Protein AF-A0A7M1XJ05-F1 (afdb_monomer)

Solvent-accessible surface area (backbone atoms only — not comparable to full-atom values): 35346 Å² total; per-residue (Å²): 136,86,86,82,90,84,92,88,83,88,88,86,91,88,88,88,87,90,85,89,87,90,87,84,90,91,86,92,81,87,87,85,82,87,87,85,91,80,89,81,88,83,90,80,85,87,88,74,92,65,82,66,62,47,74,48,77,48,44,69,83,48,94,68,44,51,76,49,80,47,72,51,88,54,104,49,50,30,42,35,40,42,37,36,44,93,55,38,36,41,41,40,38,44,50,67,45,100,56,88,59,47,77,46,70,31,35,98,81,68,18,42,34,38,39,33,32,67,85,75,70,48,72,36,49,31,38,36,44,36,39,34,45,70,56,96,58,31,39,35,40,42,30,52,32,37,26,76,82,70,46,37,34,36,42,43,35,40,42,62,58,80,72,73,80,77,83,77,84,65,77,60,46,72,47,76,48,41,71,83,48,93,66,38,50,74,50,75,49,80,56,50,87,89,59,46,23,39,37,40,41,38,38,43,89,54,36,36,41,34,46,64,46,65,76,50,100,58,83,58,46,75,47,77,45,53,74,80,49,92,66,28,31,41,30,33,64,84,77,71,45,78,29,42,28,26,36,42,36,40,32,46,68,56,94,55,34,38,35,39,42,28,50,35,36,25,77,83,66,51,43,36,34,41,42,35,42,42,62,54,82,59,90,64,85,87,63,81,64,43,75,48,76,43,60,68,77,74,80,54,77,62,55,76,47,81,60,94,59,104,52,49,42,46,40,46,40,43,48,62,95,57,39,37,40,32,47,62,45,71,74,45,101,58,83,59,47,77,44,77,41,70,61,82,50,106,58,27,32,44,27,37,61,86,78,67,50,75,31,46,30,30,37,41,36,38,32,44,71,56,96,60,31,42,35,41,41,31,48,34,36,26,79,84,68,51,39,37,36,40,44,36,40,39,58,64,76,76,79,89,70,85,85,48,59,44,95,56,66,42,72,63,100,65,34,33,23,24,43,47,73,52,90,70,98,41,82,84,49,68,40,80,68,39,67,69,50,58,50,90,53,84,67,32,47,24,26,21,78,82,70,60,52,66,43,64,67,50,40,53,52,51,54,35,48,52,59,18,51,56,35,45,50,40,46,64,66,39,67,79,74,52,86,46,70,67,36,50,53,37,49,51,52,26,50,56,51,51,66,71,47,52,72,77,25,51,73,64,34,82,62,53,67,57,48,53,52,47,51,52,51,40,50,63,62,68,48,84,85,76,90,73,86,89,83,84,89,78,82,67,73,64,60,61,51,49,53,52,50,52,51,52,51,51,53,51,53,52,50,51,52,52,51,53,55,41,61,77,64,74,56,77,70,70,68,62,55,54,62,59,59,70,60,55,74,76,75,75,74,78,79,74,75,91,78,124

Radius of gyration: 55.73 Å; Cα contacts (8 Å, |Δi|>4): 954; chains: 1; bounding box: 150×76×138 Å

Foldseek 3Di:
DDDDDDDDDDDDDDDDDDDDDDDDDDDDDDDDDDDDDDDDDDDDDDDDPPLPAAEDEAEDPPPFKDKDKDQPPDPWRKIWIWIDGPFKIKIKIATRDPDPFAKDWADPPGIWIWMAGPVPRDIWIWTWMWGWDDDPQKTWIWIWTATPVRHIYTDTYIYHLPDQPDDDPDPAAEDEAEDPPPAWDWDWDPDPPVFQWTWIWIDHPFKIFIDIGTDDPDPFDKDWDDLNPPRGWIATPVVRDTWRKTWMWGWDDDPQWIWIWIWIATSNRHTHTYTYIDRRPDLDPDDPAAEDEAEAPQPWPFDQDPDPDDKRKTWGWGDHPFKTFIDMDTDDPDQFDKDWDDLPDPGGWMATPVVRDTFRKTWIWGWDDDPQKIWIWIWIATPVRHIYTYTHIHRPPPPDDDFDWDPAWDDDLFWIFTQGPDPDPRPDDGHPIDGFQADDDDQSQAAGPPRRDGNVVSVVVVVLLVLLVVLLVLLVVLPDAALDVVNVVSLVVSVVSLVPHDPSSNVNNPCVVSSVVSVVVNVVRPPDDDDDDDDDDDDDPPVVVVVVVVVVVVVVVVVVVVVVVCVVVVDDPPPVVVVVVVPPPPPPPPPPPVPD

Nearest PDB structures (foldseek):
  7cyz-assembly1_A  TM=3.082E-01  e=3.095E-01  Homo sapiens
  4xmg-assembly1_A  TM=2.317E-01  e=4.325E-02  Rhodnius prolixus
  5m6k-assembly1_A  TM=2.557E-01  e=1.043E-01  Rhodnius prolixus
  1pm1-assembly1_X  TM=2.395E-01  e=4.010E-01  Rhodnius prolixus

Sequence (596 aa):
MEKTKNLSRSKLLFVTSLLSLLVGGSHVASPTSFPVINTRKNATDAGDTQDEVLELNMATGDEGVNVQIFNYLSSDNTWAFHANNADYIVNIECRNTDKFAGSYTFNTYDNFIYIENQKTSEIDRLIGTCTVTDTDGVINLKGDFVGESGKAYKLDLTYGIPTPAGDTQDEPLELNMATGDEGVVVTVFDHLSTYNAWVFYAYSADYVVNLEFGNTDKIAGSYTFDTYDEYTYIHNLKTSENNLIKGTCTVTDTDGVINLKGDFVGQSGQAYKLNLTYVTPTAAGDEETIKINIASGEGVPMTVTDNLSSSNMWQFEAMNADYYVTLTFNNTDKIAGSYTLDAHDELTYIQEMKTFEKDFVTGTCTVTDTDGVINLKGDFVGESGQTYQLDLTYAIPTPAHEHVYSDEWSHDDSTHWHECNGSGDCDALKADEAEHVYGDEGNSRYTCSVCGHVNETLKVQYLNQDAADEVMALINEIGEVDESNASKEKIEAAREAYNKLTPAQKELVNNYQKLTEAEDTYAELVEPTNTNKDVEKGMPGGLIALIVILSLIFFAILACIVLFILDRKNILVLPVLHQLFDMIPFFKNKKEEEKQ

Mean predicted aligned error: 23.57 Å

Secondary structure (DSSP, 8-state):
-----------------------------------------------------EEEEEETTSTT-EEEEEEE-STT-EEEEEEE-SSEEEEEEE-S-S-SSEEEEE-SSSEEEEEEETTTTEEEEEEEEEEEEEETTEEEEEEEEEETTS-EEEEEEEEE------------EEEEEETTSTT-EEEEEEEETTTTEEEEEEE-SSEEEEEEEES-S-SSEEEEE-TT-TT-EEEETTTTEEEEEEEEEEEEEETTEEEEEEEEEETTS-EEEEEEEEE-----TTS--EEEEE-TTS------EE--SSS--EEEEEE-SSEEEEEEE-S-S-SSEEEEE-S-STTSEEEETTT--EEEEEEEEEEEEETTEEEEEEEEEETTS-EEEEEEEEE---------EEEEEEE-SSEEEEEE--SSS-TT-EEEEEE----SSGGGGTB-TTT--B-HHHHHHHHHHHHHHHHHHHHHHS-S--SSHHHHHHHHHHHHHHHHS-HHHHHH-TTHHHHHHHHHHHHHHHS-------------HHHHHHHHHHHHHHHHHHHHHHHHHHHHTT--SHHHHHHHHTTGGGGSSSSSSS--

pLDDT: mean 70.6, std 20.63, range [22.52, 98.62]

Organism: NCBI:txid744512

Structure (mmCIF, N/CA/C/O backbone):
data_AF-A0A7M1XJ05-F1
#
_entry.id   AF-A0A7M1XJ05-F1
#
loop_
_atom_site.group_PDB
_atom_site.id
_atom_site.type_symbol
_atom_site.label_atom_id
_atom_site.label_alt_id
_atom_site.label_comp_id
_atom_site.label_asym_id
_atom_site.label_entity_id
_atom_site.label_seq_id
_atom_site.pdbx_PDB_ins_code
_atom_site.Cartn_x
_atom_site.Cartn_y
_atom_site.Cartn_z
_atom_site.occupancy
_atom_site.B_iso_or_equiv
_atom_site.auth_seq_id
_atom_site.auth_comp_id
_atom_site.auth_asym_id
_atom_site.auth_atom_id
_atom_site.pdbx_PDB_model_num
ATOM 1 N N . MET A 1 1 ? -72.798 4.011 -15.106 1.00 29.38 1 MET A N 1
ATOM 2 C CA . MET A 1 1 ? -71.819 3.373 -14.207 1.00 29.38 1 MET A CA 1
ATOM 3 C C . MET A 1 1 ? -71.008 4.468 -13.548 1.00 29.38 1 MET A C 1
ATOM 5 O O . MET A 1 1 ? -70.765 5.496 -14.159 1.00 29.38 1 MET A O 1
ATOM 9 N N . GLU A 1 2 ? -70.788 4.265 -12.264 1.00 28.75 2 GLU A N 1
ATOM 10 C CA . GLU A 1 2 ? -70.526 5.215 -11.187 1.00 28.75 2 GLU A CA 1
ATOM 11 C C . GLU A 1 2 ? -69.072 5.733 -11.132 1.00 28.75 2 GLU A C 1
ATOM 13 O O . GLU A 1 2 ? -68.192 5.124 -11.733 1.00 28.75 2 GLU A O 1
ATOM 18 N N . LYS A 1 3 ? -68.869 6.767 -10.292 1.00 30.72 3 LYS A N 1
ATOM 19 C CA . LYS A 1 3 ? -67.622 7.264 -9.646 1.00 30.72 3 LYS A CA 1
ATOM 20 C C . LYS A 1 3 ? -66.870 8.426 -10.330 1.00 30.72 3 LYS A C 1
ATOM 22 O O . LYS A 1 3 ? -66.244 8.249 -11.363 1.00 30.72 3 LYS A O 1
ATOM 27 N N . THR A 1 4 ? -67.110 9.686 -9.912 1.00 31.64 4 THR A N 1
ATOM 28 C CA . THR A 1 4 ? -66.554 10.480 -8.758 1.00 31.64 4 THR A CA 1
ATOM 29 C C . THR A 1 4 ? -65.161 11.066 -9.044 1.00 31.64 4 THR A C 1
ATOM 31 O O . THR A 1 4 ? -64.243 10.296 -9.280 1.00 31.64 4 THR A O 1
ATOM 34 N N . LYS A 1 5 ? -65.022 12.402 -9.224 1.00 38.19 5 LYS A N 1
ATOM 35 C CA . LYS A 1 5 ? -64.788 13.496 -8.217 1.00 38.19 5 LYS A CA 1
ATOM 36 C C . LYS A 1 5 ? -63.362 13.439 -7.627 1.00 38.19 5 LYS A C 1
ATOM 38 O O . LYS A 1 5 ? -62.929 12.350 -7.301 1.00 38.19 5 LYS A O 1
ATOM 43 N N . ASN A 1 6 ? -62.578 14.499 -7.394 1.00 30.47 6 ASN A N 1
ATOM 44 C CA . ASN A 1 6 ? -62.739 15.959 -7.247 1.00 30.47 6 ASN A CA 1
ATOM 45 C C . ASN A 1 6 ? -61.315 16.580 -7.373 1.00 30.47 6 ASN A C 1
ATOM 47 O O . ASN A 1 6 ? -60.355 15.939 -6.968 1.00 30.47 6 ASN A O 1
ATOM 51 N N . LEU A 1 7 ? -61.093 17.679 -8.103 1.00 27.91 7 LEU A N 1
ATOM 52 C CA . LEU A 1 7 ? -61.180 19.110 -7.730 1.00 27.91 7 LEU A CA 1
ATOM 53 C C . LEU A 1 7 ? -60.035 19.669 -6.853 1.00 27.91 7 LEU A C 1
ATOM 55 O O . LEU A 1 7 ? -59.836 19.261 -5.716 1.00 27.91 7 LEU A O 1
ATOM 59 N N . SER A 1 8 ? -59.364 20.687 -7.406 1.00 34.50 8 SER A N 1
ATOM 60 C CA . SER A 1 8 ? -58.378 21.591 -6.801 1.00 34.50 8 SER A CA 1
ATOM 61 C C . SER A 1 8 ? -58.885 23.047 -6.819 1.00 34.50 8 SER A C 1
ATOM 63 O O . SER A 1 8 ? -59.794 23.355 -7.595 1.00 34.50 8 SER A O 1
ATOM 65 N N . ARG A 1 9 ? -58.236 23.915 -6.013 1.00 29.16 9 ARG A N 1
ATOM 66 C CA . ARG A 1 9 ? -58.092 25.406 -6.048 1.00 29.16 9 ARG A CA 1
ATOM 67 C C . ARG A 1 9 ? -58.329 26.003 -4.646 1.00 29.16 9 ARG A C 1
ATOM 69 O O . ARG A 1 9 ? -59.397 25.811 -4.093 1.00 29.16 9 ARG A O 1
ATOM 76 N N . SER A 1 10 ? -57.340 26.564 -3.940 1.00 29.00 10 SER A N 1
ATOM 77 C CA . SER A 1 10 ? -56.544 27.796 -4.158 1.00 29.00 10 SER A CA 1
ATOM 78 C C . SER A 1 10 ? -57.237 29.108 -3.732 1.00 29.00 10 SER A C 1
ATOM 80 O O . SER A 1 10 ? -58.255 29.459 -4.317 1.00 29.00 10 SER A O 1
ATOM 82 N N . LYS A 1 11 ? -56.505 29.881 -2.892 1.00 31.16 11 LYS A N 1
ATOM 83 C CA . LYS A 1 11 ? -56.303 31.359 -2.901 1.00 31.16 11 LYS A CA 1
ATOM 84 C C . LYS A 1 11 ? -57.251 32.296 -2.085 1.00 31.16 11 LYS A C 1
ATOM 86 O O . LYS A 1 11 ? -58.362 32.545 -2.522 1.00 31.16 11 LYS A O 1
ATOM 91 N N . LEU A 1 12 ? -56.702 32.970 -1.041 1.00 26.36 12 LEU A N 1
ATOM 92 C CA . LEU A 1 12 ? -56.200 34.386 -1.037 1.00 26.36 12 LEU A CA 1
ATOM 93 C C . LEU A 1 12 ? -56.748 35.402 0.030 1.00 26.36 12 LEU A C 1
ATOM 95 O O . LEU A 1 12 ? -57.939 35.675 0.012 1.00 26.36 12 LEU A O 1
ATOM 99 N N . LEU A 1 13 ? -55.809 36.047 0.778 1.00 28.64 13 LEU A N 1
ATOM 100 C CA . LEU A 1 13 ? -55.728 37.437 1.363 1.00 28.64 13 LEU A CA 1
ATOM 101 C C . LEU A 1 13 ? -56.827 37.967 2.352 1.00 28.64 13 LEU A C 1
ATOM 103 O O . LEU A 1 13 ? -57.984 37.634 2.174 1.00 28.64 13 LEU A O 1
ATOM 107 N N . PHE A 1 14 ? -56.651 38.897 3.328 1.00 26.62 14 PHE A N 1
ATOM 108 C CA . PHE A 1 14 ? -55.570 39.639 4.054 1.00 26.62 14 PHE A CA 1
ATOM 109 C C . PHE A 1 14 ? -56.249 40.682 5.015 1.00 26.62 14 PHE A C 1
ATOM 111 O O . PHE A 1 14 ? -57.447 40.910 4.864 1.00 26.62 14 PHE A O 1
ATOM 118 N N . VAL A 1 15 ? -55.467 41.399 5.859 1.00 25.52 15 VAL A N 1
ATOM 119 C CA . VAL A 1 15 ? -55.683 42.771 6.456 1.00 25.52 15 VAL A CA 1
ATOM 120 C C . VAL A 1 15 ? -55.896 42.927 8.001 1.00 25.52 15 VAL A C 1
ATOM 122 O O . VAL A 1 15 ? -57.011 42.909 8.501 1.00 25.52 15 VAL A O 1
ATOM 125 N N . THR A 1 16 ? -54.767 43.136 8.712 1.00 29.36 16 THR A N 1
ATOM 126 C CA . THR A 1 16 ? -54.315 44.186 9.695 1.00 29.36 16 THR A CA 1
ATOM 127 C C . THR A 1 16 ? -55.162 44.854 10.823 1.00 29.36 16 THR A C 1
ATOM 129 O O . THR A 1 16 ? -56.178 45.481 10.546 1.00 29.36 16 THR A O 1
ATOM 132 N N . SER A 1 17 ? -54.493 44.991 11.997 1.00 28.19 17 SER A N 1
ATOM 133 C CA . SER A 1 17 ? -54.164 46.222 12.798 1.00 28.19 17 SER A CA 1
ATOM 134 C C . SER A 1 17 ? -54.932 46.677 14.074 1.00 28.19 17 SER A C 1
ATOM 136 O O . SER A 1 17 ? -56.051 47.159 13.993 1.00 28.19 17 SER A O 1
ATOM 138 N N . LEU A 1 18 ? -54.168 46.699 15.191 1.00 25.52 18 LEU A N 1
ATOM 139 C CA . LEU A 1 18 ? -53.795 47.818 16.108 1.00 25.52 18 LEU A CA 1
ATOM 140 C C . LEU A 1 18 ? -54.784 48.512 17.100 1.00 25.52 18 LEU A C 1
ATOM 142 O O . LEU A 1 18 ? -55.795 49.076 16.701 1.00 25.52 18 LEU A O 1
ATOM 146 N N . LEU A 1 19 ? -54.267 48.683 18.341 1.00 25.58 19 LEU A N 1
ATOM 147 C CA . LEU A 1 19 ? -54.274 49.880 19.233 1.00 25.58 19 LEU A CA 1
ATOM 148 C C . LEU A 1 19 ? -55.129 49.904 20.546 1.00 25.58 19 LEU A C 1
ATOM 150 O O . LEU A 1 19 ? -56.283 50.309 20.556 1.00 25.58 19 LEU A O 1
ATOM 154 N N . SER A 1 20 ? -54.435 49.638 21.671 1.00 27.58 20 SER A N 1
ATOM 155 C CA . SER A 1 20 ? -54.258 50.474 22.892 1.00 27.58 20 SER A CA 1
ATOM 156 C C . SER A 1 20 ? -55.369 50.815 23.919 1.00 27.58 20 SER A C 1
ATOM 158 O O . SER A 1 20 ? -56.419 51.328 23.557 1.00 27.58 20 SER A O 1
ATOM 160 N N . LEU A 1 21 ? -54.962 50.779 25.209 1.00 26.86 21 LEU A N 1
ATOM 161 C CA . LEU A 1 21 ? -54.816 51.914 26.169 1.00 26.86 21 LEU A CA 1
ATOM 162 C C . LEU A 1 21 ? -55.552 51.799 27.548 1.00 26.86 21 LEU A C 1
ATOM 164 O O . LEU A 1 21 ? -56.762 51.953 27.624 1.00 26.86 21 LEU A O 1
ATOM 168 N N . LEU A 1 22 ? -54.735 51.757 28.622 1.00 26.27 22 LEU A N 1
ATOM 169 C CA . LEU A 1 22 ? -54.731 52.625 29.831 1.00 26.27 22 LEU A CA 1
ATOM 170 C C . LEU A 1 22 ? -55.595 52.363 31.107 1.00 26.27 22 LEU A C 1
ATOM 172 O O . LEU A 1 22 ? -56.790 52.110 31.047 1.00 26.27 22 LEU A O 1
ATOM 176 N N . VAL A 1 23 ? -54.943 52.710 32.242 1.00 29.72 23 VAL A N 1
ATOM 177 C CA . VAL A 1 23 ? -55.403 53.068 33.620 1.00 29.72 23 VAL A CA 1
ATOM 178 C C . VAL A 1 23 ? -55.564 51.898 34.613 1.00 29.72 23 VAL A C 1
ATOM 180 O O . VAL A 1 23 ? -56.288 50.963 34.331 1.00 29.72 23 VAL A O 1
ATOM 183 N N . GLY A 1 24 ? -54.976 51.854 35.819 1.00 25.30 24 GLY A N 1
ATOM 184 C CA . GLY A 1 24 ? -54.184 52.816 36.598 1.00 25.30 24 GLY A CA 1
ATOM 185 C C . GLY A 1 24 ? -54.644 52.873 38.072 1.00 25.30 24 GLY A C 1
ATOM 186 O O . GLY A 1 24 ? -55.786 53.234 38.320 1.00 25.30 24 GLY A O 1
ATOM 187 N N . GLY A 1 25 ? -53.722 52.602 39.013 1.00 26.59 25 GLY A N 1
ATOM 188 C CA . GLY A 1 25 ? -53.726 53.034 40.432 1.00 26.59 25 GLY A CA 1
ATOM 189 C C . GLY A 1 25 ? -54.558 52.188 41.419 1.00 26.59 25 GLY A C 1
ATOM 190 O O . GLY A 1 25 ? -55.737 51.980 41.184 1.00 26.59 25 GLY A O 1
ATOM 191 N N . SER A 1 26 ? -54.068 51.593 42.519 1.00 26.20 26 SER A N 1
ATOM 192 C CA . SER A 1 26 ? -53.107 51.951 43.593 1.00 26.20 26 SER A CA 1
ATOM 193 C C . SER A 1 26 ? -53.821 52.144 44.947 1.00 26.20 26 SER A C 1
ATOM 195 O O . SER A 1 26 ? -54.578 53.098 45.084 1.00 26.20 26 SER A O 1
ATOM 197 N N . HIS A 1 27 ? -53.510 51.276 45.929 1.00 26.98 27 HIS A N 1
ATOM 198 C CA . HIS A 1 27 ? -53.196 51.542 47.359 1.00 26.98 27 HIS A CA 1
ATOM 199 C C . HIS A 1 27 ? -53.738 50.467 48.331 1.00 26.98 27 HIS A C 1
ATOM 201 O O . HIS A 1 27 ? -54.935 50.235 48.395 1.00 26.98 27 HIS A O 1
ATOM 207 N N . VAL A 1 28 ? -52.856 49.642 48.924 1.00 26.45 28 VAL A N 1
ATOM 208 C CA . VAL A 1 28 ? -52.185 49.767 50.252 1.00 26.45 28 VAL A CA 1
ATOM 209 C C . VAL A 1 28 ? -53.101 49.430 51.442 1.00 26.45 28 VAL A C 1
ATOM 211 O O . VAL A 1 28 ? -53.925 50.251 51.823 1.00 26.45 28 VAL A O 1
ATOM 214 N N . ALA A 1 29 ? -52.881 48.259 52.066 1.00 24.59 29 ALA A N 1
ATOM 215 C CA . ALA A 1 29 ? -52.509 48.079 53.488 1.00 24.59 29 ALA A CA 1
ATOM 216 C C . ALA A 1 29 ? -52.878 46.674 54.032 1.00 24.59 29 ALA A C 1
ATOM 218 O O . ALA A 1 29 ? -54.046 46.332 54.182 1.00 24.59 29 ALA A O 1
ATOM 219 N N . SER A 1 30 ? -51.846 45.901 54.385 1.00 24.56 30 SER A N 1
ATOM 220 C CA . SER A 1 30 ? -51.837 44.804 55.384 1.00 24.56 30 SER A CA 1
ATOM 221 C C . SER A 1 30 ? -52.068 45.410 56.804 1.00 24.56 30 SER A C 1
ATOM 223 O O . SER A 1 30 ? -51.893 46.632 56.896 1.00 24.56 30 SER A O 1
ATOM 225 N N . PRO A 1 31 ? -52.349 44.684 57.928 1.00 42.12 31 PRO A N 1
ATOM 226 C CA . PRO A 1 31 ? -51.867 43.325 58.208 1.00 42.12 31 PRO A CA 1
ATOM 227 C C . PRO A 1 31 ? -52.646 42.408 59.198 1.00 42.12 31 PRO A C 1
ATOM 229 O O . PRO A 1 31 ? -53.647 42.768 59.807 1.00 42.12 31 PRO A O 1
ATOM 232 N N . THR A 1 32 ? -52.037 41.232 59.408 1.00 25.20 32 THR A N 1
ATOM 233 C CA . THR A 1 32 ? -52.019 40.337 60.593 1.00 25.20 32 THR A CA 1
ATOM 234 C C . THR A 1 32 ? -52.994 39.149 60.743 1.00 25.20 32 THR A C 1
ATOM 236 O O . THR A 1 32 ? -54.198 39.298 60.901 1.00 25.20 32 THR A O 1
ATOM 239 N N . SER A 1 33 ? -52.338 37.977 60.848 1.00 25.00 33 SER A N 1
ATOM 240 C CA . SER A 1 33 ? -52.612 36.747 61.624 1.00 25.00 33 SER A CA 1
ATOM 241 C C . SER A 1 33 ? -53.754 35.791 61.231 1.00 25.00 33 SER A C 1
ATOM 243 O O . SER A 1 33 ? -54.917 36.007 61.555 1.00 25.00 33 SER A O 1
ATOM 245 N N . PHE A 1 34 ? -53.336 34.647 60.667 1.00 24.52 34 PHE A N 1
ATOM 246 C CA . PHE A 1 34 ? -53.929 33.299 60.778 1.00 24.52 34 PHE A CA 1
ATOM 247 C C . PHE A 1 34 ? -54.038 32.842 62.257 1.00 24.52 34 PHE A C 1
ATOM 249 O O . PHE A 1 34 ? -53.354 33.452 63.086 1.00 24.52 34 PHE A O 1
ATOM 256 N N . PRO A 1 35 ? -54.789 31.774 62.640 1.00 32.84 35 PRO A N 1
ATOM 257 C CA . PRO A 1 35 ? -55.303 30.653 61.829 1.00 32.84 35 PRO A CA 1
ATOM 258 C C . PRO A 1 35 ? -56.785 30.275 62.105 1.00 32.84 35 PRO A C 1
ATOM 260 O O . PRO A 1 35 ? -57.385 30.769 63.052 1.00 32.84 35 PRO A O 1
ATOM 263 N N . VAL A 1 36 ? -57.375 29.378 61.296 1.00 22.52 36 VAL A N 1
ATOM 264 C CA . VAL A 1 36 ? -58.187 28.205 61.719 1.00 22.52 36 VAL A CA 1
ATOM 265 C C . VAL A 1 36 ? -58.881 27.548 60.511 1.00 22.52 36 VAL A C 1
ATOM 267 O O . VAL A 1 36 ? -59.561 28.172 59.703 1.00 22.52 36 VAL A O 1
ATOM 270 N N . ILE A 1 37 ? -58.688 26.235 60.469 1.00 23.12 37 ILE A N 1
ATOM 271 C CA . ILE A 1 37 ? -59.230 25.179 59.614 1.00 23.12 37 ILE A CA 1
ATOM 272 C C . ILE A 1 37 ? -60.764 25.052 59.756 1.00 23.12 37 ILE A C 1
ATOM 274 O O . ILE A 1 37 ? -61.240 24.967 60.885 1.00 23.12 37 ILE A O 1
ATOM 278 N N . ASN A 1 38 ? -61.529 24.960 58.652 1.00 23.19 38 ASN A N 1
ATOM 279 C CA . ASN A 1 38 ? -62.366 23.789 58.281 1.00 23.19 38 ASN A CA 1
ATOM 280 C C . ASN A 1 38 ? -63.434 24.077 57.196 1.00 23.19 38 ASN A C 1
ATOM 282 O O . ASN A 1 38 ? -64.425 24.757 57.432 1.00 23.19 38 ASN A O 1
ATOM 286 N N . THR A 1 39 ? -63.286 23.358 56.079 1.00 27.98 39 THR A N 1
ATOM 287 C CA . THR A 1 39 ? -64.299 22.559 55.354 1.00 27.98 39 THR A CA 1
ATOM 288 C C . THR A 1 39 ? -65.609 23.145 54.794 1.00 27.98 39 THR A C 1
ATOM 290 O O . THR A 1 39 ? -66.442 23.690 55.507 1.00 27.98 39 THR A O 1
ATOM 293 N N . ARG A 1 40 ? -65.866 22.654 53.566 1.00 25.06 40 ARG A N 1
ATOM 294 C CA . ARG A 1 40 ? -67.134 22.302 52.881 1.00 25.06 40 ARG A CA 1
ATOM 295 C C . ARG A 1 40 ? -67.775 23.334 51.942 1.00 25.06 40 ARG A C 1
ATOM 297 O O . ARG A 1 40 ? -68.517 24.208 52.357 1.00 25.06 40 ARG A O 1
ATOM 304 N N . LYS A 1 41 ? -67.623 23.007 50.649 1.00 33.69 41 LYS A N 1
ATOM 305 C CA . LYS A 1 41 ? -68.679 22.604 49.695 1.00 33.69 41 LYS A CA 1
ATOM 306 C C . LYS A 1 41 ? -69.895 23.533 49.597 1.00 33.69 41 LYS A C 1
ATOM 308 O O . LYS A 1 41 ? -70.739 23.513 50.482 1.00 33.69 41 LYS A O 1
ATOM 313 N N . ASN A 1 42 ? -70.072 24.146 48.426 1.00 26.06 42 ASN A N 1
ATOM 314 C CA . ASN A 1 42 ? -71.296 24.020 47.628 1.00 26.06 42 ASN A CA 1
ATOM 315 C C . ASN A 1 42 ? -71.072 24.536 46.202 1.00 26.06 42 ASN A C 1
ATOM 317 O O . ASN A 1 42 ? -70.605 25.650 46.001 1.00 26.06 42 ASN A O 1
ATOM 321 N N . ALA A 1 43 ? -71.443 23.703 45.233 1.00 36.94 43 ALA A N 1
ATOM 322 C CA . ALA A 1 43 ? -71.709 24.116 43.867 1.00 36.94 43 ALA A CA 1
ATOM 323 C C . ALA A 1 43 ? -73.154 24.624 43.791 1.00 36.94 43 ALA A C 1
ATOM 325 O O . ALA A 1 43 ? -74.043 23.912 44.257 1.00 36.94 43 ALA A O 1
ATOM 326 N N . THR A 1 44 ? -73.363 25.793 43.181 1.00 29.50 44 THR A N 1
ATOM 327 C CA . THR A 1 44 ? -74.596 26.187 42.476 1.00 29.50 44 THR A CA 1
ATOM 328 C C . THR A 1 44 ? -74.322 27.423 41.611 1.00 29.50 44 THR A C 1
ATOM 330 O O . THR A 1 44 ? -73.967 28.469 42.139 1.00 29.50 44 THR A O 1
ATOM 333 N N . ASP A 1 45 ? -74.529 27.237 40.308 1.00 29.84 45 ASP A N 1
ATOM 334 C CA . ASP A 1 45 ? -75.067 28.145 39.287 1.00 29.84 45 ASP A CA 1
ATOM 335 C C . ASP A 1 45 ? -74.447 29.530 38.993 1.00 29.84 45 ASP A C 1
ATOM 337 O O . ASP A 1 45 ? -74.651 30.511 39.696 1.00 29.84 45 ASP A O 1
ATOM 341 N N . ALA A 1 46 ? -73.856 29.572 37.790 1.00 29.91 46 ALA A N 1
ATOM 342 C CA . ALA A 1 46 ? -74.068 30.527 36.695 1.00 29.91 46 ALA A CA 1
ATOM 343 C C . ALA A 1 46 ? -73.790 32.030 36.904 1.00 29.91 46 ALA A C 1
ATOM 345 O O . ALA A 1 46 ? -74.611 32.773 37.433 1.00 29.91 46 ALA A O 1
ATOM 346 N N . GLY A 1 47 ? -72.743 32.492 36.207 1.00 35.16 47 GLY A N 1
ATOM 347 C CA . GLY A 1 47 ? -72.757 33.789 35.530 1.00 35.16 47 GLY A CA 1
ATOM 348 C C . GLY A 1 47 ? -72.050 34.929 36.248 1.00 35.16 47 GLY A C 1
ATOM 349 O O . GLY A 1 47 ? -72.674 35.952 36.497 1.00 35.16 47 GLY A O 1
ATOM 350 N N . ASP A 1 48 ? -70.749 34.783 36.487 1.00 30.66 48 ASP A N 1
ATOM 351 C CA . ASP A 1 48 ? -69.829 35.918 36.572 1.00 30.66 48 ASP A CA 1
ATOM 352 C C . ASP A 1 48 ? -68.458 35.417 36.096 1.00 30.66 48 ASP A C 1
ATOM 354 O O . ASP A 1 48 ? -67.886 34.511 36.701 1.00 30.66 48 ASP A O 1
ATOM 358 N N . THR A 1 49 ? -67.952 35.915 34.965 1.00 34.41 49 THR A N 1
ATOM 359 C CA . THR A 1 49 ? -66.557 35.681 34.560 1.00 34.41 49 THR A CA 1
ATOM 360 C C . THR A 1 49 ? -65.679 36.553 35.448 1.00 34.41 49 THR A C 1
ATOM 362 O O . THR A 1 49 ? -65.222 37.617 35.033 1.00 34.41 49 THR A O 1
ATOM 365 N N . GLN A 1 50 ? -65.508 36.143 36.702 1.00 35.72 50 GLN A N 1
ATOM 366 C CA . GLN A 1 50 ? -64.280 36.462 37.406 1.00 35.72 50 GLN A CA 1
ATOM 367 C C . GLN A 1 50 ? -63.237 35.517 36.829 1.00 35.72 50 GLN A C 1
ATOM 369 O O . GLN A 1 50 ? -63.427 34.302 36.874 1.00 35.72 50 GLN A O 1
ATOM 374 N N . ASP A 1 51 ? -62.188 36.070 36.225 1.00 41.28 51 ASP A N 1
ATOM 375 C CA . ASP A 1 51 ? -60.984 35.307 35.919 1.00 41.28 51 ASP A CA 1
ATOM 376 C C . ASP A 1 51 ? -60.501 34.715 37.251 1.00 41.28 51 ASP A C 1
ATOM 378 O O . ASP A 1 51 ? -59.932 35.426 38.081 1.00 41.28 51 ASP A O 1
ATOM 382 N N . GLU A 1 52 ? -60.843 33.450 37.523 1.00 50.88 52 GLU A N 1
ATOM 383 C CA . GLU A 1 52 ? -60.397 32.741 38.720 1.00 50.88 52 GLU A CA 1
ATOM 384 C C . GLU A 1 52 ? -58.871 32.708 38.669 1.00 50.88 52 GLU A C 1
ATOM 386 O O . GLU A 1 52 ? -58.272 31.982 37.875 1.00 50.88 52 GLU A O 1
ATOM 391 N N . VAL A 1 53 ? -58.241 33.543 39.495 1.00 48.59 53 VAL A N 1
ATOM 392 C CA . VAL A 1 53 ? -56.802 33.484 39.714 1.00 48.59 53 VAL A CA 1
ATOM 393 C C . VAL A 1 53 ? -56.534 32.189 40.464 1.00 48.59 53 VAL A C 1
ATOM 395 O O . VAL A 1 53 ? -56.963 32.027 41.608 1.00 48.59 53 VAL A O 1
ATOM 398 N N . LEU A 1 54 ? -55.838 31.256 39.822 1.00 62.34 54 LEU A N 1
ATOM 399 C CA . LEU A 1 54 ? -55.412 30.031 40.476 1.00 62.34 54 LEU A CA 1
ATOM 400 C C . LEU A 1 54 ? -54.222 30.355 41.387 1.00 62.34 54 LEU A C 1
ATOM 402 O O . LEU A 1 54 ? -53.136 30.689 40.909 1.00 62.34 54 LEU A O 1
ATOM 406 N N . GLU A 1 55 ? -54.429 30.273 42.701 1.00 66.31 55 GLU A N 1
ATOM 407 C CA . GLU A 1 55 ? -53.352 30.427 43.680 1.00 66.31 55 GLU A CA 1
ATOM 408 C C . GLU A 1 55 ? -52.603 29.102 43.859 1.00 66.31 55 GLU A C 1
ATOM 410 O O . GLU A 1 55 ? -53.160 28.104 44.320 1.00 66.31 55 GLU A O 1
ATOM 415 N N . LEU A 1 56 ? -51.321 29.105 43.500 1.00 64.12 56 LEU A N 1
ATOM 416 C CA . LEU A 1 56 ? -50.386 28.010 43.716 1.00 64.12 56 LEU A CA 1
ATOM 417 C C . LEU A 1 56 ? -49.497 28.356 44.905 1.00 64.12 56 LEU A C 1
ATOM 419 O O . LEU A 1 56 ? -48.447 28.982 44.758 1.00 64.12 56 LEU A O 1
ATOM 423 N N . ASN A 1 57 ? -49.952 27.944 46.085 1.00 67.38 57 ASN A N 1
ATOM 424 C CA . ASN A 1 57 ? -49.190 28.041 47.322 1.00 67.38 57 ASN A CA 1
ATOM 425 C C . ASN A 1 57 ? -48.487 26.699 47.554 1.00 67.38 57 ASN A C 1
ATOM 427 O O . ASN A 1 57 ? -49.158 25.689 47.773 1.00 67.38 57 ASN A O 1
ATOM 431 N N . MET A 1 58 ? -47.157 26.675 47.454 1.00 64.75 58 MET A N 1
ATOM 432 C CA . MET A 1 58 ? -46.356 25.455 47.612 1.00 64.75 58 MET A CA 1
ATOM 433 C C . MET A 1 58 ? -45.206 25.721 48.581 1.00 64.75 58 MET A C 1
ATOM 435 O O . MET A 1 58 ? -44.275 26.454 48.252 1.00 64.75 58 MET A O 1
ATOM 439 N N . ALA A 1 59 ? -45.256 25.133 49.777 1.00 60.03 59 ALA A N 1
ATOM 440 C CA . ALA A 1 59 ? -44.190 25.262 50.763 1.00 60.03 59 ALA A CA 1
ATOM 441 C C . ALA A 1 59 ? -43.570 23.905 51.112 1.00 60.03 59 ALA A C 1
ATOM 443 O O . ALA A 1 59 ? -44.262 22.897 51.264 1.00 60.03 59 ALA A O 1
ATOM 444 N N . THR A 1 60 ? -42.249 23.883 51.295 1.00 54.34 60 THR A N 1
ATOM 445 C CA . THR A 1 60 ? -41.568 22.732 51.901 1.00 54.34 60 THR A CA 1
ATOM 446 C C . THR A 1 60 ? -42.076 22.528 53.328 1.00 54.34 60 THR A C 1
ATOM 448 O O . THR A 1 60 ? -41.861 23.391 54.181 1.00 54.34 60 THR A O 1
ATOM 451 N N . GLY A 1 61 ? -42.740 21.398 53.584 1.00 52.22 61 GLY A N 1
ATOM 452 C CA . GLY A 1 61 ? -43.353 21.069 54.878 1.00 52.22 61 GLY A CA 1
ATOM 453 C C . GLY A 1 61 ? -44.867 20.844 54.824 1.00 52.22 61 GLY A C 1
ATOM 454 O O . GLY A 1 61 ? -45.420 20.295 55.777 1.00 52.22 61 GLY A O 1
ATOM 455 N N . ASP A 1 62 ? -45.526 21.200 53.719 1.00 54.88 62 ASP A N 1
ATOM 456 C CA . ASP A 1 62 ? -46.919 20.824 53.471 1.00 54.88 62 ASP A CA 1
ATOM 457 C C . ASP A 1 62 ? -47.010 19.338 53.067 1.00 54.88 62 ASP A C 1
ATOM 459 O O . ASP A 1 62 ? -46.179 18.831 52.307 1.00 54.88 62 ASP A O 1
ATOM 463 N N . GLU A 1 63 ? -48.015 18.611 53.576 1.00 51.44 63 GLU A N 1
ATOM 464 C CA . GLU A 1 63 ? -48.184 17.180 53.279 1.00 51.44 63 GLU A CA 1
ATOM 465 C C . GLU A 1 63 ? -48.311 16.938 51.764 1.00 51.44 63 GLU A C 1
ATOM 467 O O . GLU A 1 63 ? -49.266 17.374 51.122 1.00 51.44 63 GLU A O 1
ATOM 472 N N . GLY A 1 64 ? -47.355 16.192 51.200 1.00 53.38 64 GLY A N 1
ATOM 473 C CA . GLY A 1 64 ? -47.394 15.745 49.805 1.00 53.38 64 GLY A CA 1
ATOM 474 C C . GLY A 1 64 ? -46.847 16.734 48.771 1.00 53.38 64 GLY A C 1
ATOM 475 O O . GLY A 1 64 ? -47.053 16.496 47.582 1.00 53.38 64 GLY A O 1
ATOM 476 N N . VAL A 1 65 ? -46.161 17.805 49.189 1.00 55.56 65 VAL A N 1
ATOM 477 C CA . VAL A 1 65 ? -45.435 18.712 48.283 1.00 55.56 65 VAL A CA 1
ATOM 478 C C . VAL A 1 65 ? -43.956 18.319 48.226 1.00 55.56 65 VAL A C 1
ATOM 480 O O . VAL A 1 65 ? -43.281 18.318 49.255 1.00 55.56 65 VAL A O 1
ATOM 483 N N . ASN A 1 66 ? -43.434 18.002 47.037 1.00 58.03 66 ASN A N 1
ATOM 484 C CA . ASN A 1 66 ? -42.000 17.794 46.816 1.00 58.03 66 ASN A CA 1
ATOM 485 C C . ASN A 1 66 ? -41.446 18.959 45.992 1.00 58.03 66 ASN A C 1
ATOM 487 O O . ASN A 1 66 ? -42.000 19.310 44.950 1.00 58.03 66 ASN A O 1
ATOM 491 N N . VAL A 1 67 ? -40.371 19.576 46.474 1.00 59.28 67 VAL A N 1
ATOM 492 C CA . VAL A 1 67 ? -39.692 20.674 45.785 1.00 59.28 67 VAL A CA 1
ATOM 493 C C . VAL A 1 67 ? -38.238 20.276 45.593 1.00 59.28 67 VAL A C 1
ATOM 495 O O . VAL A 1 67 ? -37.545 19.968 46.560 1.00 59.28 67 VAL A O 1
ATOM 498 N N . GLN A 1 68 ? -37.786 20.297 44.345 1.00 60.16 68 GLN A N 1
ATOM 499 C CA . GLN A 1 68 ? -36.418 20.026 43.929 1.00 60.16 68 GLN A CA 1
ATOM 500 C C . GLN A 1 68 ? -35.862 21.256 43.213 1.00 60.16 68 GLN A C 1
ATOM 502 O O . GLN A 1 68 ? -36.552 21.906 42.422 1.00 60.16 68 GLN A O 1
ATOM 507 N N . ILE A 1 69 ? -34.603 21.576 43.500 1.00 57.56 69 ILE A N 1
ATOM 508 C CA . ILE A 1 69 ? -33.854 22.621 42.807 1.00 57.56 69 ILE A CA 1
ATOM 509 C C . ILE A 1 69 ? -32.748 21.921 42.034 1.00 57.56 69 ILE A C 1
ATOM 511 O O . ILE A 1 69 ? -31.947 21.201 42.625 1.00 57.56 69 ILE A O 1
ATOM 515 N N . PHE A 1 70 ? -32.717 22.147 40.729 1.00 61.03 70 PHE A N 1
ATOM 516 C CA . PHE A 1 70 ? -31.670 21.661 39.845 1.00 61.03 70 PHE A CA 1
ATOM 517 C C . PHE A 1 70 ? -30.827 22.855 39.403 1.00 61.03 70 PHE A C 1
ATOM 519 O O . PHE A 1 70 ? -31.362 23.874 38.956 1.00 61.03 70 PHE A O 1
ATOM 526 N N . ASN A 1 71 ? -29.508 22.738 39.522 1.00 52.62 71 ASN A N 1
ATOM 527 C CA . ASN A 1 71 ? -28.585 23.674 38.898 1.00 52.62 71 ASN A CA 1
ATOM 528 C C . ASN A 1 71 ? -27.940 22.962 37.713 1.00 52.62 71 ASN A C 1
ATOM 530 O O . ASN A 1 71 ? -27.058 22.134 37.907 1.00 52.62 71 ASN A O 1
ATOM 534 N N . TYR A 1 72 ? -28.388 23.268 36.497 1.00 51.47 72 TYR A N 1
ATOM 535 C CA . TYR A 1 72 ? -27.753 22.719 35.309 1.00 51.47 72 TYR A CA 1
ATOM 536 C C . TYR A 1 72 ? -26.457 23.493 35.068 1.00 51.47 72 TYR A C 1
ATOM 538 O O . TYR A 1 72 ? -26.452 24.549 34.436 1.00 51.47 72 TYR A O 1
ATOM 546 N N . LEU A 1 73 ? -25.339 22.961 35.562 1.00 48.22 73 LEU A N 1
ATOM 547 C CA . LEU A 1 73 ? -24.005 23.426 35.185 1.00 48.22 73 LEU A CA 1
ATOM 548 C C . LEU A 1 73 ? -23.637 22.884 33.795 1.00 48.22 73 LEU A C 1
ATOM 550 O O . LEU A 1 73 ? -22.684 22.131 33.618 1.00 48.22 73 LEU A O 1
ATOM 554 N N . SER A 1 74 ? -24.399 23.299 32.784 1.00 46.88 74 SER A N 1
ATOM 555 C CA . SER A 1 74 ? -23.895 23.443 31.422 1.00 46.88 74 SER A CA 1
ATOM 556 C C . SER A 1 74 ? -23.538 24.915 31.188 1.00 46.88 74 SER A C 1
ATOM 558 O O . SER A 1 74 ? -23.869 25.786 31.987 1.00 46.88 74 SER A O 1
ATOM 560 N N . SER A 1 75 ? -22.781 25.201 30.134 1.00 50.59 75 SER A N 1
ATOM 561 C CA . SER A 1 75 ? -22.126 26.476 29.777 1.00 50.59 75 SER A CA 1
ATOM 562 C C . SER A 1 75 ? -22.971 27.777 29.744 1.00 50.59 75 SER A C 1
ATOM 564 O O . SER A 1 75 ? -22.490 28.798 29.256 1.00 50.59 75 SER A O 1
ATOM 566 N N . ASP A 1 76 ? -24.217 27.759 30.209 1.00 54.38 76 ASP A N 1
ATOM 567 C CA . ASP A 1 76 ? -25.273 28.751 30.009 1.00 54.38 76 ASP A CA 1
ATOM 568 C C . ASP A 1 76 ? -25.873 29.350 31.306 1.00 54.38 76 ASP A C 1
ATOM 570 O O . ASP A 1 76 ? -26.799 30.157 31.225 1.00 54.38 76 ASP A O 1
ATOM 574 N N . ASN A 1 77 ? -25.325 29.051 32.497 1.00 65.38 77 ASN A N 1
ATOM 575 C CA . ASN A 1 77 ? -25.775 29.613 33.791 1.00 65.38 77 ASN A CA 1
ATOM 576 C C . ASN A 1 77 ? -27.303 29.477 34.004 1.00 65.38 77 ASN A C 1
ATOM 578 O O . ASN A 1 77 ? -27.997 30.469 34.273 1.00 65.38 77 ASN A O 1
ATOM 582 N N . THR A 1 78 ? -27.824 28.255 33.844 1.00 71.31 78 THR A N 1
ATOM 583 C CA . THR A 1 78 ? -29.260 27.939 33.893 1.00 71.31 78 THR A CA 1
ATOM 584 C C . THR A 1 78 ? -29.639 27.251 35.208 1.00 71.31 78 THR A C 1
ATOM 586 O O . THR A 1 78 ? -29.028 26.264 35.606 1.00 71.31 78 THR A O 1
ATOM 589 N N . TRP A 1 79 ? -30.696 27.726 35.867 1.00 70.75 79 TRP A N 1
ATOM 590 C CA . TRP A 1 79 ? -31.270 27.088 37.056 1.00 70.75 79 TRP A CA 1
ATOM 591 C C . TRP A 1 79 ? -32.729 26.704 36.829 1.00 70.75 79 TRP A C 1
ATOM 593 O O . TRP A 1 79 ? -33.475 27.411 36.144 1.00 70.75 79 TRP A O 1
ATOM 603 N N . ALA A 1 80 ? -33.143 25.589 37.435 1.00 73.62 80 ALA A N 1
ATOM 604 C CA . ALA A 1 80 ? -34.501 25.080 37.344 1.00 73.62 80 ALA A CA 1
ATOM 605 C C . ALA A 1 80 ? -35.093 24.757 38.724 1.00 73.62 80 ALA A C 1
ATOM 607 O O . ALA A 1 80 ? -34.450 24.156 39.585 1.00 73.62 80 ALA A O 1
ATOM 608 N N . PHE A 1 81 ? -36.355 25.130 38.920 1.00 74.69 81 PHE A N 1
ATOM 609 C CA . PHE A 1 81 ? -37.170 24.733 40.061 1.00 74.69 81 PHE A CA 1
ATOM 610 C C . PHE A 1 81 ? -38.253 23.773 39.595 1.00 74.69 81 PHE A C 1
ATOM 612 O O . PHE A 1 81 ? -39.035 24.094 38.697 1.00 74.69 81 PHE A O 1
ATOM 619 N N . HIS A 1 82 ? -38.322 22.624 40.254 1.00 77.06 82 HIS A N 1
ATOM 620 C CA . HIS A 1 82 ? -39.374 21.642 40.072 1.00 77.06 82 HIS A CA 1
ATOM 621 C C . HIS A 1 82 ? -40.154 21.523 41.374 1.00 77.06 82 HIS A C 1
ATOM 623 O O . HIS A 1 82 ? -39.606 21.134 42.402 1.00 77.06 82 HIS A O 1
ATOM 629 N N . ALA A 1 83 ? -41.437 21.850 41.346 1.00 73.38 83 ALA A N 1
ATOM 630 C CA . ALA A 1 83 ? -42.316 21.663 42.487 1.00 73.38 83 ALA A CA 1
ATOM 631 C C . ALA A 1 83 ? -43.508 20.821 42.060 1.00 73.38 83 ALA A C 1
ATOM 633 O O . ALA A 1 83 ? -44.147 21.111 41.052 1.00 73.38 83 ALA A O 1
ATOM 634 N N . ASN A 1 84 ? -43.835 19.787 42.823 1.00 77.56 84 ASN A N 1
ATOM 635 C CA . ASN A 1 84 ? -44.995 18.957 42.549 1.00 77.56 84 ASN A CA 1
ATOM 636 C C . ASN A 1 84 ? -45.855 18.760 43.799 1.00 77.56 84 ASN A C 1
ATOM 638 O O . ASN A 1 84 ? -45.394 18.841 44.938 1.00 77.56 84 ASN A O 1
ATOM 642 N N . ASN A 1 85 ? -47.142 18.544 43.569 1.00 75.12 85 ASN A N 1
ATOM 643 C CA . ASN A 1 85 ? -48.078 18.036 44.558 1.00 75.12 85 ASN A CA 1
ATOM 644 C C . ASN A 1 85 ? -49.048 17.061 43.870 1.00 75.12 85 ASN A C 1
ATOM 646 O O . ASN A 1 85 ? -48.880 16.723 42.699 1.00 75.12 85 ASN A O 1
ATOM 650 N N . ALA A 1 86 ? -50.076 16.606 44.587 1.00 73.81 86 ALA A N 1
ATOM 651 C CA . ALA A 1 86 ? -51.042 15.638 44.063 1.00 73.81 86 ALA A CA 1
ATOM 652 C C . ALA A 1 86 ? -51.867 16.128 42.850 1.00 73.81 86 ALA A C 1
ATOM 654 O O . ALA A 1 86 ? -52.497 15.313 42.176 1.00 73.81 86 ALA A O 1
ATOM 655 N N . ASP A 1 87 ? -51.914 17.438 42.597 1.00 73.31 87 ASP A N 1
ATOM 656 C CA . ASP A 1 87 ? -52.769 18.047 41.578 1.00 73.31 87 ASP A CA 1
ATOM 657 C C . ASP A 1 87 ? -51.976 18.707 40.440 1.00 73.31 87 ASP A C 1
ATOM 659 O O . ASP A 1 87 ? -52.441 18.700 39.297 1.00 73.31 87 ASP A O 1
ATOM 663 N N . TYR A 1 88 ? -50.790 19.253 40.722 1.00 76.06 88 TYR A N 1
ATOM 664 C CA . TYR A 1 88 ? -50.019 20.073 39.791 1.00 76.06 88 TYR A CA 1
ATOM 665 C C . TYR A 1 88 ? -48.509 19.816 39.869 1.00 76.06 88 TYR A C 1
ATOM 667 O O . TYR A 1 88 ? -47.962 19.505 40.928 1.00 76.06 88 TYR A O 1
ATOM 675 N N . ILE A 1 89 ? -47.836 20.003 38.734 1.00 78.62 89 ILE A N 1
ATOM 676 C CA . ILE A 1 89 ? -46.384 20.165 38.620 1.00 78.62 89 ILE A CA 1
ATOM 677 C C . ILE A 1 89 ? -46.121 21.585 38.133 1.00 78.62 89 ILE A C 1
ATOM 679 O O . ILE A 1 89 ? -46.710 22.017 37.147 1.00 78.62 89 ILE A O 1
ATOM 683 N N . VAL A 1 90 ? -45.228 22.298 38.807 1.00 79.19 90 VAL A N 1
ATOM 684 C CA . VAL A 1 90 ? -44.735 23.613 38.411 1.00 79.19 90 VAL A CA 1
ATOM 685 C C . VAL A 1 90 ? -43.261 23.472 38.069 1.00 79.19 90 VAL A C 1
ATOM 687 O O . VAL A 1 90 ? -42.459 23.066 38.909 1.00 79.19 90 VAL A O 1
ATOM 690 N N . ASN A 1 91 ? -42.913 23.821 36.836 1.00 81.56 91 ASN A N 1
ATOM 691 C CA . ASN A 1 91 ? -41.536 23.866 36.369 1.00 81.56 91 ASN A CA 1
ATOM 692 C C . ASN A 1 91 ? -41.174 25.300 36.019 1.00 81.56 91 ASN A C 1
ATOM 694 O O . ASN A 1 91 ? -41.884 25.947 35.247 1.00 81.56 91 ASN A O 1
ATOM 698 N N . ILE A 1 92 ? -40.072 25.779 36.579 1.00 80.38 92 ILE A N 1
ATOM 699 C CA . ILE A 1 92 ? -39.552 27.125 36.358 1.00 80.38 92 ILE A CA 1
ATOM 700 C C . ILE A 1 92 ? -38.116 26.971 35.908 1.00 80.38 92 ILE A C 1
ATOM 702 O O . ILE A 1 92 ? -37.314 26.417 36.647 1.00 80.38 92 ILE A O 1
ATOM 706 N N . GLU A 1 93 ? -37.785 27.480 34.732 1.00 81.69 93 GLU A N 1
ATOM 707 C CA . GLU A 1 93 ? -36.423 27.478 34.221 1.00 81.69 93 GLU A CA 1
ATOM 708 C C . GLU A 1 93 ? -36.005 28.904 33.885 1.00 81.69 93 GLU A C 1
ATOM 710 O O . GLU A 1 93 ? -36.707 29.619 33.160 1.00 81.69 93 GLU A O 1
ATOM 715 N N . CYS A 1 94 ? -34.851 29.309 34.404 1.00 75.69 94 CYS A N 1
ATOM 716 C CA . CYS A 1 94 ? -34.241 30.583 34.072 1.00 75.69 94 CYS A CA 1
ATOM 717 C C . CYS A 1 94 ? -32.829 30.382 33.556 1.00 75.69 94 CYS A C 1
ATOM 719 O O . CYS A 1 94 ? -32.005 29.743 34.207 1.00 75.69 94 CYS A O 1
ATOM 721 N N . ARG A 1 95 ? -32.556 30.980 32.401 1.00 75.56 95 ARG A N 1
ATOM 722 C CA . ARG A 1 95 ? -31.313 30.824 31.648 1.00 75.56 95 ARG A CA 1
ATOM 723 C C . ARG A 1 95 ? -30.480 32.098 31.689 1.00 75.56 95 ARG A C 1
ATOM 725 O O . ARG A 1 95 ? -31.025 33.200 31.767 1.00 75.56 95 ARG A O 1
ATOM 732 N N . ASN A 1 96 ? -29.162 31.958 31.534 1.00 63.09 96 ASN A N 1
ATOM 733 C CA . ASN A 1 96 ? -28.215 33.065 31.355 1.00 63.09 96 ASN A CA 1
ATOM 734 C C . ASN A 1 96 ? -28.248 34.118 32.474 1.00 63.09 96 ASN A C 1
ATOM 736 O O . ASN A 1 96 ? -28.188 35.322 32.204 1.00 63.09 96 ASN A O 1
ATOM 740 N N . THR A 1 97 ? -28.365 33.698 33.735 1.00 63.78 97 THR A N 1
ATOM 741 C CA . THR A 1 97 ? -28.400 34.651 34.852 1.00 63.78 97 THR A CA 1
ATOM 742 C C . THR A 1 97 ? -27.181 34.478 35.751 1.00 63.78 97 THR A C 1
ATOM 744 O O . THR A 1 97 ? -27.006 33.436 36.372 1.00 63.78 97 THR A O 1
ATOM 747 N N . ASP A 1 98 ? -26.380 35.532 35.901 1.00 62.19 98 ASP A N 1
ATOM 748 C CA . ASP A 1 98 ? -25.191 35.523 36.773 1.00 62.19 98 ASP A CA 1
ATOM 749 C C . ASP A 1 98 ? -25.540 35.565 38.276 1.00 62.19 98 ASP A C 1
ATOM 751 O O . ASP A 1 98 ? -24.659 35.592 39.137 1.00 62.19 98 ASP A O 1
ATOM 755 N N . LYS A 1 99 ? -26.833 35.673 38.612 1.00 66.44 99 LYS A N 1
ATOM 756 C CA . LYS A 1 99 ? -27.343 35.793 39.980 1.00 66.44 99 LYS A CA 1
ATOM 757 C C . LYS A 1 99 ? -28.615 34.977 40.136 1.00 66.44 99 LYS A C 1
ATOM 759 O O . LYS A 1 99 ? -29.532 35.124 39.335 1.00 66.44 99 LYS A O 1
ATOM 764 N N . PHE A 1 100 ? -28.668 34.200 41.214 1.00 69.31 100 PHE A N 1
ATOM 765 C CA . PHE A 1 100 ? -29.806 33.363 41.597 1.00 69.31 100 PHE A CA 1
ATOM 766 C C . PHE A 1 100 ? -30.985 34.157 42.195 1.00 69.31 100 PHE A C 1
ATOM 768 O O . PHE A 1 100 ? -32.143 33.855 41.930 1.00 69.31 100 PHE A O 1
ATOM 775 N N . ALA A 1 101 ? -30.704 35.200 42.986 1.00 77.06 101 ALA A N 1
ATOM 776 C CA . ALA A 1 101 ? -31.727 36.085 43.543 1.00 77.06 101 ALA A CA 1
ATOM 777 C C . ALA A 1 101 ? -31.920 37.325 42.657 1.00 77.06 101 ALA A C 1
ATOM 779 O O . ALA A 1 101 ? -30.955 38.017 42.311 1.00 77.06 101 ALA A O 1
ATOM 780 N N . GLY A 1 102 ? -33.172 37.643 42.327 1.00 79.19 102 GLY A N 1
ATOM 781 C CA . GLY A 1 102 ? -33.494 38.713 41.389 1.00 79.19 102 GLY A CA 1
ATOM 782 C C . GLY A 1 102 ? -34.957 38.741 40.959 1.00 79.19 102 GLY A C 1
ATOM 783 O O . GLY A 1 102 ? -35.784 37.954 41.412 1.00 79.19 102 GLY A O 1
ATOM 784 N N . SER A 1 103 ? -35.283 39.686 40.077 1.00 80.44 103 SER A N 1
ATOM 785 C CA . SER A 1 103 ? -36.580 39.745 39.400 1.00 80.44 103 SER A CA 1
ATOM 786 C C . SER A 1 103 ? -36.406 39.239 37.976 1.00 80.44 103 SER A C 1
ATOM 788 O O . SER A 1 103 ? -35.580 39.771 37.236 1.00 80.44 103 SER A O 1
ATOM 790 N N . TYR A 1 104 ? -37.221 38.267 37.584 1.00 81.00 104 TYR A N 1
ATOM 791 C CA . TYR A 1 104 ? -37.161 37.614 36.282 1.00 81.00 104 TYR A CA 1
ATOM 792 C C . TYR A 1 104 ? -38.474 37.818 35.543 1.00 81.00 104 TYR A C 1
ATOM 794 O O . TYR A 1 104 ? -39.563 37.725 36.116 1.00 81.00 104 TYR A O 1
ATOM 802 N N . THR A 1 105 ? -38.367 38.120 34.254 1.00 79.12 105 THR A N 1
ATOM 803 C CA . THR A 1 105 ? -39.505 38.125 33.339 1.00 79.12 105 THR A CA 1
ATOM 804 C C . THR A 1 105 ? -39.485 36.819 32.566 1.00 79.12 105 THR A C 1
ATOM 806 O O . THR A 1 105 ? -38.476 36.484 31.944 1.00 79.12 105 THR A O 1
ATOM 809 N N . PHE A 1 106 ? -40.599 36.100 32.623 1.00 79.31 106 PHE A N 1
ATOM 810 C CA . PHE A 1 106 ? -40.793 34.838 31.932 1.00 79.31 106 PHE A CA 1
ATOM 811 C C . PHE A 1 106 ? -41.498 35.095 30.613 1.00 79.31 106 PHE A C 1
ATOM 813 O O . PHE A 1 106 ? -42.526 35.777 30.555 1.00 79.31 106 PHE A O 1
ATOM 820 N N . ASN A 1 107 ? -40.900 34.571 29.553 1.00 73.19 107 ASN A N 1
ATOM 821 C CA . ASN A 1 107 ? -41.403 34.627 28.194 1.00 73.19 107 ASN A CA 1
ATOM 822 C C . ASN A 1 107 ? -41.239 33.239 27.556 1.00 73.19 107 ASN A C 1
ATOM 824 O O . ASN A 1 107 ? -40.670 32.325 28.135 1.00 73.19 107 ASN A O 1
ATOM 828 N N . THR A 1 108 ? -41.738 33.047 26.344 1.00 59.09 108 THR A N 1
ATOM 829 C CA . THR A 1 108 ? -41.732 31.718 25.718 1.00 59.09 108 THR A CA 1
ATOM 830 C C . THR A 1 108 ? -40.362 31.251 25.200 1.00 59.09 108 THR A C 1
ATOM 832 O O . THR A 1 108 ? -40.312 30.188 24.589 1.00 59.09 108 THR A O 1
ATOM 835 N N . TYR A 1 109 ? -39.277 32.021 25.368 1.00 61.34 109 TYR A N 1
ATOM 836 C CA . TYR A 1 109 ? -37.995 31.761 24.695 1.00 61.34 109 TYR A CA 1
ATOM 837 C C . TYR A 1 109 ? -36.778 31.681 25.627 1.00 61.34 109 TYR A C 1
ATOM 839 O O . TYR A 1 109 ? -35.977 30.768 25.449 1.00 61.34 109 TYR A O 1
ATOM 847 N N . ASP A 1 110 ? -36.637 32.586 26.601 1.00 67.38 110 ASP A N 1
ATOM 848 C CA . ASP A 1 110 ? -35.407 32.691 27.408 1.00 67.38 110 ASP A CA 1
ATOM 849 C C . ASP A 1 110 ? -35.566 32.111 28.820 1.00 67.38 110 ASP A C 1
ATOM 851 O O . ASP A 1 110 ? -34.760 31.292 29.246 1.00 67.38 110 ASP A O 1
ATOM 855 N N . ASN A 1 111 ? -36.629 32.497 29.530 1.00 73.56 111 ASN A N 1
ATOM 856 C CA . ASN A 1 111 ? -36.995 31.946 30.837 1.00 73.56 111 ASN A CA 1
ATOM 857 C C . ASN A 1 111 ? -38.432 31.466 30.739 1.00 73.56 111 ASN A C 1
ATOM 859 O O . ASN A 1 111 ? -39.314 32.295 30.501 1.00 73.56 111 ASN A O 1
ATOM 863 N N . PHE A 1 112 ? -38.688 30.179 30.937 1.00 78.38 112 PHE A N 1
ATOM 864 C CA . PHE A 1 112 ? -40.032 29.636 30.795 1.00 78.38 112 PHE A CA 1
ATOM 865 C C . PHE A 1 112 ? -40.533 29.028 32.098 1.00 78.38 112 PHE A C 1
ATOM 867 O O . PHE A 1 112 ? -39.793 28.447 32.888 1.00 78.38 112 PHE A O 1
ATOM 874 N N . ILE A 1 113 ? -41.833 29.185 32.309 1.00 82.62 113 ILE A N 1
ATOM 875 C CA . ILE A 1 113 ? -42.574 28.562 33.394 1.00 82.62 113 ILE A CA 1
ATOM 876 C C . ILE A 1 113 ? -43.746 27.812 32.774 1.00 82.62 113 ILE A C 1
ATOM 878 O O . ILE A 1 113 ? -44.422 28.325 31.877 1.00 82.62 113 ILE A O 1
ATOM 882 N N . TYR A 1 114 ? -43.987 26.592 33.231 1.00 83.88 114 TYR A N 1
ATOM 883 C CA . TYR A 1 114 ? -45.197 25.870 32.874 1.00 83.88 114 TYR A CA 1
ATOM 884 C C . TYR A 1 114 ? -45.769 25.132 34.070 1.00 83.88 114 TYR A C 1
ATOM 886 O O . TYR A 1 114 ? -45.050 24.692 34.969 1.00 83.88 114 TYR A O 1
ATOM 894 N N . ILE A 1 115 ? -47.090 25.015 34.053 1.00 81.62 115 ILE A N 1
ATOM 895 C CA . ILE A 1 115 ? -47.849 24.243 35.021 1.00 81.62 115 ILE A CA 1
ATOM 896 C C . ILE A 1 115 ? -48.469 23.075 34.282 1.00 81.62 115 ILE A C 1
ATOM 898 O O . ILE A 1 115 ? -49.159 23.265 33.284 1.00 81.62 115 ILE A O 1
ATOM 902 N N . GLU A 1 116 ? -48.256 21.875 34.793 1.00 83.88 116 GLU A N 1
ATOM 903 C CA . GLU A 1 116 ? -48.946 20.677 34.345 1.00 83.88 116 GLU A CA 1
ATOM 904 C C . GLU A 1 116 ? -49.973 20.267 35.395 1.00 83.88 116 GLU A C 1
ATOM 906 O O . GLU A 1 116 ? -49.654 20.105 36.571 1.00 83.88 116 GLU A O 1
ATOM 911 N N . ASN A 1 117 ? -51.223 20.087 34.983 1.00 78.50 117 ASN A N 1
ATOM 912 C CA . ASN A 1 117 ? -52.246 19.493 35.829 1.00 78.50 117 ASN A CA 1
ATOM 913 C C . ASN A 1 117 ? -52.119 17.966 35.775 1.00 78.50 117 ASN A C 1
ATOM 915 O O . ASN A 1 117 ? -52.439 17.350 34.760 1.00 78.50 117 ASN A O 1
ATOM 919 N N . GLN A 1 118 ? -51.723 17.334 36.879 1.00 75.12 118 GLN A N 1
ATOM 920 C CA . GLN A 1 118 ? -51.433 15.896 36.903 1.00 75.12 118 GLN A CA 1
ATOM 921 C C . GLN A 1 118 ? -52.655 15.009 36.624 1.00 75.12 118 GLN A C 1
ATOM 923 O O . GLN A 1 118 ? -52.512 13.865 36.198 1.00 75.12 118 GLN A O 1
ATOM 928 N N . LYS A 1 119 ? -53.877 15.510 36.846 1.00 75.88 119 LYS A N 1
ATOM 929 C CA . LYS A 1 119 ? -55.117 14.744 36.618 1.00 75.88 119 LYS A CA 1
ATOM 930 C C . LYS A 1 119 ? -55.567 14.750 35.163 1.00 75.88 119 LYS A C 1
ATOM 932 O O . LYS A 1 119 ? -56.277 13.839 34.745 1.00 75.88 119 LYS A O 1
ATOM 937 N N . THR A 1 120 ? -55.222 15.797 34.423 1.00 80.06 120 THR A N 1
ATOM 938 C CA . THR A 1 120 ? -55.688 16.017 33.044 1.00 80.06 120 THR A CA 1
ATOM 939 C C . THR A 1 120 ? -54.559 15.963 32.022 1.00 80.06 120 THR A C 1
ATOM 941 O O . THR A 1 120 ? -54.839 15.863 30.830 1.00 80.06 120 THR A O 1
ATOM 944 N N . SER A 1 121 ? -53.305 16.017 32.481 1.00 81.88 121 SER A N 1
ATOM 945 C CA . SER A 1 121 ? -52.102 16.206 31.664 1.00 81.88 121 SER A CA 1
ATOM 946 C C . SER A 1 121 ? -52.146 17.481 30.809 1.00 81.88 121 SER A C 1
ATOM 948 O O . SER A 1 121 ? -51.437 17.593 29.811 1.00 81.88 121 SER A O 1
ATOM 950 N N . GLU A 1 122 ? -52.993 18.450 31.175 1.00 80.94 122 GLU A N 1
ATOM 951 C CA . GLU A 1 122 ? -53.009 19.766 30.542 1.00 80.94 122 GLU A CA 1
ATOM 952 C C . GLU A 1 122 ? -51.786 20.564 30.999 1.00 80.94 122 GLU A C 1
ATOM 954 O O . GLU A 1 122 ? -51.563 20.730 32.199 1.00 80.94 122 GLU A O 1
ATOM 959 N N . ILE A 1 123 ? -51.022 21.072 30.031 1.00 85.88 123 ILE A N 1
ATOM 960 C CA . ILE A 1 123 ? -49.872 21.948 30.258 1.00 85.88 123 ILE A CA 1
ATOM 961 C C . ILE A 1 123 ? -50.274 23.368 29.884 1.00 85.88 123 ILE A C 1
ATOM 963 O O . ILE A 1 123 ? -50.721 23.608 28.761 1.00 85.88 123 ILE A O 1
ATOM 967 N N . ASP A 1 124 ? -50.064 24.305 30.800 1.00 82.88 124 ASP A N 1
ATOM 968 C CA . ASP A 1 124 ? -50.220 25.729 30.543 1.00 82.88 124 ASP A CA 1
ATOM 969 C C . ASP A 1 124 ? -48.877 26.442 30.709 1.00 82.88 124 ASP A C 1
ATOM 971 O O . ASP A 1 124 ? -48.252 26.387 31.771 1.00 82.88 124 ASP A O 1
ATOM 975 N N . ARG A 1 125 ? -48.406 27.084 29.638 1.00 85.38 125 ARG A N 1
ATOM 976 C CA . ARG A 1 125 ? -47.160 27.860 29.639 1.00 85.38 125 ARG A CA 1
ATOM 977 C C . ARG A 1 125 ? -47.477 29.276 30.055 1.00 85.38 125 ARG A C 1
ATOM 979 O O . ARG A 1 125 ? -48.380 29.885 29.490 1.00 85.38 125 ARG A O 1
ATOM 986 N N . LEU A 1 126 ? -46.746 29.801 31.029 1.00 83.31 126 LEU A N 1
ATOM 987 C CA . LEU A 1 126 ? -47.089 31.087 31.618 1.00 83.31 126 LEU A CA 1
ATOM 988 C C . LEU A 1 126 ? -46.122 32.183 31.196 1.00 83.31 126 LEU A C 1
ATOM 990 O O . LEU A 1 126 ? -44.918 31.982 31.042 1.00 83.31 126 LEU A O 1
ATOM 994 N N . ILE A 1 127 ? -46.681 33.377 31.053 1.00 82.50 127 ILE A N 1
ATOM 995 C CA . ILE A 1 127 ? -45.960 34.616 30.792 1.00 82.50 127 ILE A CA 1
ATOM 996 C C . ILE A 1 127 ? -46.229 35.540 31.975 1.00 82.50 127 ILE A C 1
ATOM 998 O O . ILE A 1 127 ? -47.376 35.724 32.384 1.00 82.50 127 ILE A O 1
ATOM 1002 N N . GLY A 1 128 ? -45.179 36.119 32.546 1.00 86.19 128 GLY A N 1
ATOM 1003 C CA . GLY A 1 128 ? -45.321 36.931 33.749 1.00 86.19 128 GLY A CA 1
ATOM 1004 C C . GLY A 1 128 ? -43.994 37.331 34.363 1.00 86.19 128 GLY A C 1
ATOM 1005 O O . GLY A 1 128 ? -42.938 37.249 33.732 1.00 86.19 128 GLY A O 1
ATOM 1006 N N . THR A 1 129 ? -44.045 37.787 35.607 1.00 83.44 129 THR A N 1
ATOM 1007 C CA . THR A 1 129 ? -42.850 38.183 36.357 1.00 83.44 129 THR A CA 1
ATOM 1008 C C . THR A 1 129 ? -42.788 37.439 37.674 1.00 83.44 129 THR A C 1
ATOM 1010 O O . THR A 1 129 ? -43.781 37.410 38.397 1.00 83.44 129 THR A O 1
ATOM 1013 N N . CYS A 1 130 ? -41.612 36.914 38.014 1.00 84.62 130 CYS A N 1
ATOM 1014 C CA . CYS A 1 130 ? -41.328 36.331 39.320 1.00 84.62 130 CYS A CA 1
ATOM 1015 C C . CYS A 1 130 ? -40.219 37.112 40.010 1.00 84.62 130 CYS A C 1
ATOM 1017 O O . CYS A 1 130 ? -39.238 37.505 39.381 1.00 84.62 130 CYS A O 1
ATOM 1019 N N . THR A 1 131 ? -40.333 37.271 41.318 1.00 84.06 131 THR A N 1
ATOM 1020 C CA . THR A 1 131 ? -39.227 37.669 42.183 1.00 84.06 131 THR A CA 1
ATOM 1021 C C . THR A 1 131 ? -38.732 36.438 42.924 1.00 84.06 131 THR A C 1
ATOM 1023 O O . THR A 1 131 ? -39.538 35.724 43.518 1.00 84.06 131 THR A O 1
ATOM 1026 N N . VAL A 1 132 ? -37.422 36.207 42.888 1.00 82.50 132 VAL A N 1
ATOM 1027 C CA . VAL A 1 132 ? -36.725 35.196 43.685 1.00 82.50 132 VAL A CA 1
ATOM 1028 C C . VAL A 1 132 ? -35.939 35.920 44.770 1.00 82.50 132 VAL A C 1
ATOM 1030 O O . VAL A 1 132 ? -35.079 36.754 44.472 1.00 82.50 132 VAL A O 1
ATOM 1033 N N . THR A 1 133 ? -36.232 35.619 46.031 1.00 81.75 133 THR A N 1
ATOM 1034 C CA . THR A 1 133 ? -35.478 36.130 47.181 1.00 81.75 133 THR A CA 1
ATOM 1035 C C . THR A 1 133 ? -34.911 34.976 47.986 1.00 81.75 133 THR A C 1
ATOM 1037 O O . THR A 1 133 ? -35.662 34.084 48.369 1.00 81.75 133 THR A O 1
ATOM 1040 N N . ASP A 1 134 ? -33.623 35.037 48.297 1.00 79.06 134 ASP A N 1
ATOM 1041 C CA . ASP A 1 134 ? -32.973 34.172 49.280 1.00 79.06 134 ASP A CA 1
ATOM 1042 C C . ASP A 1 134 ? -32.805 34.964 50.583 1.00 79.06 134 ASP A C 1
ATOM 1044 O O . ASP A 1 134 ? -32.243 36.063 50.588 1.00 79.06 134 ASP A O 1
ATOM 1048 N N . THR A 1 135 ? -33.381 34.474 51.678 1.00 78.38 135 THR A N 1
ATOM 1049 C CA . THR A 1 135 ? -33.221 35.055 53.016 1.00 78.38 135 THR A CA 1
ATOM 1050 C C . THR A 1 135 ? -32.899 33.938 53.994 1.00 78.38 135 THR A C 1
ATOM 1052 O O . THR A 1 135 ? -33.754 33.102 54.273 1.00 78.38 135 THR A O 1
ATOM 1055 N N . ASP A 1 136 ? -31.665 33.931 54.499 1.00 72.50 136 ASP A N 1
ATOM 1056 C CA . ASP A 1 136 ? -31.157 32.955 55.472 1.00 72.50 136 ASP A CA 1
ATOM 1057 C C . ASP A 1 136 ? -31.364 31.486 55.045 1.00 72.50 136 ASP A C 1
ATOM 1059 O O . ASP A 1 136 ? -31.704 30.630 55.861 1.00 72.50 136 ASP A O 1
ATOM 1063 N N . GLY A 1 137 ? -31.170 31.188 53.753 1.00 63.50 137 GLY A N 1
ATOM 1064 C CA . GLY A 1 137 ? -31.344 29.842 53.205 1.00 63.50 137 GLY A CA 1
ATOM 1065 C C . GLY A 1 137 ? -32.804 29.453 52.973 1.00 63.50 137 GLY A C 1
ATOM 1066 O O . GLY A 1 137 ? -33.100 28.290 52.718 1.00 63.50 137 GLY A O 1
ATOM 1067 N N . VAL A 1 138 ? -33.734 30.406 53.048 1.00 73.25 138 VAL A N 1
ATOM 1068 C CA . VAL A 1 138 ? -35.118 30.228 52.607 1.00 73.25 138 VAL A CA 1
ATOM 1069 C C . VAL A 1 138 ? -35.308 30.957 51.283 1.00 73.25 138 VAL A C 1
ATOM 1071 O O . VAL A 1 138 ? -35.298 32.189 51.212 1.00 73.25 138 VAL A O 1
ATOM 1074 N N . ILE A 1 139 ? -35.517 30.180 50.229 1.00 74.88 139 ILE A N 1
ATOM 1075 C CA . ILE A 1 139 ? -35.750 30.659 48.874 1.00 74.88 139 ILE A CA 1
ATOM 1076 C C . ILE A 1 139 ? -37.250 30.884 48.702 1.00 74.88 139 ILE A C 1
ATOM 1078 O O . ILE A 1 139 ? -38.055 29.977 48.891 1.00 74.88 139 ILE A O 1
ATOM 1082 N N . ASN A 1 140 ? -37.642 32.101 48.337 1.00 79.62 140 ASN A N 1
ATOM 1083 C CA . ASN A 1 140 ? -39.029 32.456 48.062 1.00 79.62 140 ASN A CA 1
ATOM 1084 C C . ASN A 1 140 ? -39.175 32.890 46.607 1.00 79.62 140 ASN A C 1
ATOM 1086 O O . ASN A 1 140 ? -38.470 33.797 46.162 1.00 79.62 140 ASN A O 1
ATOM 1090 N N . LEU A 1 141 ? -40.118 32.279 45.897 1.00 81.62 141 LEU A N 1
ATOM 1091 C CA . LEU A 1 141 ? -40.509 32.623 44.540 1.00 81.62 141 LEU A CA 1
ATOM 1092 C C . LEU A 1 141 ? -41.935 33.159 44.563 1.00 81.62 141 LEU A C 1
ATOM 1094 O O . LEU A 1 141 ? -42.872 32.445 44.912 1.00 81.62 141 LEU A O 1
ATOM 1098 N N . LYS A 1 142 ? -42.096 34.428 44.190 1.00 85.12 142 LYS A N 1
ATOM 1099 C CA . LYS A 1 142 ? -43.407 35.080 44.119 1.00 85.12 142 LYS A CA 1
ATOM 1100 C C . LYS A 1 142 ? -43.611 35.697 42.753 1.00 85.12 142 LYS A C 1
ATOM 1102 O O . LYS A 1 142 ? -42.792 36.513 42.331 1.00 85.12 142 LYS A O 1
ATOM 1107 N N . GLY A 1 143 ? -44.703 35.360 42.084 1.00 85.12 143 GLY A N 1
ATOM 1108 C CA . GLY A 1 143 ? -44.976 35.898 40.758 1.00 85.12 143 GLY A CA 1
ATOM 1109 C C . GLY A 1 143 ? -46.438 35.845 40.362 1.00 85.12 143 GLY A C 1
ATOM 1110 O O . GLY A 1 143 ? -47.189 34.988 40.821 1.00 85.12 143 GLY A O 1
ATOM 1111 N N . ASP A 1 144 ? -46.809 36.767 39.482 1.00 83.38 144 ASP A N 1
ATOM 1112 C CA . ASP A 1 144 ? -48.108 36.796 38.822 1.00 83.38 144 ASP A CA 1
ATOM 1113 C C . ASP A 1 144 ? -47.897 36.427 37.352 1.00 83.38 144 ASP A C 1
ATOM 1115 O O . ASP A 1 144 ? -47.021 36.985 36.676 1.00 83.38 144 ASP A O 1
ATOM 1119 N N . PHE A 1 145 ? -48.697 35.486 36.858 1.00 83.81 145 PHE A N 1
ATOM 1120 C CA . PHE A 1 145 ? -48.567 34.947 35.513 1.00 83.81 145 PHE A CA 1
ATOM 1121 C C . PHE A 1 145 ? -49.915 34.798 34.817 1.00 83.81 145 PHE A C 1
ATOM 1123 O O . PHE A 1 145 ? -50.958 34.644 35.447 1.00 83.81 145 PHE A O 1
ATOM 1130 N N . VAL A 1 146 ? -49.878 34.802 33.489 1.00 82.44 146 VAL A N 1
ATOM 1131 C CA . VAL A 1 146 ? -51.015 34.458 32.637 1.00 82.44 146 VAL A CA 1
ATOM 1132 C C . VAL A 1 146 ? -50.595 33.302 31.745 1.00 82.44 146 VAL A C 1
ATOM 1134 O O . VAL A 1 146 ? -49.569 33.383 31.069 1.00 82.44 146 VAL A O 1
ATOM 1137 N N . GLY A 1 147 ? -51.368 32.223 31.780 1.00 82.19 147 GLY A N 1
ATOM 1138 C CA . GLY A 1 147 ? -51.164 31.064 30.925 1.00 82.19 147 GLY A CA 1
ATOM 1139 C C . GLY A 1 147 ? -51.582 31.320 29.478 1.00 82.19 147 GLY A C 1
ATOM 1140 O O . GLY A 1 147 ? -52.434 32.168 29.201 1.00 82.19 147 GLY A O 1
ATOM 1141 N N . GLU A 1 148 ? -51.035 30.548 28.545 1.00 83.62 148 GLU A N 1
ATOM 1142 C CA . GLU A 1 148 ? -51.502 30.465 27.157 1.00 83.62 148 GLU A CA 1
ATOM 1143 C C . GLU A 1 148 ? -52.993 30.089 27.069 1.00 83.62 148 GLU A C 1
ATOM 1145 O O . GLU A 1 148 ? -53.673 30.490 26.122 1.00 83.62 148 GLU A O 1
ATOM 1150 N N . SER A 1 149 ? -53.533 29.389 28.075 1.00 79.06 149 SER A N 1
ATOM 1151 C CA . SER A 1 149 ? -54.973 29.111 28.180 1.00 79.06 149 SER A CA 1
ATOM 1152 C C . SER A 1 149 ? -55.835 30.345 28.500 1.00 79.06 149 SER A C 1
ATOM 1154 O O . SER A 1 149 ? -57.063 30.274 28.429 1.00 79.06 149 SER A O 1
ATOM 1156 N N . GLY A 1 150 ? -55.212 31.476 28.850 1.00 77.62 150 GLY A N 1
ATOM 1157 C CA . GLY A 1 150 ? -55.871 32.703 29.301 1.00 77.62 150 GLY A CA 1
ATOM 1158 C C . GLY A 1 150 ? -56.164 32.743 30.804 1.00 77.62 150 GLY A C 1
ATOM 1159 O O . GLY A 1 150 ? -56.667 33.753 31.290 1.00 77.62 150 GLY A O 1
ATOM 1160 N N . LYS A 1 151 ? -55.843 31.679 31.550 1.00 79.69 151 LYS A N 1
ATOM 1161 C CA . LYS A 1 151 ? -55.994 31.635 33.010 1.00 79.69 151 LYS A CA 1
ATOM 1162 C C . LYS A 1 151 ? -54.925 32.481 33.700 1.00 79.69 151 LYS A C 1
ATOM 1164 O O . LYS A 1 151 ? -53.767 32.499 33.283 1.00 79.69 151 LYS A O 1
ATOM 1169 N N . ALA A 1 152 ? -55.311 33.158 34.775 1.00 78.06 152 ALA A N 1
ATOM 1170 C CA . ALA A 1 152 ? -54.384 33.877 35.639 1.00 78.06 152 ALA A CA 1
ATOM 1171 C C . ALA A 1 152 ? -53.878 32.956 36.757 1.00 78.06 152 ALA A C 1
ATOM 1173 O O . ALA A 1 152 ? -54.647 32.201 37.351 1.00 78.06 152 ALA A O 1
ATOM 1174 N N . TYR A 1 153 ? -52.589 33.049 37.063 1.00 78.12 153 TYR A N 1
ATOM 1175 C CA . TYR A 1 153 ? -51.910 32.247 38.072 1.00 78.12 153 TYR A CA 1
ATOM 1176 C C . TYR A 1 153 ? -51.143 33.153 39.017 1.00 78.12 153 TYR A C 1
ATOM 1178 O O . TYR A 1 153 ? -50.462 34.086 38.588 1.00 78.12 153 TYR A O 1
ATOM 1186 N N . LYS A 1 154 ? -51.210 32.834 40.303 1.00 81.06 154 LYS A N 1
ATOM 1187 C CA . LYS A 1 154 ? -50.395 33.473 41.326 1.00 81.06 154 LYS A CA 1
ATOM 1188 C C . LYS A 1 154 ? -49.537 32.420 41.999 1.00 81.06 154 LYS A C 1
ATOM 1190 O O . LYS A 1 154 ? -50.066 31.467 42.564 1.00 81.06 154 LYS A O 1
ATOM 1195 N N . LEU A 1 155 ? -48.227 32.593 41.910 1.00 80.81 155 LEU A N 1
ATOM 1196 C CA . LEU A 1 155 ? -47.242 31.699 42.494 1.00 80.81 155 LEU A CA 1
ATOM 1197 C C . LEU A 1 155 ? -46.740 32.294 43.806 1.00 80.81 155 LEU A C 1
ATOM 1199 O O . LEU A 1 155 ? -46.248 33.425 43.821 1.00 80.81 155 LEU A O 1
ATOM 1203 N N . ASP A 1 156 ? -46.831 31.516 44.878 1.00 81.62 156 ASP A N 1
ATOM 1204 C CA . ASP A 1 156 ? -46.142 31.770 46.139 1.00 81.62 156 ASP A CA 1
ATOM 1205 C C . ASP A 1 156 ? -45.492 30.459 46.595 1.00 81.62 156 ASP A C 1
ATOM 1207 O O . ASP A 1 156 ? -46.144 29.565 47.141 1.00 81.62 156 ASP A O 1
ATOM 1211 N N . LEU A 1 157 ? -44.208 30.313 46.276 1.00 76.38 157 LEU A N 1
ATOM 1212 C CA . LEU A 1 157 ? -43.429 29.127 46.594 1.00 76.38 157 LEU A CA 1
ATOM 1213 C C . LEU A 1 157 ? -42.344 29.480 47.603 1.00 76.38 157 LEU A C 1
ATOM 1215 O O . LEU A 1 157 ? -41.539 30.383 47.375 1.00 76.38 157 LEU A O 1
ATOM 1219 N N . THR A 1 158 ? -42.305 28.737 48.705 1.00 75.44 158 THR A N 1
ATOM 1220 C CA . THR A 1 158 ? -41.282 28.873 49.745 1.00 75.44 158 THR A CA 1
ATOM 1221 C C . THR A 1 158 ? -40.540 27.553 49.908 1.00 75.44 158 THR A C 1
ATOM 1223 O O . THR A 1 158 ? -41.124 26.533 50.269 1.00 75.44 158 THR A O 1
ATOM 1226 N N . TYR A 1 159 ? -39.235 27.586 49.671 1.00 70.75 159 TYR A N 1
ATOM 1227 C CA . TYR A 1 159 ? -38.322 26.473 49.868 1.00 70.75 159 TYR A CA 1
ATOM 1228 C C . TYR A 1 159 ? -37.349 26.813 50.992 1.00 70.75 159 TYR A C 1
ATOM 1230 O O . TYR A 1 159 ? -36.479 27.667 50.835 1.00 70.75 159 TYR A O 1
ATOM 1238 N N . GLY A 1 160 ? -37.491 26.160 52.141 1.00 62.22 160 GLY A N 1
ATOM 1239 C CA . GLY A 1 160 ? -36.451 26.184 53.161 1.00 62.22 160 GLY A CA 1
ATOM 1240 C C . GLY A 1 160 ? -35.362 25.191 52.784 1.00 62.22 160 GLY A C 1
ATOM 1241 O O . GLY A 1 160 ? -35.651 24.000 52.686 1.00 62.22 160 GLY A O 1
ATOM 1242 N N . ILE A 1 161 ? -34.118 25.648 52.618 1.00 57.09 161 ILE A N 1
ATOM 1243 C CA . ILE A 1 161 ? -32.970 24.739 52.655 1.00 57.09 161 ILE A CA 1
ATOM 1244 C C . ILE A 1 161 ? -33.050 24.041 54.016 1.00 57.09 161 ILE A C 1
ATOM 1246 O O . ILE A 1 161 ? -33.075 24.739 55.038 1.00 57.09 161 ILE A O 1
ATOM 1250 N N . PRO A 1 162 ? -33.142 22.699 54.065 1.00 48.69 162 PRO A N 1
ATOM 1251 C CA . PRO A 1 162 ? -33.226 21.986 55.327 1.00 48.69 162 PRO A CA 1
ATOM 1252 C C . PRO A 1 162 ? -32.062 22.420 56.215 1.00 48.69 162 PRO A C 1
ATOM 1254 O O . PRO A 1 162 ? -30.898 22.176 55.902 1.00 48.69 162 PRO A O 1
ATOM 1257 N N . THR A 1 163 ? -32.361 23.124 57.308 1.00 41.38 163 THR A N 1
ATOM 1258 C CA . THR A 1 163 ? -31.346 23.398 58.322 1.00 41.38 163 THR A CA 1
ATOM 1259 C C . THR A 1 163 ? -30.974 22.039 58.906 1.00 41.38 163 THR A C 1
ATOM 1261 O O . THR A 1 163 ? -31.895 21.319 59.307 1.00 41.38 163 THR A O 1
ATOM 1264 N N . PRO A 1 164 ? -29.684 21.652 58.932 1.00 41.75 164 PRO A N 1
ATOM 1265 C CA . PRO A 1 164 ? -29.280 20.362 59.469 1.00 41.75 164 PRO A CA 1
ATOM 1266 C C . PRO A 1 164 ? -29.904 20.197 60.850 1.00 41.75 164 PRO A C 1
ATOM 1268 O O . PRO A 1 164 ? -29.757 21.079 61.703 1.00 41.75 164 PRO A O 1
ATOM 1271 N N . ALA A 1 165 ? -30.658 19.116 61.052 1.00 38.75 165 ALA A N 1
ATOM 1272 C CA . ALA A 1 165 ? -31.142 18.773 62.377 1.00 38.75 165 ALA A CA 1
ATOM 1273 C C . ALA A 1 165 ? -29.911 18.698 63.288 1.00 38.75 165 ALA A C 1
ATOM 1275 O O . ALA A 1 165 ? -28.990 17.927 63.031 1.00 38.75 165 ALA A O 1
ATOM 1276 N N . GLY A 1 166 ? -29.853 19.601 64.266 1.00 39.41 166 GLY A N 1
ATOM 1277 C CA . GLY A 1 166 ? -28.662 19.811 65.075 1.00 39.41 166 GLY A CA 1
ATOM 1278 C C . GLY A 1 166 ? -28.195 18.536 65.773 1.00 39.41 166 GLY A C 1
ATOM 1279 O O . GLY A 1 166 ? -29.002 17.822 66.361 1.00 39.41 166 GLY A O 1
ATOM 1280 N N . ASP A 1 167 ? -26.881 18.323 65.713 1.00 44.69 167 ASP A N 1
ATOM 1281 C CA . ASP A 1 167 ? -26.040 17.569 66.643 1.00 44.69 167 ASP A CA 1
ATOM 1282 C C . ASP A 1 167 ? -26.667 16.343 67.327 1.00 44.69 167 ASP A C 1
ATOM 1284 O O . ASP A 1 167 ? -27.087 16.377 68.486 1.00 44.69 167 ASP A O 1
ATOM 1288 N N . THR A 1 168 ? -26.493 15.195 66.684 1.00 37.19 168 THR A N 1
ATOM 1289 C CA . THR A 1 168 ? -25.707 14.135 67.319 1.00 37.19 168 THR A CA 1
ATOM 1290 C C . THR A 1 168 ? -24.521 13.861 66.410 1.00 37.19 168 THR A C 1
ATOM 1292 O O . THR A 1 168 ? -24.691 13.324 65.321 1.00 37.19 168 THR A O 1
ATOM 1295 N N . GLN A 1 169 ? -23.326 14.294 66.820 1.00 40.59 169 GLN A N 1
ATOM 1296 C CA . GLN A 1 169 ? -22.078 13.833 66.218 1.00 40.59 169 GLN A CA 1
ATOM 1297 C C . GLN A 1 169 ? -22.000 12.320 66.456 1.00 40.59 169 GLN A C 1
ATOM 1299 O O . GLN A 1 169 ? -21.522 11.867 67.496 1.00 40.59 169 GLN A O 1
ATOM 1304 N N . ASP A 1 170 ? -22.548 11.543 65.529 1.00 47.00 170 ASP A N 1
ATOM 1305 C CA . ASP A 1 170 ? -22.163 10.152 65.400 1.00 47.00 170 ASP A CA 1
ATOM 1306 C C . ASP A 1 170 ? -20.698 10.144 64.957 1.00 47.00 170 ASP A C 1
ATOM 1308 O O . ASP A 1 170 ? -20.274 10.955 64.124 1.00 47.00 170 ASP A O 1
ATOM 1312 N N . GLU A 1 171 ? -19.905 9.271 65.581 1.00 48.69 171 GLU A N 1
ATOM 1313 C CA . GLU A 1 171 ? -18.531 8.994 65.159 1.00 48.69 171 GLU A CA 1
ATOM 1314 C C . GLU A 1 171 ? -18.504 8.823 63.629 1.00 48.69 171 GLU A C 1
ATOM 1316 O O . GLU A 1 171 ? -19.423 8.206 63.074 1.00 48.69 171 GLU A O 1
ATOM 1321 N N . PRO A 1 172 ? -17.500 9.384 62.926 1.00 48.62 172 PRO A N 1
ATOM 1322 C CA . PRO A 1 172 ? -17.441 9.303 61.474 1.00 48.62 172 PRO A CA 1
ATOM 1323 C C . PRO A 1 172 ? -17.545 7.842 61.047 1.00 48.62 172 PRO A C 1
ATOM 1325 O O . PRO A 1 172 ? -16.820 6.983 61.555 1.00 48.62 172 PRO A O 1
ATOM 1328 N N . LEU A 1 173 ? -18.457 7.560 60.116 1.00 60.00 173 LEU A N 1
ATOM 1329 C CA . LEU A 1 173 ? -18.623 6.210 59.608 1.00 60.00 173 LEU A CA 1
ATOM 1330 C C . LEU A 1 173 ? -17.369 5.853 58.810 1.00 60.00 173 LEU A C 1
ATOM 1332 O O . LEU A 1 173 ? -17.100 6.448 57.762 1.00 60.00 173 LEU A O 1
ATOM 1336 N N . GLU A 1 174 ? -16.586 4.908 59.322 1.00 68.56 174 GLU A N 1
ATOM 1337 C CA . GLU A 1 174 ? -15.396 4.428 58.630 1.00 68.56 174 GLU A CA 1
ATOM 1338 C C . GLU A 1 174 ? -15.794 3.468 57.505 1.00 68.56 174 GLU A C 1
ATOM 1340 O O . GLU A 1 174 ? -16.276 2.359 57.740 1.00 68.56 174 GLU A O 1
ATOM 1345 N N . LEU A 1 175 ? -15.568 3.909 56.270 1.00 66.38 175 LEU A N 1
ATOM 1346 C CA . LEU A 1 175 ? -15.663 3.114 55.056 1.00 66.38 175 LEU A CA 1
ATOM 1347 C C . LEU A 1 175 ? -14.261 2.602 54.726 1.00 66.38 175 LEU A C 1
ATOM 1349 O O . LEU A 1 175 ? -13.478 3.255 54.032 1.00 66.38 175 LEU A O 1
ATOM 1353 N N . ASN A 1 176 ? -13.936 1.440 55.283 1.00 66.94 176 ASN A N 1
ATOM 1354 C CA . ASN A 1 176 ? -12.704 0.726 54.974 1.00 66.94 176 ASN A CA 1
ATOM 1355 C C . ASN A 1 176 ? -12.996 -0.230 53.812 1.00 66.94 176 ASN A C 1
ATOM 1357 O O . ASN A 1 176 ? -13.794 -1.152 53.962 1.00 66.94 176 ASN A O 1
ATOM 1361 N N . MET A 1 177 ? -12.402 0.039 52.650 1.00 62.25 177 MET A N 1
ATOM 1362 C CA . MET A 1 177 ? -12.656 -0.699 51.412 1.00 62.25 177 MET A CA 1
ATOM 1363 C C . MET A 1 177 ? -11.322 -1.154 50.822 1.00 62.25 177 MET A C 1
ATOM 1365 O O . MET A 1 177 ? -10.594 -0.359 50.231 1.00 62.25 177 MET A O 1
ATOM 1369 N N . ALA A 1 178 ? -10.966 -2.423 51.000 1.00 55.28 178 ALA A N 1
ATOM 1370 C CA . ALA A 1 178 ? -9.752 -2.984 50.422 1.00 55.28 178 ALA A CA 1
ATOM 1371 C C . ALA A 1 178 ? -10.083 -4.004 49.331 1.00 55.28 178 ALA A C 1
ATOM 1373 O O . ALA A 1 178 ? -11.010 -4.806 49.453 1.00 55.28 178 ALA A O 1
ATOM 1374 N N . THR A 1 179 ? -9.275 -3.996 48.272 1.00 49.91 179 THR A N 1
ATOM 1375 C CA . THR A 1 179 ? -9.236 -5.099 47.304 1.00 49.91 179 THR A CA 1
ATOM 1376 C C . THR A 1 179 ? -8.843 -6.390 48.043 1.00 49.91 179 THR A C 1
ATOM 1378 O O . THR A 1 179 ? -7.722 -6.513 48.533 1.00 49.91 179 THR A O 1
ATOM 1381 N N . GLY A 1 180 ? -9.794 -7.320 48.205 1.00 45.25 180 GLY A N 1
ATOM 1382 C CA . GLY A 1 180 ? -9.613 -8.581 48.945 1.00 45.25 180 GLY A CA 1
ATOM 1383 C C . GLY A 1 180 ? -10.577 -8.820 50.116 1.00 45.25 180 GLY A C 1
ATOM 1384 O O . GLY A 1 180 ? -10.635 -9.943 50.616 1.00 45.25 180 GLY A O 1
ATOM 1385 N N . ASP A 1 181 ? -11.359 -7.819 50.528 1.00 45.91 181 ASP A N 1
ATOM 1386 C CA . ASP A 1 181 ? -12.473 -8.023 51.462 1.00 45.91 181 ASP A CA 1
ATOM 1387 C C . ASP A 1 181 ? -13.692 -8.611 50.713 1.00 45.91 181 ASP A C 1
ATOM 1389 O O . ASP A 1 181 ? -13.997 -8.197 49.591 1.00 45.91 181 ASP A O 1
ATOM 1393 N N . GLU A 1 182 ? -14.397 -9.590 51.304 1.00 41.31 182 GLU A N 1
ATOM 1394 C CA . GLU A 1 182 ? -15.562 -10.233 50.665 1.00 41.31 182 GLU A CA 1
ATOM 1395 C C . GLU A 1 182 ? -16.609 -9.187 50.238 1.00 41.31 182 GLU A C 1
ATOM 1397 O O . GLU A 1 182 ? -17.209 -8.504 51.069 1.00 41.31 182 GLU A O 1
ATOM 1402 N N . GLY A 1 183 ? -16.857 -9.091 48.927 1.00 42.16 183 GLY A N 1
ATOM 1403 C CA . GLY A 1 183 ? -17.894 -8.230 48.354 1.00 42.16 183 GLY A CA 1
ATOM 1404 C C . GLY A 1 183 ? -17.471 -6.791 48.043 1.00 42.16 183 GLY A C 1
ATOM 1405 O O . GLY A 1 183 ? -18.348 -5.984 47.731 1.00 42.16 183 GLY A O 1
ATOM 1406 N N . VAL A 1 184 ? -16.173 -6.460 48.107 1.00 43.94 184 VAL A N 1
ATOM 1407 C CA . VAL A 1 184 ? -15.658 -5.149 47.682 1.00 43.94 184 VAL A CA 1
ATOM 1408 C C . VAL A 1 184 ? -15.139 -5.202 46.244 1.00 43.94 184 VAL A C 1
ATOM 1410 O O . VAL A 1 184 ? -14.130 -5.846 45.968 1.00 43.94 184 VAL A O 1
ATOM 1413 N N . VAL A 1 185 ? -15.814 -4.503 45.328 1.00 49.53 185 VAL A N 1
ATOM 1414 C CA . VAL A 1 185 ? -15.362 -4.305 43.938 1.00 49.53 185 VAL A CA 1
ATOM 1415 C C . VAL A 1 185 ? -14.895 -2.864 43.805 1.00 49.53 185 VAL A C 1
ATOM 1417 O O . VAL A 1 185 ? -15.624 -1.949 44.180 1.00 49.53 185 VAL A O 1
ATOM 1420 N N . VAL A 1 186 ? -13.683 -2.649 43.303 1.00 52.28 186 VAL A N 1
ATOM 1421 C CA . VAL A 1 186 ? -13.170 -1.308 43.012 1.00 52.28 186 VAL A CA 1
ATOM 1422 C C . VAL A 1 186 ? -12.862 -1.241 41.528 1.00 52.28 186 VAL A C 1
ATOM 1424 O O . VAL A 1 186 ? -12.013 -1.984 41.044 1.00 52.28 186 VAL A O 1
ATOM 1427 N N . THR A 1 187 ? -13.547 -0.349 40.825 1.00 53.34 187 THR A N 1
ATOM 1428 C CA . THR A 1 187 ? -13.299 -0.053 39.416 1.00 53.34 187 THR A CA 1
ATOM 1429 C C . THR A 1 187 ? -12.693 1.339 39.338 1.00 53.34 187 THR A C 1
ATOM 1431 O O . THR A 1 187 ? -13.303 2.321 39.769 1.00 53.34 187 THR A O 1
ATOM 1434 N N . VAL A 1 188 ? -11.471 1.414 38.820 1.00 55.53 188 VAL A N 1
ATOM 1435 C CA . VAL A 1 188 ? -10.802 2.678 38.510 1.00 55.53 188 VAL A CA 1
ATOM 1436 C C . VAL A 1 188 ? -10.932 2.878 37.009 1.00 55.53 188 VAL A C 1
ATOM 1438 O O . VAL A 1 188 ? -10.421 2.065 36.244 1.00 55.53 188 VAL A O 1
ATOM 1441 N N . PHE A 1 189 ? -11.637 3.926 36.597 1.00 54.31 189 PHE A N 1
ATOM 1442 C CA . PHE A 1 189 ? -11.686 4.322 35.195 1.00 54.31 189 PHE A CA 1
ATOM 1443 C C . PHE A 1 189 ? -10.546 5.303 34.940 1.00 54.31 189 PHE A C 1
ATOM 1445 O O . PHE A 1 189 ? -10.475 6.359 35.582 1.00 54.31 189 PHE A O 1
ATOM 1452 N N . ASP A 1 190 ? -9.647 4.933 34.032 1.00 48.78 190 ASP A N 1
ATOM 1453 C CA . ASP A 1 190 ? -8.615 5.835 33.541 1.00 48.78 190 ASP A CA 1
ATOM 1454 C C . ASP A 1 190 ? -9.234 6.706 32.440 1.00 48.78 190 ASP A C 1
ATOM 1456 O O . ASP A 1 190 ? -9.691 6.218 31.410 1.00 48.78 190 ASP A O 1
ATOM 1460 N N . HIS A 1 191 ? -9.276 8.012 32.694 1.00 46.09 191 HIS A N 1
ATOM 1461 C CA . HIS A 1 191 ? -9.458 9.043 31.681 1.00 46.09 191 HIS A CA 1
ATOM 1462 C C . HIS A 1 191 ? -10.785 9.033 30.884 1.00 46.09 191 HIS A C 1
ATOM 1464 O O . HIS A 1 191 ? -10.848 8.636 29.717 1.00 46.09 191 HIS A O 1
ATOM 1470 N N . LEU A 1 192 ? -11.833 9.680 31.415 1.00 47.88 192 LEU A N 1
ATOM 1471 C CA . LEU A 1 192 ? -12.946 10.126 30.561 1.00 47.88 192 LEU A CA 1
ATOM 1472 C C . LEU A 1 192 ? -12.439 11.213 29.589 1.00 47.88 192 LEU A C 1
ATOM 1474 O O . LEU A 1 192 ? -12.198 12.360 29.974 1.00 47.88 192 LEU A O 1
ATOM 1478 N N . SER A 1 193 ? -12.263 10.843 28.314 1.00 47.78 193 SER A N 1
ATOM 1479 C CA . SER A 1 193 ? -11.644 11.642 27.234 1.00 47.78 193 SER A CA 1
ATOM 1480 C C . SER A 1 193 ? -12.284 13.007 26.963 1.00 47.78 193 SER A C 1
ATOM 1482 O O . SER A 1 193 ? -11.677 13.861 26.319 1.00 47.78 193 SER A O 1
ATOM 1484 N N . THR A 1 194 ? -13.492 13.240 27.467 1.00 49.78 194 THR A N 1
ATOM 1485 C CA . THR A 1 194 ? -14.218 14.504 27.320 1.00 49.78 194 THR A CA 1
ATOM 1486 C C . THR A 1 194 ? -13.967 15.501 28.458 1.00 49.78 194 THR A C 1
ATOM 1488 O O . THR A 1 194 ? -14.218 16.687 28.248 1.00 49.78 194 THR A O 1
ATOM 1491 N N . TYR A 1 195 ? -13.431 15.076 29.615 1.00 50.72 195 TYR A N 1
ATOM 1492 C CA . TYR A 1 195 ? -13.366 15.910 30.832 1.00 50.72 195 TYR A CA 1
ATOM 1493 C C . TYR A 1 195 ? -12.017 15.912 31.577 1.00 50.72 195 TYR A C 1
ATOM 1495 O O . TYR A 1 195 ? -11.885 16.628 32.570 1.00 50.72 195 TYR A O 1
ATOM 1503 N N . ASN A 1 196 ? -11.005 15.162 31.115 1.00 61.47 196 ASN A N 1
ATOM 1504 C CA . ASN A 1 196 ? -9.711 15.008 31.806 1.00 61.47 196 ASN A CA 1
ATOM 1505 C C . ASN A 1 196 ? -9.889 14.660 33.299 1.00 61.47 196 ASN A C 1
ATOM 1507 O O . ASN A 1 196 ? -9.295 15.303 34.172 1.00 61.47 196 ASN A O 1
ATOM 1511 N N . ALA A 1 197 ? -10.756 13.687 33.591 1.00 64.81 197 ALA A N 1
ATOM 1512 C CA . ALA A 1 197 ? -11.118 13.294 34.948 1.00 64.81 197 ALA A CA 1
ATOM 1513 C C . ALA A 1 197 ? -10.800 11.817 35.221 1.00 64.81 197 ALA A C 1
ATOM 1515 O O . ALA A 1 197 ? -10.981 10.969 34.345 1.00 64.81 197 ALA A O 1
ATOM 1516 N N . TRP A 1 198 ? -10.360 11.520 36.446 1.00 68.69 198 TRP A N 1
ATOM 1517 C CA . TRP A 1 198 ? -10.270 10.155 36.976 1.00 68.69 198 TRP A CA 1
ATOM 1518 C C . TRP A 1 198 ? -11.540 9.832 37.749 1.00 68.69 198 TRP A C 1
ATOM 1520 O O . TRP A 1 198 ? -11.979 10.662 38.543 1.00 68.69 198 TRP A O 1
ATOM 1530 N N . VAL A 1 199 ? -12.105 8.636 37.583 1.00 74.06 199 VAL A N 1
ATOM 1531 C CA . VAL A 1 199 ? -13.310 8.236 38.326 1.00 74.06 199 VAL A CA 1
ATOM 1532 C C . VAL A 1 199 ? -13.057 6.955 39.104 1.00 74.06 199 VAL A C 1
ATOM 1534 O O . VAL A 1 199 ? -12.576 5.961 38.561 1.00 74.06 199 VAL A O 1
ATOM 1537 N N . PHE A 1 200 ? -13.402 6.978 40.388 1.00 72.44 200 PHE A N 1
ATOM 1538 C CA . PHE A 1 200 ? -13.291 5.833 41.279 1.00 72.44 200 PHE A CA 1
ATOM 1539 C C . PHE A 1 200 ? -14.674 5.370 41.706 1.00 72.44 200 PHE A C 1
ATOM 1541 O O . PHE A 1 200 ? -15.387 6.095 42.401 1.00 72.44 200 PHE A O 1
ATOM 1548 N N . TYR A 1 201 ? -15.001 4.130 41.348 1.00 74.12 201 TYR A N 1
ATOM 1549 C CA . TYR A 1 201 ? -16.175 3.432 41.847 1.00 74.12 201 TYR A CA 1
ATOM 1550 C C . TYR A 1 201 ? -15.744 2.355 42.822 1.00 74.12 201 TYR A C 1
ATOM 1552 O O . TYR A 1 201 ? -14.965 1.466 42.483 1.00 74.12 201 TYR A O 1
ATOM 1560 N N . ALA A 1 202 ? -16.279 2.416 44.033 1.00 69.12 202 ALA A N 1
ATOM 1561 C CA . ALA A 1 202 ? -16.047 1.400 45.039 1.00 69.12 202 ALA A CA 1
ATOM 1562 C C . ALA A 1 202 ? -17.382 0.873 45.556 1.00 69.12 202 ALA A C 1
ATOM 1564 O O . ALA A 1 202 ? -18.250 1.642 45.962 1.00 69.12 202 ALA A O 1
ATOM 1565 N N . TYR A 1 203 ? -17.530 -0.445 45.581 1.00 72.94 203 TYR A N 1
ATOM 1566 C CA . TYR A 1 203 ? -18.714 -1.146 46.059 1.00 72.94 203 TYR A CA 1
ATOM 1567 C C . TYR A 1 203 ? -18.383 -1.876 47.355 1.00 72.94 203 TYR A C 1
ATOM 1569 O O . TYR A 1 203 ? -17.295 -2.415 47.504 1.00 72.94 203 TYR A O 1
ATOM 1577 N N . SER A 1 204 ? -19.316 -1.906 48.295 1.00 71.00 204 SER A N 1
ATOM 1578 C CA . SER A 1 204 ? -19.324 -2.800 49.454 1.00 71.00 204 SER A CA 1
ATOM 1579 C C . SER A 1 204 ? -20.726 -3.384 49.608 1.00 71.00 204 SER A C 1
ATOM 1581 O O . SER A 1 204 ? -21.653 -2.964 48.917 1.00 71.00 204 SER A O 1
ATOM 1583 N N . ALA A 1 205 ? -20.917 -4.300 50.559 1.00 69.62 205 ALA A N 1
ATOM 1584 C CA . ALA A 1 205 ? -22.242 -4.845 50.865 1.00 69.62 205 ALA A CA 1
ATOM 1585 C C . ALA A 1 205 ? -23.288 -3.766 51.223 1.00 69.62 205 ALA A C 1
ATOM 1587 O O . ALA A 1 205 ? -24.481 -3.970 51.005 1.00 69.62 205 ALA A O 1
ATOM 1588 N N . ASP A 1 206 ? -22.842 -2.627 51.761 1.00 74.00 206 ASP A N 1
ATOM 1589 C CA . ASP A 1 206 ? -23.720 -1.601 52.327 1.00 74.00 206 ASP A CA 1
ATOM 1590 C C . ASP A 1 206 ? -23.683 -0.265 51.569 1.00 74.00 206 ASP A C 1
ATOM 1592 O O . ASP A 1 206 ? -24.646 0.499 51.646 1.00 74.00 206 ASP A O 1
ATOM 1596 N N . TYR A 1 207 ? -22.605 0.027 50.833 1.00 76.88 207 TYR A N 1
ATOM 1597 C CA . TYR A 1 207 ? -22.372 1.338 50.219 1.00 76.88 207 TYR A CA 1
ATOM 1598 C C . TYR A 1 207 ? -21.744 1.255 48.828 1.00 76.88 207 TYR A C 1
ATOM 1600 O O . TYR A 1 207 ? -20.918 0.378 48.574 1.00 76.88 207 TYR A O 1
ATOM 1608 N N . VAL A 1 208 ? -22.068 2.234 47.980 1.00 78.88 208 VAL A N 1
ATOM 1609 C CA . VAL A 1 208 ? -21.326 2.568 46.754 1.00 78.88 208 VAL A CA 1
ATOM 1610 C C . VAL A 1 208 ? -20.719 3.954 46.920 1.00 78.88 208 VAL A C 1
ATOM 1612 O O . VAL A 1 208 ? -21.419 4.893 47.286 1.00 78.88 208 VAL A O 1
ATOM 1615 N N . VAL A 1 209 ? -19.426 4.089 46.659 1.00 79.94 209 VAL A N 1
ATOM 1616 C CA . VAL A 1 209 ? -18.705 5.362 46.690 1.00 79.94 209 VAL A CA 1
ATOM 1617 C C . VAL A 1 209 ? -18.317 5.716 45.262 1.00 79.94 209 VAL A C 1
ATOM 1619 O O . VAL A 1 209 ? -17.698 4.899 44.582 1.00 79.94 209 VAL A O 1
ATOM 1622 N N . ASN A 1 210 ? -18.680 6.920 44.827 1.00 83.19 210 ASN A N 1
ATOM 1623 C CA . ASN A 1 210 ? -18.277 7.492 43.549 1.00 83.19 210 ASN A CA 1
ATOM 1624 C C . ASN A 1 210 ? -17.487 8.780 43.808 1.00 83.19 210 ASN A C 1
ATOM 1626 O O . ASN A 1 210 ? -18.005 9.693 44.456 1.00 83.19 210 ASN A O 1
ATOM 1630 N N . LEU A 1 211 ? -16.234 8.826 43.351 1.00 83.25 211 LEU A N 1
ATOM 1631 C CA . LEU A 1 211 ? -15.375 10.008 43.422 1.00 83.25 211 LEU A CA 1
ATOM 1632 C C . LEU A 1 211 ? -14.861 10.360 42.027 1.00 83.25 211 LEU A C 1
ATOM 1634 O O . LEU A 1 211 ? -14.159 9.555 41.412 1.00 83.25 211 LEU A O 1
ATOM 1638 N N . GLU A 1 212 ? -15.135 11.582 41.577 1.00 82.31 212 GLU A N 1
ATOM 1639 C CA . GLU A 1 212 ? -14.640 12.106 40.304 1.00 82.31 212 GLU A CA 1
ATOM 1640 C C . GLU A 1 212 ? -13.592 13.203 40.528 1.00 82.31 212 GLU A C 1
ATOM 1642 O O . GLU A 1 212 ? -13.838 14.229 41.157 1.00 82.31 212 GLU A O 1
ATOM 1647 N N . PHE A 1 213 ? -12.394 12.984 39.997 1.00 78.31 213 PHE A N 1
ATOM 1648 C CA . PHE A 1 213 ? -11.240 13.863 40.123 1.00 78.31 213 PHE A CA 1
ATOM 1649 C C . PHE A 1 213 ? -10.987 14.569 38.787 1.00 78.31 213 PHE A C 1
ATOM 1651 O O . PHE A 1 213 ? -10.256 14.056 37.941 1.00 78.31 213 PHE A O 1
ATOM 1658 N N . GLY A 1 214 ? -11.583 15.743 38.580 1.00 70.25 214 GLY A N 1
ATOM 1659 C CA . GLY A 1 214 ? -11.423 16.506 37.337 1.00 70.25 214 GLY A CA 1
ATOM 1660 C C . GLY A 1 214 ? -10.071 17.222 37.176 1.00 70.25 214 GLY A C 1
ATOM 1661 O O . GLY A 1 214 ? -9.417 17.591 38.152 1.00 70.25 214 GLY A O 1
ATOM 1662 N N . ASN A 1 215 ? -9.705 17.504 35.920 1.00 62.88 215 ASN A N 1
ATOM 1663 C CA . ASN A 1 215 ? -8.611 18.388 35.491 1.00 62.88 215 ASN A CA 1
ATOM 1664 C C . ASN A 1 215 ? -7.207 18.027 36.016 1.00 62.88 215 ASN A C 1
ATOM 1666 O O . ASN A 1 215 ? -6.455 18.912 36.439 1.00 62.88 215 ASN A O 1
ATOM 1670 N N . THR A 1 216 ? -6.818 16.750 35.979 1.00 64.56 216 THR A N 1
ATOM 1671 C CA . THR A 1 216 ? -5.462 16.342 36.383 1.00 64.56 216 THR A CA 1
ATOM 1672 C C . THR A 1 216 ? -4.860 15.260 35.489 1.00 64.56 216 THR A C 1
ATOM 1674 O O . THR A 1 216 ? -5.438 14.197 35.291 1.00 64.56 216 THR A O 1
ATOM 1677 N N . ASP A 1 217 ? -3.625 15.488 35.034 1.00 65.62 217 ASP A N 1
ATOM 1678 C CA . ASP A 1 217 ? -2.829 14.502 34.282 1.00 65.62 217 ASP A CA 1
ATOM 1679 C C . ASP A 1 217 ? -2.201 13.432 35.202 1.00 65.62 217 ASP A C 1
ATOM 1681 O O . ASP A 1 217 ? -1.427 12.583 34.761 1.00 65.62 217 ASP A O 1
ATOM 1685 N N . LYS A 1 218 ? -2.433 13.526 36.519 1.00 70.12 218 LYS A N 1
ATOM 1686 C CA . LYS A 1 218 ? -1.863 12.635 37.537 1.00 70.12 218 LYS A CA 1
ATOM 1687 C C . LYS A 1 218 ? -2.920 12.220 38.548 1.00 70.12 218 LYS A C 1
ATOM 1689 O O . LYS A 1 218 ? -3.651 13.069 39.055 1.00 70.12 218 LYS A O 1
ATOM 1694 N N . ILE A 1 219 ? -2.908 10.935 38.888 1.00 73.00 219 ILE A N 1
ATOM 1695 C CA . ILE A 1 219 ? -3.801 10.327 39.879 1.00 73.00 219 ILE A CA 1
ATOM 1696 C C . ILE A 1 219 ? -3.382 10.621 41.329 1.00 73.00 219 ILE A C 1
ATOM 1698 O O . ILE A 1 219 ? -4.220 10.718 42.218 1.00 73.00 219 ILE A O 1
ATOM 1702 N N . ALA A 1 220 ? -2.078 10.770 41.589 1.00 82.00 220 ALA A N 1
ATOM 1703 C CA . ALA A 1 220 ? -1.558 11.034 42.926 1.00 82.00 220 ALA A CA 1
ATOM 1704 C C . ALA A 1 220 ? -1.619 12.533 43.247 1.00 82.00 220 ALA A C 1
ATOM 1706 O O . ALA A 1 220 ? -1.038 13.359 42.536 1.00 82.00 220 ALA A O 1
ATOM 1707 N N . GLY A 1 221 ? -2.266 12.885 44.355 1.00 84.06 221 GLY A N 1
ATOM 1708 C CA . GLY A 1 221 ? -2.512 14.276 44.708 1.00 84.06 221 GLY A CA 1
ATOM 1709 C C . GLY A 1 221 ? -3.435 14.449 45.907 1.00 84.06 221 GLY A C 1
ATOM 1710 O O . GLY A 1 221 ? -3.862 13.488 46.541 1.00 84.06 221 GLY A O 1
ATOM 1711 N N . SER A 1 222 ? -3.724 15.708 46.227 1.00 83.94 222 SER A N 1
ATOM 1712 C CA . SER A 1 222 ? -4.744 16.084 47.206 1.00 83.94 222 SER A CA 1
ATOM 1713 C C . SER A 1 222 ? -5.871 16.788 46.472 1.00 83.94 222 SER A C 1
ATOM 1715 O O . SER A 1 222 ? -5.618 17.724 45.715 1.00 83.94 222 SER A O 1
ATOM 1717 N N . TYR A 1 223 ? -7.097 16.368 46.746 1.00 82.50 223 TYR A N 1
ATOM 1718 C CA . TYR A 1 223 ? -8.298 16.800 46.048 1.00 82.50 223 TYR A CA 1
ATOM 1719 C C . TYR A 1 223 ? -9.338 17.275 47.050 1.00 82.50 223 TYR A C 1
ATOM 1721 O O . TYR A 1 223 ? -9.434 16.740 48.156 1.00 82.50 223 TYR A O 1
ATOM 1729 N N . THR A 1 224 ? -10.103 18.284 46.654 1.00 79.94 224 THR A N 1
ATOM 1730 C CA . THR A 1 224 ? -11.183 18.861 47.452 1.00 79.94 224 THR A CA 1
ATOM 1731 C C . THR A 1 224 ? -12.463 18.759 46.648 1.00 79.94 224 THR A C 1
ATOM 1733 O O . THR A 1 224 ? -12.470 19.125 45.478 1.00 79.94 224 THR A O 1
ATOM 1736 N N . PHE A 1 225 ? -13.521 18.297 47.299 1.00 78.50 225 PHE A N 1
ATOM 1737 C CA . PHE A 1 225 ? -14.843 18.100 46.723 1.00 78.50 225 PHE A CA 1
ATOM 1738 C C . PHE A 1 225 ? -15.815 19.060 47.389 1.00 78.50 225 PHE A C 1
ATOM 1740 O O . PHE A 1 225 ? -15.803 19.197 48.620 1.00 78.50 225 PHE A O 1
ATOM 1747 N N . ASP A 1 226 ? -16.654 19.705 46.588 1.00 75.19 226 ASP A N 1
ATOM 1748 C CA . ASP A 1 226 ? -17.762 20.519 47.073 1.00 75.19 226 ASP A CA 1
ATOM 1749 C C . ASP A 1 226 ? -19.096 19.848 46.724 1.00 75.19 226 ASP A C 1
ATOM 1751 O O . ASP A 1 226 ? -19.192 19.066 45.78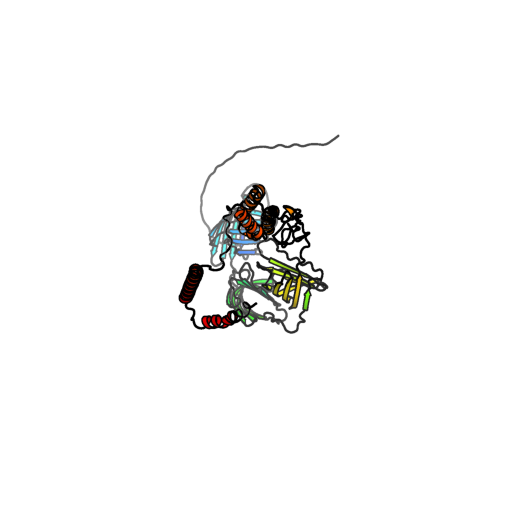4 1.00 75.19 226 ASP A O 1
ATOM 1755 N N . THR A 1 227 ? -20.150 20.173 47.469 1.00 59.97 227 THR A N 1
ATOM 1756 C CA . THR A 1 227 ? -21.500 19.595 47.323 1.00 59.97 227 THR A CA 1
ATOM 1757 C C . THR A 1 227 ? -22.179 19.875 45.972 1.00 59.97 227 THR A C 1
ATOM 1759 O O . THR A 1 227 ? -23.317 19.458 45.779 1.00 59.97 227 THR A O 1
ATOM 1762 N N . TYR A 1 228 ? -21.521 20.594 45.061 1.00 56.91 228 TYR A N 1
ATOM 1763 C CA . TYR A 1 228 ? -22.059 20.993 43.758 1.00 56.91 228 TYR A CA 1
ATOM 1764 C C . TYR A 1 228 ? -21.602 20.102 42.596 1.00 56.91 228 TYR A C 1
ATOM 1766 O O . TYR A 1 228 ? -22.129 20.257 41.497 1.00 56.91 228 TYR A O 1
ATOM 1774 N N . ASP A 1 229 ? -20.674 19.170 42.826 1.00 58.94 229 ASP A N 1
ATOM 1775 C CA . ASP A 1 229 ? -20.254 18.209 41.807 1.00 58.94 229 ASP A CA 1
ATOM 1776 C C . ASP A 1 229 ? -21.180 16.982 41.861 1.00 58.94 229 ASP A C 1
ATOM 1778 O O . ASP A 1 229 ? -21.041 16.118 42.729 1.00 58.94 229 ASP A O 1
ATOM 1782 N N . GLU A 1 230 ? -22.150 16.912 40.937 1.00 56.09 230 GLU A N 1
ATOM 1783 C CA . GLU A 1 230 ? -23.220 15.889 40.898 1.00 56.09 230 GLU A CA 1
ATOM 1784 C C . GLU A 1 230 ? -22.707 14.437 40.869 1.00 56.09 230 GLU A C 1
ATOM 1786 O O . GLU A 1 230 ? -23.445 13.500 41.179 1.00 56.09 230 GLU A O 1
ATOM 1791 N N . TYR A 1 231 ? -21.434 14.246 40.534 1.00 68.44 231 TYR A N 1
ATOM 1792 C CA . TYR A 1 231 ? -20.815 12.941 40.343 1.00 68.44 231 TYR A CA 1
ATOM 1793 C C . TYR A 1 231 ? -20.059 12.419 41.573 1.00 68.44 231 TYR A C 1
ATOM 1795 O O . TYR A 1 231 ? -19.670 11.255 41.591 1.00 68.44 231 TYR A O 1
ATOM 1803 N N . THR A 1 232 ? -19.900 13.224 42.634 1.00 79.31 232 THR A N 1
ATOM 1804 C CA . THR A 1 232 ? -19.236 12.782 43.874 1.00 79.31 232 THR A CA 1
ATOM 1805 C C . THR A 1 232 ? -20.260 12.496 44.977 1.00 79.31 232 THR A C 1
ATOM 1807 O O . THR A 1 232 ? -20.799 13.403 45.618 1.00 79.31 232 THR A O 1
ATOM 1810 N N . TYR A 1 233 ? -20.527 11.214 45.238 1.00 81.00 233 TYR A N 1
ATOM 1811 C CA . TYR A 1 233 ? -21.538 10.789 46.211 1.00 81.00 233 TYR A CA 1
ATOM 1812 C C . TYR A 1 233 ? -21.208 9.464 46.903 1.00 81.00 233 TYR A C 1
ATOM 1814 O O . TYR A 1 233 ? -20.453 8.628 46.409 1.00 81.00 233 TYR A O 1
ATOM 1822 N N . ILE A 1 234 ? -21.845 9.257 48.057 1.00 80.94 234 ILE A N 1
ATOM 1823 C CA . ILE A 1 234 ? -21.921 7.963 48.739 1.00 80.94 234 ILE A CA 1
ATOM 1824 C C . ILE A 1 234 ? -23.374 7.499 48.695 1.00 80.94 234 ILE A C 1
ATOM 1826 O O . ILE A 1 234 ? -24.259 8.138 49.263 1.00 80.94 234 ILE A O 1
ATOM 1830 N N . HIS A 1 235 ? -23.624 6.383 48.022 1.00 77.69 235 HIS A N 1
ATOM 1831 C CA . HIS A 1 235 ? -24.923 5.729 47.972 1.00 77.69 235 HIS A CA 1
ATOM 1832 C C . HIS A 1 235 ? -25.015 4.660 49.057 1.00 77.69 235 HIS A C 1
ATOM 1834 O O . HIS A 1 235 ? -24.174 3.766 49.126 1.00 77.69 235 HIS A O 1
ATOM 1840 N N . ASN A 1 236 ? -26.048 4.720 49.890 1.00 75.94 236 ASN A N 1
ATOM 1841 C CA . ASN A 1 236 ? -26.348 3.679 50.864 1.00 75.94 236 ASN A CA 1
ATOM 1842 C C . ASN A 1 236 ? -27.288 2.646 50.232 1.00 75.94 236 ASN A C 1
ATOM 1844 O O . ASN A 1 236 ? -28.454 2.936 49.974 1.00 75.94 236 ASN A O 1
ATOM 1848 N N . LEU A 1 237 ? -26.803 1.421 50.025 1.00 69.50 237 LEU A N 1
ATOM 1849 C CA . LEU A 1 237 ? -27.561 0.356 49.362 1.00 69.50 237 LEU A CA 1
ATOM 1850 C C . LEU A 1 237 ? -28.756 -0.132 50.192 1.00 69.50 237 LEU A C 1
ATOM 1852 O O . LEU A 1 237 ? -29.742 -0.611 49.633 1.00 69.50 237 LEU A O 1
ATOM 1856 N N . LYS A 1 238 ? -28.709 0.006 51.524 1.00 72.75 238 LYS A N 1
ATOM 1857 C CA . LYS A 1 238 ? -29.806 -0.410 52.415 1.00 72.75 238 LYS A CA 1
ATOM 1858 C C . LYS A 1 238 ? -30.972 0.568 52.394 1.00 72.75 238 LYS A C 1
ATOM 1860 O O . LYS A 1 238 ? -32.119 0.138 52.489 1.00 72.75 238 LYS A O 1
ATOM 1865 N N . THR A 1 239 ? -30.685 1.865 52.307 1.00 73.62 239 THR A N 1
ATOM 1866 C CA . THR A 1 239 ? -31.715 2.917 52.296 1.00 73.62 239 THR A CA 1
ATOM 1867 C C . THR A 1 239 ? -32.046 3.410 50.889 1.00 73.62 239 THR A C 1
ATOM 1869 O O . THR A 1 239 ? -33.059 4.077 50.708 1.00 73.62 239 THR A O 1
ATOM 1872 N N . SER A 1 240 ? -31.239 3.038 49.887 1.00 73.31 240 SER A N 1
ATOM 1873 C CA . SER A 1 240 ? -31.290 3.570 48.517 1.00 73.31 240 SER A CA 1
ATOM 1874 C C . SER A 1 240 ? -31.097 5.092 48.450 1.00 73.31 240 SER A C 1
ATOM 1876 O O . SER A 1 240 ? -31.548 5.741 47.508 1.00 73.31 240 SER A O 1
ATOM 1878 N N . GLU A 1 241 ? -30.427 5.675 49.445 1.00 73.94 241 GLU A N 1
ATOM 1879 C CA . GLU A 1 241 ? -30.189 7.116 49.531 1.00 73.94 241 GLU A CA 1
ATOM 1880 C C . GLU A 1 241 ? -28.841 7.488 48.910 1.00 73.94 241 GLU A C 1
ATOM 1882 O O . GLU A 1 241 ? -27.806 6.924 49.265 1.00 73.94 241 GLU A O 1
ATOM 1887 N N . ASN A 1 242 ? -28.851 8.484 48.021 1.00 77.75 242 ASN A N 1
ATOM 1888 C CA . ASN A 1 242 ? -27.644 9.155 47.544 1.00 77.75 242 ASN A CA 1
ATOM 1889 C C . ASN A 1 242 ? -27.303 10.324 48.465 1.00 77.75 242 ASN A C 1
ATOM 1891 O O . ASN A 1 242 ? -28.091 11.261 48.620 1.00 77.75 242 ASN A O 1
ATOM 1895 N N . ASN A 1 243 ? -26.110 10.295 49.045 1.00 79.06 243 ASN A N 1
ATOM 1896 C CA . ASN A 1 243 ? -25.587 11.392 49.837 1.00 79.06 243 ASN A CA 1
ATOM 1897 C C . ASN A 1 243 ? -24.474 12.084 49.047 1.00 79.06 243 ASN A C 1
ATOM 1899 O O . ASN A 1 243 ? -23.369 11.555 48.958 1.00 79.06 243 ASN A O 1
ATOM 1903 N N . LEU A 1 244 ? -24.770 13.246 48.458 1.00 80.62 244 LEU A N 1
ATOM 1904 C CA . LEU A 1 244 ? -23.741 14.119 47.886 1.00 80.62 244 LEU A CA 1
ATOM 1905 C C . LEU A 1 244 ? -22.764 14.508 48.989 1.00 80.62 244 LEU A C 1
ATOM 1907 O O . LEU A 1 244 ? -23.197 14.879 50.084 1.00 80.62 244 LEU A O 1
ATOM 1911 N N . ILE A 1 245 ? -21.468 14.409 48.719 1.00 80.38 245 ILE A N 1
ATOM 1912 C CA . ILE A 1 245 ? -20.438 14.617 49.735 1.00 80.38 245 ILE A CA 1
ATOM 1913 C C . ILE A 1 245 ? -19.557 15.818 49.404 1.00 80.38 245 ILE A C 1
ATOM 1915 O O . ILE A 1 245 ? -19.228 16.070 48.252 1.00 80.38 245 ILE A O 1
ATOM 1919 N N . LYS A 1 246 ? -19.117 16.531 50.441 1.00 82.75 246 LYS A N 1
ATOM 1920 C CA . LYS A 1 246 ? -18.004 17.489 50.370 1.00 82.75 246 LYS A CA 1
ATOM 1921 C C . LYS A 1 246 ? -16.884 17.050 51.289 1.00 82.75 246 LYS A C 1
ATOM 1923 O O . LYS A 1 246 ? -17.144 16.468 52.341 1.00 82.75 246 LYS A O 1
ATOM 1928 N N . GLY A 1 247 ? -15.643 17.354 50.946 1.00 85.94 247 GLY A N 1
ATOM 1929 C CA . GLY A 1 247 ? -14.517 16.914 51.756 1.00 85.94 247 GLY A CA 1
ATOM 1930 C C . GLY A 1 247 ? -13.184 17.017 51.050 1.00 85.94 247 GLY A C 1
ATOM 1931 O O . GLY A 1 247 ? -13.057 17.664 50.014 1.00 85.94 247 GLY A O 1
ATOM 1932 N N . THR A 1 248 ? -12.180 16.365 51.620 1.00 84.31 248 THR A N 1
ATOM 1933 C CA . THR A 1 248 ? -10.848 16.277 51.019 1.00 84.31 248 THR A CA 1
ATOM 1934 C C . THR A 1 248 ? -10.416 14.830 50.928 1.00 84.31 248 THR A C 1
ATOM 1936 O O . THR A 1 248 ? -10.595 14.091 51.892 1.00 84.31 248 THR A O 1
ATOM 1939 N N . CYS A 1 249 ? -9.786 14.451 49.820 1.00 86.44 249 CYS A N 1
ATOM 1940 C CA . CYS A 1 249 ? -9.175 13.141 49.629 1.00 86.44 249 CYS A CA 1
ATOM 1941 C C . CYS A 1 249 ? -7.709 13.292 49.232 1.00 86.44 249 CYS A C 1
ATOM 1943 O O . CYS A 1 249 ? -7.365 14.102 48.375 1.00 86.44 249 CYS A O 1
ATOM 1945 N N . THR A 1 250 ? -6.840 12.489 49.831 1.00 87.00 250 THR A N 1
ATOM 1946 C CA . THR A 1 250 ? -5.460 12.304 49.390 1.00 87.00 250 THR A CA 1
ATOM 1947 C C . THR A 1 250 ? -5.356 10.974 48.667 1.00 87.00 250 THR A C 1
ATOM 1949 O O . THR A 1 250 ? -5.762 9.946 49.208 1.00 87.00 250 THR A O 1
ATOM 1952 N N . VAL A 1 251 ? -4.786 10.999 47.470 1.00 86.69 251 VAL A N 1
ATOM 1953 C CA . VAL A 1 251 ? -4.490 9.816 46.668 1.00 86.69 251 VAL A CA 1
ATOM 1954 C C . VAL A 1 251 ? -2.979 9.649 46.604 1.00 86.69 251 VAL A C 1
ATOM 1956 O O . VAL A 1 251 ? -2.255 10.570 46.218 1.00 86.69 251 VAL A O 1
ATOM 1959 N N . THR A 1 252 ? -2.489 8.477 46.991 1.00 86.62 252 THR A N 1
ATOM 1960 C CA . THR A 1 252 ? -1.081 8.101 46.836 1.00 86.62 252 THR A CA 1
ATOM 1961 C C . THR A 1 252 ? -0.983 6.854 45.983 1.00 86.62 252 THR A C 1
ATOM 1963 O O . THR A 1 252 ? -1.587 5.842 46.326 1.00 86.62 252 THR A O 1
ATOM 1966 N N . ASP A 1 253 ? -0.179 6.917 44.934 1.00 83.75 253 ASP A N 1
ATOM 1967 C CA . ASP A 1 253 ? 0.227 5.759 44.146 1.00 83.75 253 ASP A CA 1
ATOM 1968 C C . ASP A 1 253 ? 1.653 5.368 44.556 1.00 83.75 253 ASP A C 1
ATOM 1970 O O . ASP A 1 253 ? 2.567 6.196 44.551 1.00 83.75 253 ASP A O 1
ATOM 1974 N N . THR A 1 254 ? 1.831 4.136 45.028 1.00 82.38 254 THR A N 1
ATOM 1975 C CA . THR A 1 254 ? 3.141 3.566 45.363 1.00 82.38 254 THR A CA 1
ATOM 1976 C C . THR A 1 254 ? 3.223 2.170 44.773 1.00 82.38 254 THR A C 1
ATOM 1978 O O . THR A 1 254 ? 2.574 1.251 45.268 1.00 82.38 254 THR A O 1
ATOM 1981 N N . ASP A 1 255 ? 4.025 2.029 43.719 1.00 75.12 255 ASP A N 1
ATOM 1982 C CA . ASP A 1 255 ? 4.277 0.768 43.014 1.00 75.12 255 ASP A CA 1
ATOM 1983 C C . ASP A 1 255 ? 2.985 0.041 42.580 1.00 75.12 255 ASP A C 1
ATOM 1985 O O . ASP A 1 255 ? 2.849 -1.167 42.763 1.00 75.12 255 ASP A O 1
ATOM 1989 N N . GLY A 1 256 ? 2.011 0.779 42.028 1.00 68.31 256 GLY A N 1
ATOM 1990 C CA . GLY A 1 256 ? 0.744 0.212 41.559 1.00 68.31 256 GLY A CA 1
ATOM 1991 C C . GLY A 1 256 ? -0.278 -0.018 42.672 1.00 68.31 256 GLY A C 1
ATOM 1992 O O . GLY A 1 256 ? -1.390 -0.460 42.397 1.00 68.31 256 GLY A O 1
ATOM 1993 N N . VAL A 1 257 ? 0.041 0.308 43.925 1.00 77.25 257 VAL A N 1
ATOM 1994 C CA . VAL A 1 257 ? -0.938 0.350 45.014 1.00 77.25 257 VAL A CA 1
ATOM 1995 C C . VAL A 1 257 ? -1.451 1.779 45.168 1.00 77.25 257 VAL A C 1
ATOM 1997 O O . VAL A 1 257 ? -0.772 2.650 45.721 1.00 77.25 257 VAL A O 1
ATOM 2000 N N . ILE A 1 258 ? -2.677 2.009 44.710 1.00 79.38 258 ILE A N 1
ATOM 2001 C CA . ILE A 1 258 ? -3.388 3.276 44.832 1.00 79.38 258 ILE A CA 1
ATOM 2002 C C . ILE A 1 258 ? -4.128 3.284 46.174 1.00 79.38 258 ILE A C 1
ATOM 2004 O O . ILE A 1 258 ? -5.031 2.489 46.427 1.00 79.38 258 ILE A O 1
ATOM 2008 N N . ASN A 1 259 ? -3.748 4.200 47.060 1.00 82.31 259 ASN A N 1
ATOM 2009 C CA . ASN A 1 259 ? -4.409 4.410 48.344 1.00 82.31 259 ASN A CA 1
ATOM 2010 C C . ASN A 1 259 ? -5.143 5.748 48.336 1.00 82.31 259 ASN A C 1
ATOM 2012 O O . ASN A 1 259 ? -4.524 6.786 48.104 1.00 82.31 259 ASN A O 1
ATOM 2016 N N . LEU A 1 260 ? -6.436 5.723 48.640 1.00 85.81 260 LEU A N 1
ATOM 2017 C CA . LEU A 1 260 ? -7.287 6.896 48.766 1.00 85.81 260 LEU A CA 1
ATOM 2018 C C . LEU A 1 260 ? -7.679 7.039 50.229 1.00 85.81 260 LEU A C 1
ATOM 2020 O O . LEU A 1 260 ? -8.196 6.108 50.848 1.00 85.81 260 LEU A O 1
ATOM 2024 N N . LYS A 1 261 ? -7.429 8.215 50.790 1.00 86.62 261 LYS A N 1
ATOM 2025 C CA . LYS A 1 261 ? -7.828 8.554 52.153 1.00 86.62 261 LYS A CA 1
ATOM 2026 C C . LYS A 1 261 ? -8.557 9.870 52.139 1.00 86.62 261 LYS A C 1
ATOM 2028 O O . LYS A 1 261 ? -7.955 10.881 51.785 1.00 86.62 261 LYS A O 1
ATOM 2033 N N . GLY A 1 262 ? -9.822 9.861 52.529 1.00 84.25 262 GLY A N 1
ATOM 2034 C CA . GLY A 1 262 ? -10.629 11.068 52.514 1.00 84.25 262 GLY A CA 1
ATOM 2035 C C . GLY A 1 262 ? -11.514 11.212 53.733 1.00 84.25 262 GLY A C 1
ATOM 2036 O O . GLY A 1 262 ? -12.002 10.230 54.281 1.00 84.25 262 GLY A O 1
ATOM 2037 N N . ASP A 1 263 ? -11.717 12.458 54.135 1.00 82.50 263 ASP A N 1
ATOM 2038 C CA . ASP A 1 263 ? -12.693 12.844 55.144 1.00 82.50 263 ASP A CA 1
ATOM 2039 C C . ASP A 1 263 ? -13.792 13.635 54.434 1.00 82.50 263 ASP A C 1
ATOM 2041 O O . ASP A 1 263 ? -13.519 14.647 53.778 1.00 82.50 263 ASP A O 1
ATOM 2045 N N . PHE A 1 264 ? -15.030 13.163 54.555 1.00 82.62 264 PHE A N 1
ATOM 2046 C CA . PHE A 1 264 ? -16.180 13.690 53.836 1.00 82.62 264 PHE A CA 1
ATOM 2047 C C . PHE A 1 264 ? -17.357 13.961 54.771 1.00 82.62 264 PHE A C 1
ATOM 2049 O O . PHE A 1 264 ? -17.523 13.321 55.807 1.00 82.62 264 PHE A O 1
ATOM 2056 N N . VAL A 1 265 ? -18.209 14.900 54.379 1.00 78.12 265 VAL A N 1
ATOM 2057 C CA . VAL A 1 265 ? -19.488 15.189 55.022 1.00 78.12 265 VAL A CA 1
ATOM 2058 C C . VAL A 1 265 ? -20.561 15.183 53.947 1.00 78.12 265 VAL A C 1
ATOM 2060 O O . VAL A 1 265 ? -20.465 15.920 52.967 1.00 78.12 265 VAL A O 1
ATOM 2063 N N . GLY A 1 266 ? -21.572 14.343 54.130 1.00 75.81 266 GLY A N 1
ATOM 2064 C CA . GLY A 1 266 ? -22.721 14.278 53.243 1.00 75.81 266 GLY A CA 1
ATOM 2065 C C . GLY A 1 266 ? -23.675 15.458 53.421 1.00 75.81 266 GLY A C 1
ATOM 2066 O O . GLY A 1 266 ? -23.710 16.089 54.479 1.00 75.81 266 GLY A O 1
ATOM 2067 N N . GLN A 1 267 ? -24.506 15.722 52.416 1.00 73.00 267 GLN A N 1
ATOM 2068 C CA . GLN A 1 267 ? -25.615 16.680 52.476 1.00 73.00 267 GLN A CA 1
ATOM 2069 C C . GLN A 1 267 ? -26.576 16.421 53.649 1.00 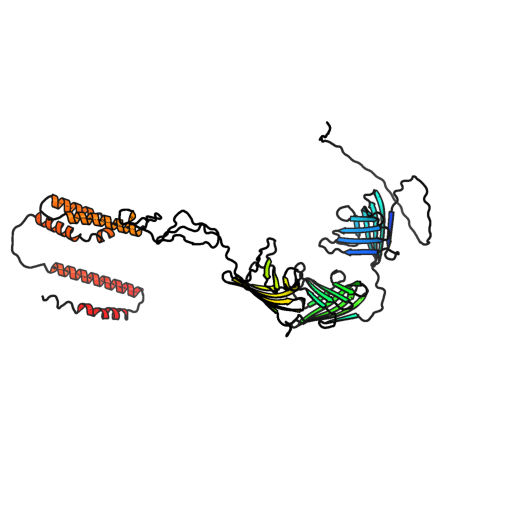73.00 267 GLN A C 1
ATOM 2071 O O . GLN A 1 267 ? -27.163 17.362 54.178 1.00 73.00 267 GLN A O 1
ATOM 2076 N N . SER A 1 268 ? -26.693 15.171 54.113 1.00 67.94 268 SER A N 1
ATOM 2077 C CA . SER A 1 268 ? -27.466 14.826 55.316 1.00 67.94 268 SER A CA 1
ATOM 2078 C C . SER A 1 268 ? -26.806 15.243 56.641 1.00 67.94 268 SER A C 1
ATOM 2080 O O . SER A 1 268 ? -27.407 15.076 57.699 1.00 67.94 268 SER A O 1
ATOM 2082 N N . GLY A 1 269 ? -25.571 15.757 56.612 1.00 68.31 269 GLY A N 1
ATOM 2083 C CA . GLY A 1 269 ? -24.756 16.065 57.791 1.00 68.31 269 GLY A CA 1
ATOM 2084 C C . GLY A 1 269 ? -23.917 14.889 58.303 1.00 68.31 269 GLY A C 1
ATOM 2085 O O . GLY A 1 269 ? -23.070 15.083 59.173 1.00 68.31 269 GLY A O 1
ATOM 2086 N N . GLN A 1 270 ? -24.102 13.688 57.747 1.00 74.75 270 GLN A N 1
ATOM 2087 C CA . GLN A 1 270 ? -23.324 12.504 58.113 1.00 74.75 270 GLN A CA 1
ATOM 2088 C C . GLN A 1 270 ? -21.847 12.676 57.739 1.00 74.75 270 GLN A C 1
ATOM 2090 O O . GLN A 1 270 ? -21.526 12.989 56.593 1.00 74.75 270 GLN A O 1
ATOM 2095 N N . ALA A 1 271 ? -20.947 12.415 58.688 1.00 75.00 271 ALA A N 1
ATOM 2096 C CA . ALA A 1 271 ? -19.513 12.352 58.430 1.00 75.00 271 ALA A CA 1
ATOM 2097 C C . ALA A 1 271 ? -19.094 10.943 57.982 1.00 75.00 271 ALA A C 1
ATOM 2099 O O . ALA A 1 271 ? -19.547 9.941 58.546 1.00 75.00 271 ALA A O 1
ATOM 2100 N N . TYR A 1 272 ? -18.193 10.885 57.006 1.00 76.00 272 TYR A N 1
ATOM 2101 C CA . TYR A 1 272 ? -17.616 9.671 56.443 1.00 76.00 272 TYR A CA 1
ATOM 2102 C C . TYR A 1 272 ? -16.096 9.779 56.445 1.00 76.00 272 TYR A C 1
ATOM 2104 O O . TYR A 1 272 ? -15.538 10.815 56.080 1.00 76.00 272 TYR A O 1
ATOM 2112 N N . LYS A 1 273 ? -15.426 8.689 56.804 1.00 79.38 273 LYS A N 1
ATOM 2113 C CA . LYS A 1 273 ? -13.985 8.540 56.612 1.00 79.38 273 LYS A CA 1
ATOM 2114 C C . LYS A 1 273 ? -13.744 7.402 55.636 1.00 79.38 273 LYS A C 1
ATOM 2116 O O . LYS A 1 273 ? -14.093 6.264 55.925 1.00 79.38 273 LYS A O 1
ATOM 2121 N N . LEU A 1 274 ? -13.157 7.715 54.491 1.00 81.06 274 LEU A N 1
ATOM 2122 C CA . LEU A 1 274 ? -12.803 6.755 53.459 1.00 81.06 274 LEU A CA 1
ATOM 2123 C C . LEU A 1 274 ? -11.348 6.331 53.636 1.00 81.06 274 LEU A C 1
ATOM 2125 O O . LEU A 1 274 ? -10.453 7.175 53.610 1.00 81.06 274 LEU A O 1
ATOM 2129 N N . ASN A 1 275 ? -11.117 5.026 53.745 1.00 80.75 275 ASN A N 1
ATOM 2130 C CA . ASN A 1 275 ? -9.809 4.423 53.529 1.00 80.75 275 ASN A CA 1
ATOM 2131 C C . ASN A 1 275 ? -9.970 3.342 52.465 1.00 80.75 275 ASN A C 1
ATOM 2133 O O . ASN A 1 275 ? -10.505 2.269 52.746 1.00 80.75 275 ASN A O 1
ATOM 2137 N N . LEU A 1 276 ? -9.511 3.635 51.253 1.00 78.38 276 LEU A N 1
ATOM 2138 C CA . LEU A 1 276 ? -9.554 2.702 50.142 1.00 78.38 276 LEU A CA 1
ATOM 2139 C C . LEU A 1 276 ? -8.144 2.336 49.692 1.00 78.38 276 LEU A C 1
ATOM 2141 O O . LEU A 1 276 ? -7.307 3.210 49.477 1.00 78.38 276 LEU A O 1
ATOM 2145 N N . THR A 1 277 ? -7.896 1.039 49.537 1.00 75.31 277 THR A N 1
ATOM 2146 C CA . THR A 1 277 ? -6.649 0.518 48.969 1.00 75.31 277 THR A CA 1
ATOM 2147 C C . THR A 1 277 ? -6.982 -0.335 47.756 1.00 75.31 277 THR A C 1
ATOM 2149 O O . THR A 1 277 ? -7.515 -1.444 47.862 1.00 75.31 277 THR A O 1
ATOM 2152 N N . TYR A 1 278 ? -6.640 0.201 46.593 1.00 72.25 278 TYR A N 1
ATOM 2153 C CA . TYR A 1 278 ? -6.684 -0.489 45.322 1.00 72.25 278 TYR A CA 1
ATOM 2154 C C . TYR A 1 278 ? -5.278 -0.948 44.961 1.00 72.25 278 TYR A C 1
ATOM 2156 O O . TYR A 1 278 ? -4.365 -0.143 44.797 1.00 72.25 278 TYR A O 1
ATOM 2164 N N . VAL A 1 279 ? -5.093 -2.255 44.852 1.00 65.00 279 VAL A N 1
ATOM 2165 C CA . VAL A 1 279 ? -3.890 -2.813 44.250 1.00 65.00 279 VAL A CA 1
ATOM 2166 C C . VAL A 1 279 ? -4.198 -2.953 42.769 1.00 65.00 279 VAL A C 1
ATOM 2168 O O . VAL A 1 279 ? -5.038 -3.772 42.404 1.00 65.00 279 VAL A O 1
ATOM 2171 N N . THR A 1 280 ? -3.540 -2.151 41.927 1.00 59.75 280 THR A N 1
ATOM 2172 C CA . THR A 1 280 ? -3.527 -2.393 40.479 1.00 59.75 280 THR A CA 1
ATOM 2173 C C . THR A 1 280 ? -3.152 -3.851 40.306 1.00 59.75 280 THR A C 1
ATOM 2175 O O . THR A 1 280 ? -2.117 -4.232 40.869 1.00 59.75 280 THR A O 1
ATOM 2178 N N . PRO A 1 281 ? -3.967 -4.667 39.612 1.00 52.81 281 PRO A N 1
ATOM 2179 C CA . PRO A 1 281 ? -3.661 -6.066 39.407 1.00 52.81 281 PRO A CA 1
ATOM 2180 C C . PRO A 1 281 ? -2.228 -6.161 38.899 1.00 52.81 281 PRO A C 1
ATOM 2182 O O . PRO A 1 281 ? -1.904 -5.791 37.773 1.00 52.81 281 PRO A O 1
ATOM 2185 N N . THR A 1 282 ? -1.323 -6.576 39.781 1.00 46.66 282 THR 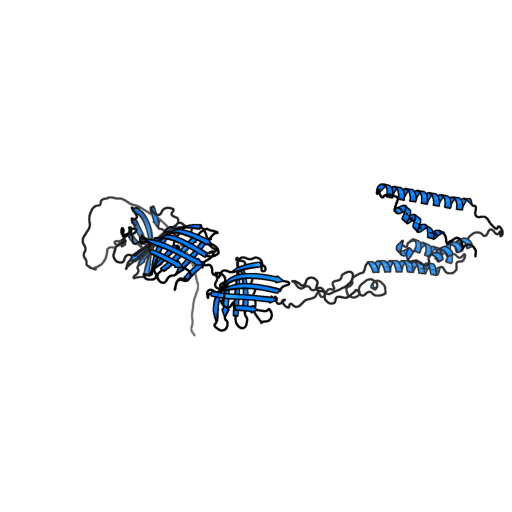A N 1
ATOM 2186 C CA . THR A 1 282 ? -0.006 -7.004 39.345 1.00 46.66 282 THR A CA 1
ATOM 2187 C C . THR A 1 282 ? -0.309 -8.261 38.569 1.00 46.66 282 THR A C 1
ATOM 2189 O O . THR A 1 282 ? -1.051 -9.069 39.121 1.00 46.66 282 THR A O 1
ATOM 2192 N N . ALA A 1 283 ? 0.192 -8.405 37.335 1.00 51.31 283 ALA A N 1
ATOM 2193 C CA . ALA A 1 283 ? 0.060 -9.636 36.555 1.00 51.31 283 ALA A CA 1
ATOM 2194 C C . ALA A 1 283 ? 0.251 -10.828 37.505 1.00 51.31 283 ALA A C 1
ATOM 2196 O O . ALA A 1 283 ? 1.363 -11.075 37.985 1.00 51.31 283 ALA A O 1
ATOM 2197 N N . ALA A 1 284 ? -0.863 -11.425 37.930 1.00 40.00 284 ALA A N 1
ATOM 2198 C CA . ALA A 1 284 ? -0.858 -12.215 39.143 1.00 40.00 284 ALA A CA 1
ATOM 2199 C C . ALA A 1 284 ? -0.274 -13.567 38.774 1.00 40.00 284 ALA A C 1
ATOM 2201 O O . ALA A 1 284 ? -0.675 -14.187 37.789 1.00 40.00 284 ALA A O 1
ATOM 2202 N N . GLY A 1 285 ? 0.724 -13.990 39.544 1.00 53.16 285 GLY A N 1
ATOM 2203 C CA . GLY A 1 285 ? 1.280 -15.324 39.421 1.00 53.16 285 GLY A CA 1
ATOM 2204 C C . GLY A 1 285 ? 0.185 -16.379 39.585 1.00 53.16 285 GLY A C 1
ATOM 2205 O O . GLY A 1 285 ? -0.596 -16.324 40.530 1.00 53.16 285 GLY A O 1
ATOM 2206 N N . ASP A 1 286 ? 0.216 -17.344 38.669 1.00 42.12 286 ASP A N 1
ATOM 2207 C CA . ASP A 1 286 ? -0.444 -18.651 38.700 1.00 42.12 286 ASP A CA 1
ATOM 2208 C C . ASP A 1 286 ? -1.962 -18.729 38.425 1.00 42.12 286 ASP A C 1
ATOM 2210 O O . ASP A 1 286 ? -2.584 -19.727 38.789 1.00 42.12 286 ASP A O 1
ATOM 2214 N N . GLU A 1 287 ? -2.553 -17.788 37.682 1.00 51.88 287 GLU A N 1
ATOM 2215 C CA . GLU A 1 287 ? -3.691 -18.146 36.814 1.00 51.88 287 GLU A CA 1
ATOM 2216 C C . GLU A 1 287 ? -3.160 -18.609 35.450 1.00 51.88 287 GLU A C 1
ATOM 2218 O O . GLU A 1 287 ? -2.209 -18.034 34.916 1.00 51.88 287 GLU A O 1
ATOM 2223 N N . GLU A 1 288 ? -3.708 -19.705 34.908 1.00 67.31 288 GLU A N 1
ATOM 2224 C CA . GLU A 1 288 ? -3.260 -20.272 33.632 1.00 67.31 288 GLU A CA 1
ATOM 2225 C C . GLU A 1 288 ? -3.414 -19.223 32.527 1.00 67.31 288 GLU A C 1
ATOM 2227 O O . GLU A 1 288 ? -4.515 -18.964 32.054 1.00 67.31 288 GLU A O 1
ATOM 2232 N N . THR A 1 289 ? -2.308 -18.607 32.104 1.00 73.38 289 THR A N 1
ATOM 2233 C CA . THR A 1 289 ? -2.316 -17.691 30.964 1.00 73.38 289 THR A CA 1
ATOM 2234 C C . THR A 1 289 ? -2.785 -18.428 29.718 1.00 73.38 289 THR A C 1
ATOM 2236 O O . THR A 1 289 ? -2.114 -19.346 29.230 1.00 73.38 289 THR A O 1
ATOM 2239 N N . ILE A 1 290 ? -3.926 -18.003 29.177 1.00 79.19 290 ILE A N 1
ATOM 2240 C CA . ILE A 1 290 ? -4.494 -18.574 27.961 1.00 79.19 290 ILE A CA 1
ATOM 2241 C C . ILE A 1 290 ? -3.734 -18.000 26.773 1.00 79.19 290 ILE A C 1
ATOM 2243 O O . ILE A 1 290 ? -3.761 -16.801 26.508 1.00 79.19 290 ILE A O 1
ATOM 2247 N N . LYS A 1 291 ? -3.043 -18.868 26.035 1.00 86.12 291 LYS A N 1
ATOM 2248 C CA . LYS A 1 291 ? -2.333 -18.479 24.815 1.00 86.12 291 LYS A CA 1
ATOM 2249 C C . LYS A 1 291 ? -3.251 -18.618 23.612 1.00 86.12 291 LYS A C 1
ATOM 2251 O O . LYS A 1 291 ? -3.624 -19.729 23.243 1.00 86.12 291 LYS A O 1
ATOM 2256 N N . ILE A 1 292 ? -3.553 -17.495 22.980 1.00 84.06 292 ILE A N 1
ATOM 2257 C CA . ILE A 1 292 ? -4.313 -17.397 21.742 1.00 84.06 292 ILE A CA 1
ATOM 2258 C C . ILE A 1 292 ? -3.316 -17.185 20.605 1.00 84.06 292 ILE A C 1
ATOM 2260 O O . ILE A 1 292 ? -2.646 -16.157 20.527 1.00 84.06 292 ILE A O 1
ATOM 2264 N N . ASN A 1 293 ? -3.209 -18.179 19.727 1.00 86.19 293 ASN A N 1
ATOM 2265 C CA . ASN A 1 293 ? -2.403 -18.096 18.514 1.00 86.19 293 ASN A CA 1
ATOM 2266 C C . ASN A 1 293 ? -3.332 -18.121 17.298 1.00 86.19 293 ASN A C 1
ATOM 2268 O O . ASN A 1 293 ? -4.130 -19.053 17.165 1.00 86.19 293 ASN A O 1
ATOM 2272 N N . ILE A 1 294 ? -3.241 -17.102 16.442 1.00 82.56 294 ILE A N 1
ATOM 2273 C CA . ILE A 1 294 ? -4.054 -16.975 15.228 1.00 82.56 294 ILE A CA 1
ATOM 2274 C C . ILE A 1 294 ? -3.125 -16.704 14.041 1.00 82.56 294 ILE A C 1
ATOM 2276 O O . ILE A 1 294 ? -2.553 -15.622 13.910 1.00 82.56 294 ILE A O 1
ATOM 2280 N N . ALA A 1 295 ? -2.979 -17.693 13.159 1.00 78.44 295 ALA A N 1
ATOM 2281 C CA . ALA A 1 295 ? -2.112 -17.603 11.985 1.00 78.44 295 ALA A CA 1
ATOM 2282 C C . ALA A 1 295 ? -2.881 -17.198 10.714 1.00 78.44 295 ALA A C 1
ATOM 2284 O O . ALA A 1 295 ? -4.066 -17.497 10.556 1.00 78.44 295 ALA A O 1
ATOM 2285 N N . SER A 1 296 ? -2.164 -16.622 9.745 1.00 65.31 296 SER A N 1
ATOM 2286 C CA . SER A 1 296 ? -2.688 -16.036 8.497 1.00 65.31 296 SER A CA 1
ATOM 2287 C C . SER A 1 296 ? -3.409 -17.002 7.536 1.00 65.31 296 SER A C 1
ATOM 2289 O O . SER A 1 296 ? -3.861 -16.586 6.473 1.00 65.31 296 SER A O 1
ATOM 2291 N N . GLY A 1 297 ? -3.545 -18.284 7.887 1.00 56.94 297 GLY A N 1
ATOM 2292 C CA . GLY A 1 297 ? -4.156 -19.328 7.059 1.00 56.94 297 GLY A CA 1
ATOM 2293 C C . GLY A 1 297 ? -5.482 -19.899 7.574 1.00 56.94 297 GLY A C 1
ATOM 2294 O O . GLY A 1 297 ? -6.062 -20.738 6.890 1.00 56.94 297 GLY A O 1
ATOM 2295 N N . GLU A 1 298 ? -5.984 -19.481 8.742 1.00 57.53 298 GLU A N 1
ATOM 2296 C CA . GLU A 1 298 ? -7.173 -20.101 9.365 1.00 57.53 298 GLU A CA 1
ATOM 2297 C C . GLU A 1 298 ? -8.534 -19.592 8.838 1.00 57.53 298 GLU A C 1
ATOM 2299 O O . GLU A 1 298 ? -9.576 -19.867 9.425 1.00 57.53 298 GLU A O 1
ATOM 2304 N N . GLY A 1 299 ? -8.575 -18.909 7.686 1.00 42.81 299 GLY A N 1
ATOM 2305 C CA . GLY A 1 299 ? -9.839 -18.463 7.072 1.00 42.81 299 GLY A CA 1
ATOM 2306 C C . GLY A 1 299 ? -10.528 -17.323 7.827 1.00 42.81 299 GLY A C 1
ATOM 2307 O O . GLY A 1 299 ? -11.738 -17.137 7.713 1.00 42.81 299 GLY A O 1
ATOM 2308 N N . VAL A 1 300 ? -9.749 -16.570 8.597 1.00 48.00 300 VAL A N 1
ATOM 2309 C CA . VAL A 1 300 ? -10.214 -15.453 9.411 1.00 48.00 300 VAL A CA 1
ATOM 2310 C C . VAL A 1 300 ? -10.492 -14.244 8.515 1.00 48.00 300 VAL A C 1
ATOM 2312 O O . VAL A 1 300 ? -9.561 -13.758 7.868 1.00 48.00 300 VAL A O 1
ATOM 2315 N N . PRO A 1 301 ? -11.733 -13.734 8.444 1.00 48.06 301 PRO A N 1
ATOM 2316 C CA . PRO A 1 301 ? -11.990 -12.438 7.846 1.00 48.06 301 PRO A CA 1
ATOM 2317 C C . PRO A 1 301 ? -11.408 -11.386 8.787 1.00 48.06 301 PRO A C 1
ATOM 2319 O O . PRO A 1 301 ? -12.006 -11.054 9.803 1.00 48.06 301 PRO A O 1
ATOM 2322 N N . MET A 1 302 ? -10.214 -10.897 8.470 1.00 48.09 302 MET A N 1
ATOM 2323 C CA . MET A 1 302 ? -9.707 -9.699 9.114 1.00 48.09 302 MET A CA 1
ATOM 2324 C C . MET A 1 302 ? -10.220 -8.501 8.344 1.00 48.09 302 MET A C 1
ATOM 2326 O O . MET A 1 302 ? -9.796 -8.236 7.217 1.00 48.09 302 MET A O 1
ATOM 2330 N N . THR A 1 303 ? -11.146 -7.780 8.955 1.00 52.81 303 THR A N 1
ATOM 2331 C CA . THR A 1 303 ? -11.610 -6.506 8.424 1.00 52.81 303 THR A CA 1
ATOM 2332 C C . THR A 1 303 ? -10.792 -5.411 9.084 1.00 52.81 303 THR A C 1
ATOM 2334 O O . THR A 1 303 ? -11.112 -4.963 10.178 1.00 52.81 303 THR A O 1
ATOM 2337 N N . VAL A 1 304 ? -9.715 -4.978 8.428 1.00 52.88 304 VAL A N 1
ATOM 2338 C CA . VAL A 1 304 ? -9.089 -3.702 8.784 1.00 52.88 304 VAL A CA 1
ATOM 2339 C C . VAL A 1 304 ? -9.950 -2.618 8.152 1.00 52.88 304 VAL A C 1
ATOM 2341 O O . VAL A 1 304 ? -9.841 -2.342 6.957 1.00 52.88 304 VAL A O 1
ATOM 2344 N N . THR A 1 305 ? -10.873 -2.062 8.930 1.00 49.88 305 THR A N 1
ATOM 2345 C CA . THR A 1 305 ? -11.732 -0.976 8.457 1.00 49.88 305 THR A CA 1
ATOM 2346 C C . THR A 1 305 ? -11.139 0.345 8.928 1.00 49.88 305 THR A C 1
ATOM 2348 O O . THR A 1 305 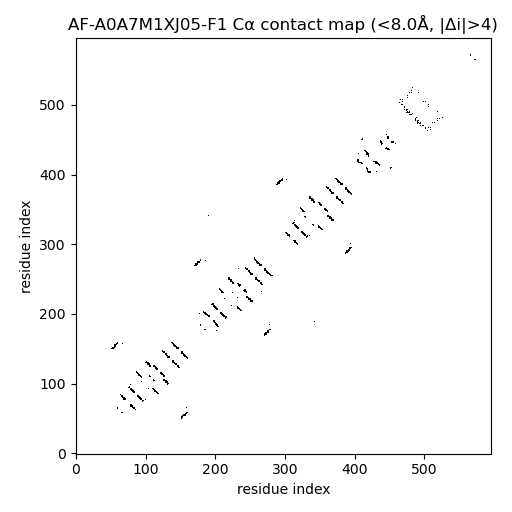? -11.187 0.640 10.119 1.00 49.88 305 THR A O 1
ATOM 2351 N N . ASP A 1 306 ? -10.603 1.146 8.003 1.00 47.06 306 ASP A N 1
ATOM 2352 C CA . ASP A 1 306 ? -10.478 2.593 8.215 1.00 47.06 306 ASP A CA 1
ATOM 2353 C C . ASP A 1 306 ? -11.901 3.154 8.161 1.00 47.06 306 ASP A C 1
ATOM 2355 O O . ASP A 1 306 ? -12.488 3.330 7.086 1.00 47.06 306 ASP A O 1
ATOM 2359 N N . ASN A 1 307 ? -12.541 3.265 9.325 1.00 41.84 307 ASN A N 1
ATOM 2360 C CA . ASN A 1 307 ? -13.928 3.685 9.365 1.00 41.84 307 ASN A CA 1
ATOM 2361 C C . ASN A 1 307 ? -13.992 5.214 9.289 1.00 41.84 307 ASN A C 1
ATOM 2363 O O . ASN A 1 307 ? -13.631 5.935 10.218 1.00 41.84 307 ASN A O 1
ATOM 2367 N N . LEU A 1 308 ? -14.476 5.685 8.143 1.00 46.41 308 LEU A N 1
ATOM 2368 C CA . LEU A 1 308 ? -14.823 7.062 7.813 1.00 46.41 308 LEU A CA 1
ATOM 2369 C C . LEU A 1 308 ? -15.698 7.735 8.893 1.00 46.41 308 LEU A C 1
ATOM 2371 O O . LEU A 1 308 ? -16.917 7.790 8.763 1.00 46.41 308 LEU A O 1
ATOM 2375 N N . SER A 1 309 ? -15.082 8.335 9.911 1.00 45.00 309 SER A N 1
ATOM 2376 C CA . SER A 1 309 ? -15.614 9.475 10.676 1.00 45.00 309 SER A CA 1
ATOM 2377 C C . SER A 1 309 ? -14.536 9.999 11.623 1.00 45.00 309 SER A C 1
ATOM 2379 O O . SER A 1 309 ? -14.116 9.234 12.472 1.00 45.00 309 SER A O 1
ATOM 2381 N N . SER A 1 310 ? -14.098 11.257 11.464 1.00 49.97 310 SER A N 1
ATOM 2382 C CA . SER A 1 310 ? -13.446 12.184 12.432 1.00 49.97 310 SER A CA 1
ATOM 2383 C C . SER A 1 310 ? -12.489 11.711 13.564 1.00 49.97 310 SER A C 1
ATOM 2385 O O . SER A 1 310 ? -12.038 12.578 14.308 1.00 49.97 310 SER A O 1
ATOM 2387 N N . SER A 1 311 ? -12.147 10.428 13.712 1.00 54.09 311 SER A N 1
ATOM 2388 C CA . SER A 1 311 ? -11.678 9.836 14.980 1.00 54.09 311 SER A CA 1
ATOM 2389 C C . SER A 1 311 ? -10.455 8.903 14.857 1.00 54.09 311 SER A C 1
ATOM 2391 O O . SER A 1 311 ? -10.014 8.379 15.873 1.00 54.09 311 SER A O 1
ATOM 2393 N N . ASN A 1 312 ? -9.901 8.684 13.653 1.00 63.22 312 ASN A N 1
ATOM 2394 C CA . ASN A 1 312 ? -8.685 7.883 13.385 1.00 63.22 312 ASN A CA 1
ATOM 2395 C C . ASN A 1 312 ? -8.592 6.575 14.201 1.00 63.22 312 ASN A C 1
ATOM 2397 O O . ASN A 1 312 ? -7.703 6.417 15.043 1.00 63.22 312 ASN A O 1
ATOM 2401 N N . MET A 1 313 ? -9.527 5.652 13.962 1.00 71.12 313 MET A N 1
ATOM 2402 C CA . MET A 1 313 ? -9.619 4.373 14.674 1.00 71.12 313 MET A CA 1
ATOM 2403 C C . MET A 1 313 ? -9.212 3.200 13.780 1.00 71.12 313 MET A C 1
ATOM 2405 O O . MET A 1 313 ? -9.641 3.125 12.631 1.00 71.12 313 MET A O 1
ATOM 2409 N N . TRP A 1 314 ? -8.462 2.248 14.334 1.00 75.56 314 TRP A N 1
ATOM 2410 C CA . TRP A 1 314 ? -8.142 0.971 13.696 1.00 75.56 314 TRP A CA 1
ATOM 2411 C C . TRP A 1 314 ? -8.762 -0.171 14.486 1.00 75.56 314 TRP A C 1
ATOM 2413 O O . TRP A 1 314 ? -8.512 -0.300 15.680 1.00 75.56 314 TRP A O 1
ATOM 2423 N N . GLN A 1 315 ? -9.534 -1.025 13.822 1.00 82.12 315 GLN A N 1
ATOM 2424 C CA . GLN A 1 315 ? -10.123 -2.211 14.436 1.00 82.12 315 GLN A CA 1
ATOM 2425 C C . GLN A 1 315 ? -9.525 -3.476 13.820 1.00 82.12 315 GLN A C 1
ATOM 2427 O O . GLN A 1 315 ? -9.370 -3.572 12.602 1.00 82.12 315 GLN A O 1
ATOM 2432 N N . PHE A 1 316 ? -9.201 -4.441 14.676 1.00 81.50 316 PHE A N 1
ATOM 2433 C CA . PHE A 1 316 ? -8.701 -5.754 14.301 1.00 81.50 316 PHE A CA 1
ATOM 2434 C C . PHE A 1 316 ? -9.644 -6.813 14.845 1.00 81.50 316 PHE A C 1
ATOM 2436 O O . PHE A 1 316 ? -9.791 -6.966 16.056 1.00 81.50 316 PHE A O 1
ATOM 2443 N N . GLU A 1 317 ? -10.258 -7.553 13.933 1.00 85.31 317 GLU A N 1
ATOM 2444 C CA . GLU A 1 317 ? -11.120 -8.688 14.239 1.00 85.31 317 GLU A CA 1
ATOM 2445 C C . GLU A 1 317 ? -10.424 -9.969 13.795 1.00 85.31 317 GLU A C 1
ATOM 2447 O O . GLU A 1 317 ? -9.917 -10.063 12.673 1.00 85.31 317 GLU A O 1
ATOM 2452 N N . ALA A 1 318 ? -10.380 -10.958 14.682 1.00 83.50 318 ALA A N 1
ATOM 2453 C CA . ALA A 1 318 ? -9.798 -12.251 14.380 1.00 83.50 318 ALA A CA 1
ATOM 2454 C C . ALA A 1 318 ? -10.494 -13.383 15.126 1.00 83.50 318 ALA A C 1
ATOM 2456 O O . ALA A 1 318 ? -11.046 -13.178 16.198 1.00 83.50 318 ALA A O 1
ATOM 2457 N N . MET A 1 319 ? -10.468 -14.597 14.582 1.00 85.31 319 MET A N 1
ATOM 2458 C CA . MET A 1 319 ? -11.089 -15.752 15.226 1.00 85.31 319 MET A CA 1
ATOM 2459 C C . MET A 1 319 ? -10.353 -17.045 14.912 1.00 85.31 319 MET A C 1
ATOM 2461 O O . MET A 1 319 ? -9.785 -17.182 13.838 1.00 85.31 319 MET A O 1
ATOM 2465 N N . ASN A 1 320 ? -10.412 -18.011 15.816 1.00 82.38 320 ASN A N 1
ATOM 2466 C CA . ASN A 1 320 ? -10.063 -19.400 15.550 1.00 82.38 320 ASN A CA 1
ATOM 2467 C C . ASN A 1 320 ? -11.203 -20.316 16.031 1.00 82.38 320 ASN A C 1
ATOM 2469 O O . ASN A 1 320 ? -12.324 -19.865 16.271 1.00 82.38 320 ASN A O 1
ATOM 2473 N N . ALA A 1 321 ? -10.947 -21.620 16.141 1.00 82.12 321 ALA A N 1
ATOM 2474 C CA . ALA A 1 321 ? -11.965 -22.581 16.569 1.00 82.12 321 ALA A CA 1
ATOM 2475 C C . ALA A 1 321 ? -12.472 -22.363 18.010 1.00 82.12 321 ALA A C 1
ATOM 2477 O O . ALA A 1 321 ? -13.566 -22.823 18.340 1.00 82.12 321 ALA A O 1
ATOM 2478 N N . ASP A 1 322 ? -11.686 -21.696 18.855 1.00 85.62 322 ASP A N 1
ATOM 2479 C CA . ASP A 1 322 ? -11.941 -21.561 20.287 1.00 85.62 322 ASP A CA 1
ATOM 2480 C C . ASP A 1 322 ? -12.281 -20.120 20.699 1.00 85.62 322 ASP A C 1
ATOM 2482 O O . ASP A 1 322 ? -13.092 -19.942 21.604 1.00 85.62 322 ASP A O 1
ATOM 2486 N N . TYR A 1 323 ? -11.734 -19.105 20.023 1.00 88.62 323 TYR A N 1
ATOM 2487 C CA . TYR A 1 323 ? -11.857 -17.699 20.417 1.00 88.62 323 TYR A CA 1
ATOM 2488 C C . TYR A 1 323 ? -12.149 -16.762 19.241 1.00 88.62 323 TYR A C 1
ATOM 2490 O O . TYR A 1 323 ? -11.647 -16.962 18.137 1.00 88.62 323 TYR A O 1
ATOM 2498 N N . TYR A 1 324 ? -12.912 -15.702 19.509 1.00 87.56 324 TYR A N 1
ATOM 2499 C CA . TYR A 1 324 ? -13.079 -14.513 18.672 1.00 87.56 324 TYR A CA 1
ATOM 2500 C C . TYR A 1 324 ? -12.512 -13.304 19.424 1.00 87.56 324 TYR A C 1
ATOM 2502 O O . TYR A 1 324 ? -12.834 -13.084 20.585 1.00 87.56 324 TYR A O 1
ATOM 2510 N N . VAL A 1 325 ? -11.641 -12.535 18.784 1.00 88.38 325 VAL A N 1
ATOM 2511 C CA . VAL A 1 325 ? -10.899 -11.413 19.362 1.00 88.38 325 VAL A CA 1
ATOM 2512 C C . VAL A 1 325 ? -11.237 -10.159 18.570 1.00 88.38 325 VAL A C 1
ATOM 2514 O O . VAL A 1 325 ? -11.140 -10.155 17.345 1.00 88.38 325 VAL A O 1
ATOM 2517 N N . THR A 1 326 ? -11.614 -9.086 19.262 1.00 88.44 326 THR A N 1
ATOM 2518 C CA . THR A 1 326 ? -11.726 -7.743 18.679 1.00 88.44 326 THR A CA 1
ATOM 2519 C C . THR A 1 326 ? -10.851 -6.786 19.472 1.00 88.44 326 THR A C 1
ATOM 2521 O O . THR A 1 326 ? -11.008 -6.684 20.686 1.00 88.44 326 THR A O 1
ATOM 2524 N N . LEU A 1 327 ? -9.931 -6.098 18.795 1.00 86.69 327 LEU A N 1
ATOM 2525 C CA . LEU A 1 327 ? -9.073 -5.063 19.372 1.00 86.69 327 LEU A CA 1
ATOM 2526 C C . LEU A 1 327 ? -9.289 -3.751 18.622 1.00 86.69 327 LEU A C 1
ATOM 2528 O O . LEU A 1 327 ? -9.167 -3.719 17.396 1.00 86.69 327 LEU A O 1
ATOM 2532 N N . THR A 1 328 ? -9.575 -2.673 19.348 1.00 83.38 328 THR A N 1
ATOM 2533 C CA . THR A 1 328 ? -9.787 -1.342 18.765 1.00 83.38 328 THR A CA 1
ATOM 2534 C C . THR A 1 328 ? -8.726 -0.365 19.269 1.00 83.38 328 THR A C 1
ATOM 2536 O O . THR A 1 328 ? -8.516 -0.229 20.471 1.00 83.38 328 THR A O 1
ATOM 2539 N N . PHE A 1 329 ? -8.051 0.315 18.344 1.00 78.38 329 PHE A N 1
ATOM 2540 C CA . PHE A 1 329 ? -6.994 1.290 18.601 1.00 78.38 329 PHE A CA 1
ATOM 2541 C C . PHE A 1 329 ? -7.469 2.684 18.181 1.00 78.38 329 PHE A C 1
ATOM 2543 O O . PHE A 1 329 ? -7.741 2.919 17.004 1.00 78.38 329 PHE A O 1
ATOM 2550 N N . ASN A 1 330 ? -7.547 3.614 19.129 1.00 73.06 330 ASN A N 1
ATOM 2551 C CA . ASN A 1 330 ? -8.034 4.976 18.895 1.00 73.06 330 ASN A CA 1
ATOM 2552 C C . ASN A 1 330 ? -6.884 5.959 18.598 1.00 73.06 330 ASN A C 1
ATOM 2554 O O . ASN A 1 330 ? -5.760 5.768 19.061 1.00 73.06 330 ASN A O 1
ATOM 2558 N N . ASN A 1 331 ? -7.186 7.053 17.884 1.00 62.69 331 ASN A N 1
ATOM 2559 C CA . ASN A 1 331 ? -6.314 8.221 17.684 1.00 62.69 331 ASN A CA 1
ATOM 2560 C C . ASN A 1 331 ? -4.913 7.928 17.114 1.00 62.69 331 ASN A C 1
ATOM 2562 O O . ASN A 1 331 ? -3.929 8.543 17.534 1.00 62.69 331 ASN A O 1
ATOM 2566 N N . THR A 1 332 ? -4.792 7.013 16.150 1.00 63.56 332 THR A N 1
ATOM 2567 C CA . THR A 1 332 ? -3.490 6.713 15.535 1.00 63.56 332 THR A CA 1
ATOM 2568 C C . THR A 1 332 ? -3.508 6.829 14.015 1.00 63.56 332 THR A C 1
ATOM 2570 O O . THR A 1 332 ? -4.239 6.136 13.313 1.00 63.56 332 THR A O 1
ATOM 2573 N N . ASP A 1 333 ? -2.619 7.676 13.493 1.00 66.81 333 ASP A N 1
ATOM 2574 C CA . ASP A 1 333 ? -2.371 7.830 12.051 1.00 66.81 333 ASP A CA 1
ATOM 2575 C C . ASP A 1 333 ? -1.511 6.683 11.485 1.00 66.81 333 ASP A C 1
ATOM 2577 O O . ASP A 1 333 ? -1.201 6.647 10.294 1.00 66.81 333 ASP A O 1
ATOM 2581 N N . LYS A 1 334 ? -1.043 5.775 12.352 1.00 69.56 334 LYS A N 1
ATOM 2582 C CA . LYS A 1 334 ? -0.130 4.681 12.010 1.00 69.56 334 LYS A CA 1
ATOM 2583 C C . LYS A 1 334 ? -0.626 3.356 12.571 1.00 69.56 334 LYS A C 1
ATOM 2585 O O . LYS A 1 334 ? -1.065 3.289 13.717 1.00 69.56 334 LYS A O 1
ATOM 2590 N N . ILE A 1 335 ? -0.470 2.310 11.765 1.00 73.31 335 ILE A N 1
ATOM 2591 C CA . ILE A 1 335 ? -0.801 0.925 12.122 1.00 73.31 335 ILE A CA 1
ATOM 2592 C C . ILE A 1 335 ? 0.269 0.307 13.031 1.00 73.31 335 ILE A C 1
ATOM 2594 O O . ILE A 1 335 ? -0.056 -0.410 13.968 1.00 73.31 335 ILE A O 1
ATOM 2598 N N . ALA A 1 336 ? 1.552 0.550 12.743 1.00 82.81 336 ALA A N 1
ATOM 2599 C CA . ALA A 1 336 ? 2.655 -0.035 13.500 1.00 82.81 336 ALA A CA 1
ATOM 2600 C C . ALA A 1 336 ? 3.018 0.827 14.718 1.00 82.81 336 ALA A C 1
ATOM 2602 O O . ALA A 1 336 ? 3.243 2.036 14.591 1.00 82.81 336 ALA A O 1
ATOM 2603 N N . GLY A 1 337 ? 3.146 0.190 15.881 1.00 82.81 337 GLY A N 1
ATOM 2604 C CA . GLY A 1 337 ? 3.396 0.869 17.147 1.00 82.81 337 GLY A CA 1
ATOM 2605 C C . GLY A 1 337 ? 3.192 -0.027 18.365 1.00 82.81 337 GLY A C 1
ATOM 2606 O O . GLY A 1 337 ? 2.885 -1.212 18.247 1.00 82.81 337 GLY A O 1
ATOM 2607 N N . SER A 1 338 ? 3.376 0.560 19.545 1.00 80.62 338 SER A N 1
ATOM 2608 C CA . SER A 1 338 ? 3.002 -0.044 20.825 1.00 80.62 338 SER A CA 1
ATOM 2609 C C . SER A 1 338 ? 1.802 0.707 21.381 1.00 80.62 338 SER A C 1
ATOM 2611 O O . SER A 1 338 ? 1.791 1.938 21.379 1.00 80.62 338 SER A O 1
ATOM 2613 N N . TYR A 1 339 ? 0.816 -0.040 21.858 1.00 78.50 339 TYR A N 1
ATOM 2614 C CA . TYR A 1 339 ? -0.484 0.460 22.274 1.00 78.50 339 TYR A CA 1
ATOM 2615 C C . TYR A 1 339 ? -0.822 -0.088 23.655 1.00 78.50 339 TYR A C 1
ATOM 2617 O O . TYR A 1 339 ? -0.610 -1.271 23.928 1.00 78.50 339 TYR A O 1
ATOM 2625 N N . THR A 1 340 ? -1.378 0.771 24.499 1.00 78.31 340 THR A N 1
ATOM 2626 C CA . THR A 1 340 ? -2.087 0.360 25.709 1.00 78.31 340 THR A CA 1
ATOM 2627 C C . THR A 1 340 ? -3.571 0.383 25.377 1.00 78.31 340 THR A C 1
ATOM 2629 O O . THR A 1 340 ? -4.047 1.356 24.792 1.00 78.31 340 THR A O 1
ATOM 2632 N N . LEU A 1 341 ? -4.267 -0.709 25.672 1.00 73.50 341 LEU A N 1
ATOM 2633 C CA . LEU A 1 341 ? -5.708 -0.815 25.525 1.00 73.50 341 LEU A CA 1
ATOM 2634 C C . LEU A 1 341 ? -6.329 -0.786 26.912 1.00 73.50 341 LEU A C 1
ATOM 2636 O O . LEU A 1 341 ? -6.043 -1.649 27.741 1.00 73.50 341 LEU A O 1
ATOM 2640 N N . ASP A 1 342 ? -7.208 0.179 27.117 1.00 69.56 342 ASP A N 1
ATOM 2641 C CA . ASP A 1 342 ? -8.094 0.211 28.267 1.00 69.56 342 ASP A CA 1
ATOM 2642 C C . ASP A 1 342 ? -9.434 -0.409 27.859 1.00 69.56 342 ASP A C 1
ATOM 2644 O O . ASP A 1 342 ? -9.822 -0.348 26.689 1.00 69.56 342 ASP A O 1
ATOM 2648 N N . ALA A 1 343 ? -10.147 -1.021 28.806 1.00 63.47 343 ALA A N 1
ATOM 2649 C CA . ALA A 1 343 ? -11.392 -1.771 28.586 1.00 63.47 343 ALA A CA 1
ATOM 2650 C C . ALA A 1 343 ? -12.584 -0.838 28.312 1.00 63.47 343 ALA A C 1
ATOM 2652 O O . ALA A 1 343 ? -13.700 -1.057 28.769 1.00 63.47 343 ALA A O 1
ATOM 2653 N N . HIS A 1 344 ? -12.333 0.261 27.612 1.00 53.31 344 HIS A N 1
ATOM 2654 C CA . HIS A 1 344 ? -13.145 1.456 27.710 1.00 53.31 344 HIS A CA 1
ATOM 2655 C C . HIS A 1 344 ? -14.259 1.561 26.668 1.00 53.31 344 HIS A C 1
ATOM 2657 O O . HIS A 1 344 ? -15.038 2.504 26.739 1.00 53.31 344 HIS A O 1
ATOM 2663 N N . ASP A 1 345 ? -14.400 0.587 25.767 1.00 52.09 345 ASP A N 1
ATOM 2664 C CA . ASP A 1 345 ? -15.452 0.562 24.751 1.00 52.09 345 ASP A CA 1
ATOM 2665 C C . ASP A 1 345 ? -15.932 -0.878 24.517 1.00 52.09 345 ASP A C 1
ATOM 2667 O O . ASP A 1 345 ? -15.125 -1.810 24.521 1.00 52.09 345 ASP A O 1
ATOM 2671 N N . GLU A 1 346 ? -17.227 -1.070 24.218 1.00 59.84 346 GLU A N 1
ATOM 2672 C CA . GLU A 1 346 ? -17.877 -2.366 23.903 1.00 59.84 346 GLU A CA 1
ATOM 2673 C C . GLU A 1 346 ? -17.225 -3.152 22.729 1.00 59.84 346 GLU A C 1
ATOM 2675 O O . GLU A 1 346 ? -17.713 -4.202 22.300 1.00 59.84 346 GLU A O 1
ATOM 2680 N N . LEU A 1 347 ? -16.128 -2.631 22.179 1.00 71.12 347 LEU A N 1
ATOM 2681 C CA . LEU A 1 347 ? -15.441 -3.049 20.970 1.00 71.12 347 LEU A CA 1
ATOM 2682 C C . LEU A 1 347 ? -14.075 -3.705 21.228 1.00 71.12 347 LEU A C 1
ATOM 2684 O O . LEU A 1 347 ? -13.486 -4.193 20.268 1.00 71.12 347 LEU A O 1
ATOM 2688 N N . THR A 1 348 ? -13.563 -3.744 22.465 1.00 86.19 348 THR A N 1
ATOM 2689 C CA . THR A 1 348 ? -12.311 -4.458 22.799 1.00 86.19 348 THR A CA 1
ATOM 2690 C C . THR A 1 348 ? -12.595 -5.619 23.750 1.00 86.19 348 THR A C 1
ATOM 2692 O O . THR A 1 348 ? -12.742 -5.436 24.957 1.00 86.19 348 THR A O 1
ATOM 2695 N N . TYR A 1 349 ? -12.702 -6.831 23.202 1.00 89.19 349 TYR A N 1
ATOM 2696 C CA . TYR A 1 349 ? -13.054 -8.029 23.967 1.00 89.19 349 TYR A CA 1
ATOM 2697 C C . TYR A 1 349 ? -12.501 -9.312 23.341 1.00 89.19 349 TYR A C 1
ATOM 2699 O O . TYR A 1 349 ? -12.238 -9.395 22.137 1.00 89.19 349 TYR A O 1
ATOM 2707 N N . ILE A 1 350 ? -12.385 -10.339 24.179 1.00 89.75 350 ILE A N 1
ATOM 2708 C CA . ILE A 1 350 ? -12.136 -11.724 23.785 1.00 89.75 350 ILE A CA 1
ATOM 2709 C C . ILE A 1 350 ? -13.405 -12.519 24.085 1.00 89.75 350 ILE A C 1
ATOM 2711 O O . ILE A 1 350 ? -13.978 -12.415 25.162 1.00 89.75 350 ILE A O 1
ATOM 2715 N N . GLN A 1 351 ? -13.877 -13.297 23.120 1.00 89.88 351 GLN A N 1
ATOM 2716 C CA . GLN A 1 351 ? -15.066 -14.126 23.243 1.00 89.88 351 GLN A CA 1
ATOM 2717 C C . GLN A 1 351 ? -14.704 -15.595 23.065 1.00 89.88 351 GLN A C 1
ATOM 2719 O O . GLN A 1 351 ? -14.131 -15.974 22.045 1.00 89.88 351 GLN A O 1
ATOM 2724 N N . GLU A 1 352 ? -15.081 -16.440 24.020 1.00 89.06 352 GLU A N 1
ATOM 2725 C CA . GLU A 1 352 ? -14.950 -17.886 23.865 1.00 89.06 352 GLU A CA 1
ATOM 2726 C C . GLU A 1 352 ? -16.088 -18.416 22.979 1.00 89.06 352 GLU A C 1
ATOM 2728 O O . GLU A 1 352 ? -17.271 -18.248 23.265 1.00 89.06 352 GLU A O 1
ATOM 2733 N N . MET A 1 353 ? -15.748 -19.100 21.890 1.00 85.19 353 MET A N 1
ATOM 2734 C CA . MET A 1 353 ? -16.712 -19.523 20.867 1.00 85.19 353 MET A CA 1
ATOM 2735 C C . MET A 1 353 ? -17.602 -20.691 21.307 1.00 85.19 353 MET A C 1
ATOM 2737 O O . MET A 1 353 ? -18.659 -20.922 20.718 1.00 85.19 353 MET A O 1
ATOM 2741 N N . LYS A 1 354 ? -17.196 -21.447 22.334 1.00 82.81 354 LYS A N 1
ATOM 2742 C CA . LYS A 1 354 ? -17.982 -22.574 22.865 1.00 82.81 354 LYS A CA 1
ATOM 2743 C C . LYS A 1 354 ? -19.101 -22.112 23.789 1.00 82.81 354 LYS A C 1
ATOM 2745 O O . LYS A 1 354 ? -20.198 -22.668 23.735 1.00 82.81 354 LYS A O 1
ATOM 2750 N N . THR A 1 355 ? -18.814 -21.132 24.638 1.00 85.00 355 THR A N 1
ATOM 2751 C CA . THR A 1 355 ? -19.748 -20.593 25.635 1.00 85.00 355 THR A CA 1
ATOM 2752 C C . THR A 1 355 ? -20.452 -19.329 25.146 1.00 85.00 355 THR A C 1
ATOM 2754 O O . THR A 1 355 ? -21.524 -19.001 25.647 1.00 85.00 355 THR A O 1
ATOM 2757 N N . PHE A 1 356 ? -19.893 -18.665 24.129 1.00 83.31 356 PHE A N 1
ATOM 2758 C CA . PHE A 1 356 ? -20.254 -17.322 23.676 1.00 83.31 356 PHE A CA 1
ATOM 2759 C C . PHE A 1 356 ? -20.078 -16.240 24.752 1.00 83.31 356 PHE A C 1
ATOM 2761 O O . PHE A 1 356 ? -20.588 -15.132 24.572 1.00 83.31 356 PHE A O 1
ATOM 2768 N N . GLU A 1 357 ? -19.343 -16.525 25.828 1.00 85.81 357 GLU A N 1
ATOM 2769 C CA . GLU A 1 357 ? -19.030 -15.552 26.874 1.00 85.81 357 GLU A CA 1
ATOM 2770 C C . GLU A 1 357 ? -17.986 -14.555 26.376 1.00 85.81 357 GLU A C 1
ATOM 2772 O O . GLU A 1 357 ? -16.988 -14.938 25.763 1.00 85.81 357 GLU A O 1
ATOM 2777 N N . LYS A 1 358 ? -18.259 -13.268 26.609 1.00 88.31 358 LYS A N 1
ATOM 2778 C CA . LYS A 1 358 ? -17.365 -12.158 26.285 1.00 88.31 358 LYS A CA 1
ATOM 2779 C C . LYS A 1 358 ? -16.648 -11.711 27.546 1.00 88.31 358 LYS A C 1
ATOM 2781 O O . LYS A 1 358 ? -17.290 -11.527 28.575 1.00 88.31 358 LYS A O 1
ATOM 2786 N N . ASP A 1 359 ? -15.357 -11.478 27.410 1.00 88.56 359 ASP A N 1
ATOM 2787 C CA . ASP A 1 359 ? -14.491 -10.924 28.434 1.00 88.56 359 ASP A CA 1
ATOM 2788 C C . ASP A 1 359 ? -13.882 -9.635 27.873 1.00 88.56 359 ASP A C 1
ATOM 2790 O O . ASP A 1 359 ? -13.153 -9.666 26.874 1.00 88.56 359 ASP A O 1
ATOM 2794 N N . PHE A 1 360 ? -14.253 -8.487 28.438 1.00 86.38 360 PHE A N 1
ATOM 2795 C CA . PHE A 1 360 ? -13.674 -7.201 28.050 1.00 86.38 360 PHE A CA 1
ATOM 2796 C C . PHE A 1 360 ? -12.266 -7.115 28.618 1.00 86.38 360 PHE A C 1
ATOM 2798 O O . PHE A 1 360 ? -12.040 -7.484 29.768 1.00 86.38 360 PHE A O 1
ATOM 2805 N N . VAL A 1 361 ? -11.308 -6.681 27.801 1.00 85.38 361 VAL A N 1
ATOM 2806 C CA . VAL A 1 361 ? -9.889 -6.806 28.147 1.00 85.38 361 VAL A CA 1
ATOM 2807 C C . VAL A 1 361 ? -9.174 -5.464 28.207 1.00 85.38 361 VAL A C 1
ATOM 2809 O O . VAL A 1 361 ? -9.374 -4.593 27.364 1.00 85.38 361 VAL A O 1
ATOM 2812 N N . THR A 1 362 ? -8.278 -5.342 29.184 1.00 82.38 362 THR A N 1
ATOM 2813 C CA . THR A 1 362 ? -7.243 -4.300 29.270 1.00 82.38 362 THR A CA 1
ATOM 2814 C C . THR A 1 362 ? -5.882 -4.912 28.963 1.00 82.38 362 THR A C 1
ATOM 2816 O O . THR A 1 362 ? -5.692 -6.112 29.160 1.00 82.38 362 THR A O 1
ATOM 2819 N N . GLY A 1 363 ? -4.904 -4.139 28.496 1.00 83.88 363 GLY A N 1
ATOM 2820 C CA . GLY A 1 363 ? -3.554 -4.669 28.319 1.00 83.88 363 GLY A CA 1
ATOM 2821 C C . GLY A 1 363 ? -2.648 -3.854 27.418 1.00 83.88 363 GLY A C 1
ATOM 2822 O O . GLY A 1 363 ? -2.910 -2.698 27.100 1.00 83.88 363 GLY A O 1
ATOM 2823 N N . THR A 1 364 ? -1.555 -4.477 26.986 1.00 82.50 364 THR A N 1
ATOM 2824 C CA . THR A 1 364 ? -0.615 -3.861 26.042 1.00 82.50 364 THR A CA 1
ATOM 2825 C C . THR A 1 364 ? -0.463 -4.719 24.801 1.00 82.50 364 THR A C 1
ATOM 2827 O O . THR A 1 364 ? -0.464 -5.946 24.871 1.00 82.50 364 THR A O 1
ATOM 2830 N N . CYS A 1 365 ? -0.317 -4.070 23.651 1.00 85.12 365 CYS A N 1
ATOM 2831 C CA . CYS A 1 365 ? -0.141 -4.721 22.364 1.00 85.12 365 CYS A CA 1
ATOM 2832 C C . CYS A 1 365 ? 0.950 -4.020 21.551 1.00 85.12 365 CYS A C 1
ATOM 2834 O O . CYS A 1 365 ? 1.077 -2.799 21.566 1.00 85.12 365 CYS A O 1
ATOM 2836 N N . THR A 1 366 ? 1.743 -4.789 20.817 1.00 88.31 366 THR A N 1
ATOM 2837 C CA . THR A 1 366 ? 2.679 -4.291 19.811 1.00 88.31 366 THR A CA 1
ATOM 2838 C C . THR A 1 366 ? 2.237 -4.775 18.442 1.00 88.31 366 THR A C 1
ATOM 2840 O O . THR A 1 366 ? 2.054 -5.976 18.236 1.00 88.31 366 THR A O 1
ATOM 2843 N N . VAL A 1 367 ? 2.111 -3.834 17.509 1.00 88.75 367 VAL A N 1
ATOM 2844 C CA . VAL A 1 367 ? 1.784 -4.079 16.106 1.00 88.75 367 VAL A CA 1
ATOM 2845 C C . VAL A 1 367 ? 3.017 -3.790 15.258 1.00 88.75 367 VAL A C 1
ATOM 2847 O O . VAL A 1 367 ? 3.582 -2.695 15.312 1.00 88.75 367 VAL A O 1
ATOM 2850 N N . THR A 1 368 ? 3.435 -4.761 14.453 1.00 88.81 368 THR A N 1
ATOM 2851 C CA . THR A 1 368 ? 4.510 -4.596 13.467 1.00 88.81 368 THR A CA 1
ATOM 2852 C C . THR A 1 368 ? 3.988 -4.901 12.076 1.00 88.81 368 THR A C 1
ATOM 2854 O O . THR A 1 368 ? 3.364 -5.941 11.885 1.00 88.81 368 THR A O 1
ATOM 2857 N N . ASP A 1 369 ? 4.302 -4.043 11.113 1.00 86.00 369 ASP A N 1
ATOM 2858 C CA . ASP A 1 369 ? 4.101 -4.296 9.688 1.00 86.00 369 ASP A CA 1
ATOM 2859 C C . ASP A 1 369 ? 5.464 -4.608 9.055 1.00 86.00 369 ASP A C 1
ATOM 2861 O O . ASP A 1 369 ? 6.411 -3.828 9.180 1.00 86.00 369 ASP A O 1
ATOM 2865 N N . THR A 1 370 ? 5.606 -5.788 8.460 1.00 84.06 370 THR A N 1
ATOM 2866 C CA . THR A 1 370 ? 6.803 -6.187 7.712 1.00 84.06 370 THR A CA 1
ATOM 2867 C C . THR A 1 370 ? 6.367 -6.757 6.375 1.00 84.06 370 THR A C 1
ATOM 2869 O O . THR A 1 370 ? 5.804 -7.848 6.327 1.00 84.06 370 THR A O 1
ATOM 2872 N N . ASP A 1 371 ? 6.625 -6.012 5.300 1.00 79.69 371 ASP A N 1
ATOM 2873 C CA . ASP A 1 371 ? 6.326 -6.400 3.917 1.00 79.69 371 ASP A CA 1
ATOM 2874 C C . ASP A 1 371 ? 4.865 -6.861 3.705 1.00 79.69 371 ASP A C 1
ATOM 2876 O O . ASP A 1 371 ? 4.605 -7.859 3.033 1.00 79.69 371 ASP A O 1
ATOM 2880 N N . GLY A 1 372 ? 3.893 -6.159 4.309 1.00 75.19 372 GLY A N 1
ATOM 2881 C CA . GLY A 1 372 ? 2.465 -6.487 4.188 1.00 75.19 372 GLY A CA 1
ATOM 2882 C C . GLY A 1 372 ? 2.004 -7.637 5.090 1.00 75.19 372 GLY A C 1
ATOM 2883 O O . GLY A 1 372 ? 0.870 -8.114 4.968 1.00 75.19 372 GLY A O 1
ATOM 2884 N N . VAL A 1 373 ? 2.867 -8.086 6.006 1.00 82.88 373 VAL A N 1
ATOM 2885 C CA . VAL A 1 373 ? 2.528 -9.009 7.090 1.00 82.88 373 VAL A CA 1
ATOM 2886 C C . VAL A 1 373 ? 2.415 -8.228 8.396 1.00 82.88 373 VAL A C 1
ATOM 2888 O O . VAL A 1 373 ? 3.415 -7.798 8.977 1.00 82.88 373 VAL A O 1
ATOM 2891 N N . ILE A 1 374 ? 1.185 -8.086 8.880 1.00 85.94 374 ILE A N 1
ATOM 2892 C CA . ILE A 1 374 ? 0.869 -7.470 10.164 1.00 85.94 374 ILE A CA 1
ATOM 2893 C C . ILE A 1 374 ? 0.994 -8.535 11.256 1.00 85.94 374 ILE A C 1
ATOM 2895 O O . ILE A 1 374 ? 0.348 -9.579 11.200 1.00 85.94 374 ILE A O 1
ATOM 2899 N N . ASN A 1 375 ? 1.813 -8.271 12.270 1.00 88.25 375 ASN A N 1
ATOM 2900 C CA . ASN A 1 375 ? 1.910 -9.102 13.465 1.00 88.25 375 ASN A CA 1
ATOM 2901 C C . ASN A 1 375 ? 1.454 -8.298 14.679 1.00 88.25 375 ASN A C 1
ATOM 2903 O O . ASN A 1 375 ? 1.962 -7.201 14.908 1.00 88.25 375 ASN A O 1
ATOM 2907 N N . LEU A 1 376 ? 0.526 -8.859 15.450 1.00 89.94 376 LEU A N 1
ATOM 2908 C CA . LEU A 1 376 ? 0.034 -8.307 16.705 1.00 89.94 376 LEU A CA 1
ATOM 2909 C C . LEU A 1 376 ? 0.442 -9.243 17.839 1.00 89.94 376 LEU A C 1
ATOM 2911 O O . LEU A 1 376 ? 0.095 -10.423 17.831 1.00 89.94 376 LEU A O 1
ATOM 2915 N N . LYS A 1 377 ? 1.166 -8.714 18.824 1.00 90.56 377 LYS A N 1
ATOM 2916 C CA . LYS A 1 377 ? 1.516 -9.440 20.049 1.00 90.56 377 LYS A CA 1
ATOM 2917 C C . LYS A 1 377 ? 1.055 -8.650 21.250 1.00 90.56 377 LYS A C 1
ATOM 2919 O O . LYS A 1 377 ? 1.392 -7.474 21.344 1.00 90.56 377 LYS A O 1
ATOM 2924 N N . GLY A 1 378 ? 0.307 -9.264 22.154 1.00 87.81 378 GLY A N 1
ATOM 2925 C CA . GLY A 1 378 ? -0.196 -8.555 23.323 1.00 87.81 378 GLY A CA 1
ATOM 2926 C C . GLY A 1 378 ? -0.424 -9.443 24.531 1.00 87.81 378 GLY A C 1
ATOM 2927 O O . GLY A 1 378 ? -0.671 -10.641 24.399 1.00 87.81 378 GLY A O 1
ATOM 2928 N N . ASP A 1 379 ? -0.337 -8.816 25.696 1.00 86.38 379 ASP A N 1
ATOM 2929 C CA . ASP A 1 379 ? -0.680 -9.387 26.992 1.00 86.38 379 ASP A CA 1
ATOM 2930 C C . ASP A 1 379 ? -1.907 -8.630 27.510 1.00 86.38 379 ASP A C 1
ATOM 2932 O O . ASP A 1 379 ? -1.882 -7.398 27.607 1.00 86.38 379 ASP A O 1
ATOM 2936 N N . PHE A 1 380 ? -2.969 -9.368 27.825 1.00 86.69 380 PHE A N 1
ATOM 2937 C CA . PHE A 1 380 ? -4.268 -8.822 28.199 1.00 86.69 380 PHE A CA 1
ATOM 2938 C C . PHE A 1 380 ? -4.812 -9.461 29.477 1.00 86.69 380 PHE A C 1
ATOM 2940 O O . PHE A 1 380 ? -4.537 -10.626 29.770 1.00 86.69 380 PHE A O 1
ATOM 2947 N N . VAL A 1 381 ? -5.619 -8.704 30.212 1.00 84.44 381 VAL A N 1
ATOM 2948 C CA . VAL A 1 381 ? -6.349 -9.144 31.402 1.00 84.44 381 VAL A CA 1
ATOM 2949 C C . VAL A 1 381 ? -7.821 -8.822 31.200 1.00 84.44 381 VAL A C 1
ATOM 2951 O O . VAL A 1 381 ? -8.171 -7.671 30.926 1.00 84.44 381 VAL A O 1
ATOM 2954 N N . GLY A 1 382 ? -8.661 -9.847 31.301 1.00 83.00 382 GLY A N 1
ATOM 2955 C CA . GLY A 1 382 ? -10.110 -9.718 31.246 1.00 83.00 382 GLY A CA 1
ATOM 2956 C C . GLY A 1 382 ? -10.707 -9.180 32.542 1.00 83.00 382 GLY A C 1
ATOM 2957 O O . GLY A 1 382 ? -10.115 -9.319 33.613 1.00 83.00 382 GLY A O 1
ATOM 2958 N N . GLU A 1 383 ? -11.912 -8.620 32.466 1.00 81.06 383 GLU A N 1
ATOM 2959 C CA . GLU A 1 383 ? -12.731 -8.275 33.638 1.00 81.06 383 GLU A CA 1
ATOM 2960 C C . GLU A 1 383 ? -12.979 -9.485 34.549 1.00 81.06 383 GLU A C 1
ATOM 2962 O O . GLU A 1 383 ? -13.146 -9.333 35.760 1.00 81.06 383 GLU A O 1
ATOM 2967 N N . SER A 1 384 ? -12.958 -10.694 33.979 1.00 74.25 384 SER A N 1
ATOM 2968 C CA . SER A 1 384 ? -13.033 -11.951 34.727 1.00 74.25 384 SER A CA 1
ATOM 2969 C C . SER A 1 384 ? -11.806 -12.237 35.613 1.00 74.25 384 SER A C 1
ATOM 2971 O O . SER A 1 384 ? -11.865 -13.134 36.453 1.00 74.25 384 SER A O 1
ATOM 2973 N N . GLY A 1 385 ? -10.703 -11.499 35.434 1.00 72.31 385 GLY A N 1
ATOM 2974 C CA . GLY A 1 385 ? -9.389 -11.763 36.033 1.00 72.31 385 GLY A CA 1
ATOM 2975 C C . GLY A 1 385 ? -8.477 -12.632 35.160 1.00 72.31 385 GLY A C 1
ATOM 2976 O O . GLY A 1 385 ? -7.259 -12.624 35.347 1.00 72.31 385 GLY A O 1
ATOM 2977 N N . GLN A 1 386 ? -9.038 -13.305 34.150 1.00 81.94 386 GLN A N 1
ATOM 2978 C CA . GLN A 1 386 ? -8.300 -14.196 33.264 1.00 81.94 386 GLN A CA 1
ATOM 2979 C C . GLN A 1 386 ? -7.231 -13.444 32.461 1.00 81.94 386 GLN A C 1
ATOM 2981 O O . GLN A 1 386 ? -7.474 -12.391 31.870 1.00 81.94 386 GLN A O 1
ATOM 2986 N N . THR A 1 387 ? -6.037 -14.034 32.383 1.00 84.31 387 THR A N 1
ATOM 2987 C CA . THR A 1 387 ? -4.933 -13.511 31.570 1.00 84.31 387 THR A CA 1
ATOM 2988 C C . THR A 1 387 ? -4.894 -14.169 30.193 1.00 84.31 387 THR A C 1
ATOM 2990 O O . THR A 1 387 ? -5.027 -15.392 30.066 1.00 84.31 387 THR A O 1
ATOM 2993 N N . TYR A 1 388 ? -4.664 -13.363 29.159 1.00 86.06 388 TYR A N 1
ATOM 2994 C CA . TYR A 1 388 ? -4.577 -13.793 27.768 1.00 86.06 388 TYR A CA 1
ATOM 2995 C C . TYR A 1 388 ? -3.272 -13.316 27.137 1.00 86.06 388 TYR A C 1
ATOM 2997 O O . TYR A 1 388 ? -2.882 -12.157 27.259 1.00 86.06 388 TYR A O 1
ATOM 3005 N N . GLN A 1 389 ? -2.623 -14.214 26.407 1.00 87.75 389 GLN A N 1
ATOM 3006 C CA . GLN A 1 389 ? -1.472 -13.922 25.564 1.00 87.75 389 GLN A CA 1
ATOM 3007 C C . GLN A 1 389 ? -1.857 -14.097 24.109 1.00 87.75 389 GLN A C 1
ATOM 3009 O O . GLN A 1 389 ? -2.176 -15.208 23.691 1.00 87.75 389 GLN A O 1
ATOM 3014 N N . LEU A 1 390 ? -1.800 -13.017 23.339 1.00 88.81 390 LEU A N 1
ATOM 3015 C CA . LEU A 1 390 ? -2.138 -13.011 21.924 1.00 88.81 390 LEU A CA 1
ATOM 3016 C C . LEU A 1 390 ? -0.870 -12.991 21.071 1.00 88.81 390 LEU A C 1
ATOM 3018 O O . LEU A 1 390 ? -0.019 -12.117 21.233 1.00 88.81 390 LEU A O 1
ATOM 3022 N N . ASP A 1 391 ? -0.783 -13.922 20.127 1.00 89.12 391 ASP A N 1
ATOM 3023 C CA . ASP A 1 391 ? 0.148 -13.879 18.999 1.00 89.12 391 ASP A CA 1
ATOM 3024 C C . ASP A 1 391 ? -0.666 -14.065 17.716 1.00 89.12 391 ASP A C 1
ATOM 3026 O O . ASP A 1 391 ? -1.210 -15.141 17.454 1.00 89.12 391 ASP A O 1
ATOM 3030 N N . LEU A 1 392 ? -0.819 -12.988 16.954 1.00 87.19 392 LEU A N 1
ATOM 3031 C CA . LEU A 1 392 ? -1.619 -12.958 15.742 1.00 87.19 392 LEU A CA 1
ATOM 3032 C C . LEU A 1 392 ? -0.756 -12.521 14.564 1.00 87.19 392 LEU A C 1
ATOM 3034 O O . LEU A 1 392 ? -0.074 -11.498 14.617 1.00 87.19 392 LEU A O 1
ATOM 3038 N N . THR A 1 393 ? -0.838 -13.276 13.474 1.00 85.81 393 THR A N 1
ATOM 3039 C CA . THR A 1 393 ? -0.167 -12.958 12.214 1.00 85.81 393 THR A CA 1
ATOM 3040 C C . THR A 1 393 ? -1.192 -12.876 11.097 1.00 85.81 393 THR A C 1
ATOM 3042 O O . THR A 1 393 ? -1.914 -13.834 10.824 1.00 85.81 393 THR A O 1
ATOM 3045 N N . TYR A 1 394 ? -1.198 -11.753 10.391 1.00 82.31 394 TYR A N 1
ATOM 3046 C CA . TYR A 1 394 ? -2.026 -11.509 9.225 1.00 82.31 394 TYR A CA 1
ATOM 3047 C C . TYR A 1 394 ? -1.171 -11.142 8.029 1.00 82.31 394 TYR A C 1
ATOM 3049 O O . TYR A 1 394 ? -0.434 -10.164 8.059 1.00 82.31 394 TYR A O 1
ATOM 3057 N N . ALA A 1 395 ? -1.294 -11.912 6.957 1.00 76.50 395 ALA A N 1
ATOM 3058 C CA . ALA A 1 395 ? -0.787 -11.493 5.664 1.00 76.50 395 ALA A CA 1
ATOM 3059 C C . ALA A 1 395 ? -1.931 -10.777 4.958 1.00 76.50 395 ALA A C 1
ATOM 3061 O O . ALA A 1 395 ? -2.973 -11.399 4.741 1.00 76.50 395 ALA A O 1
ATOM 3062 N N . ILE A 1 396 ? -1.745 -9.503 4.608 1.00 65.44 396 ILE A N 1
ATOM 3063 C CA . ILE A 1 396 ? -2.709 -8.796 3.769 1.00 65.44 396 ILE A CA 1
ATOM 3064 C C . ILE A 1 396 ? -2.807 -9.601 2.467 1.00 65.44 396 ILE A C 1
ATOM 3066 O O . ILE A 1 396 ? -1.801 -9.726 1.760 1.00 65.44 396 ILE A O 1
ATOM 3070 N N . PRO A 1 397 ? -3.969 -10.200 2.146 1.00 60.44 397 PRO A N 1
ATOM 3071 C CA . PRO A 1 397 ? -4.118 -10.908 0.893 1.00 60.44 397 PRO A CA 1
ATOM 3072 C C . PRO A 1 397 ? -3.974 -9.865 -0.205 1.00 60.44 397 PRO A C 1
ATOM 3074 O O . PRO A 1 397 ? -4.804 -8.964 -0.322 1.00 60.44 397 PRO A O 1
ATOM 3077 N N . THR A 1 398 ? -2.892 -9.955 -0.977 1.00 53.94 398 THR A N 1
ATOM 3078 C CA . THR A 1 398 ? -2.661 -9.071 -2.116 1.00 53.94 398 THR A CA 1
ATOM 3079 C C . THR A 1 398 ? -3.876 -9.215 -3.026 1.00 53.94 398 THR A C 1
ATOM 3081 O O . THR A 1 398 ? -4.131 -10.331 -3.496 1.00 53.94 398 THR A O 1
ATOM 3084 N N . PRO A 1 399 ? -4.685 -8.159 -3.230 1.00 50.94 399 PRO A N 1
ATOM 3085 C CA . PRO A 1 399 ? -5.873 -8.279 -4.051 1.00 50.94 399 PRO A CA 1
ATOM 3086 C C . PRO A 1 399 ? -5.439 -8.740 -5.436 1.00 50.94 399 PRO A C 1
ATOM 3088 O O . PRO A 1 399 ? -4.685 -8.045 -6.124 1.00 50.94 399 PRO A O 1
ATOM 3091 N N . ALA A 1 400 ? -5.890 -9.931 -5.829 1.00 52.59 400 ALA A N 1
ATOM 3092 C CA . ALA A 1 400 ? -5.740 -10.379 -7.197 1.00 52.59 400 ALA A CA 1
ATOM 3093 C C . ALA A 1 400 ? -6.529 -9.397 -8.066 1.00 52.59 400 ALA A C 1
ATOM 3095 O O . ALA A 1 400 ? -7.759 -9.372 -8.041 1.00 52.59 400 ALA A O 1
ATOM 3096 N N . HIS A 1 401 ? -5.809 -8.551 -8.786 1.00 59.91 401 HIS A N 1
ATOM 3097 C CA . HIS A 1 401 ? -6.349 -7.705 -9.831 1.00 59.91 401 HIS A CA 1
ATOM 3098 C C . HIS A 1 401 ? -5.763 -8.189 -11.157 1.00 59.91 401 HIS A C 1
ATOM 3100 O O . HIS A 1 401 ? -4.653 -8.721 -11.201 1.00 59.91 401 HIS A O 1
ATOM 3106 N N . GLU A 1 402 ? -6.532 -8.080 -12.237 1.00 57.59 402 GLU A N 1
ATOM 3107 C CA . GLU A 1 402 ? -6.039 -8.445 -13.564 1.00 57.59 402 GLU A CA 1
ATOM 3108 C C . GLU A 1 402 ? -5.138 -7.332 -14.104 1.00 57.59 402 GLU A C 1
ATOM 3110 O O . GLU A 1 402 ? -5.507 -6.154 -14.090 1.00 57.59 402 GLU A O 1
ATOM 3115 N N . HIS A 1 403 ? -3.959 -7.708 -14.600 1.00 67.25 403 HIS A N 1
ATOM 3116 C CA . HIS A 1 403 ? -3.076 -6.781 -15.295 1.00 67.25 403 HIS A CA 1
ATOM 3117 C C . HIS A 1 403 ? -3.603 -6.531 -16.708 1.00 67.25 403 HIS A C 1
ATOM 3119 O O . HIS A 1 403 ? -3.750 -7.459 -17.507 1.00 67.25 403 HIS A O 1
ATOM 3125 N N . VAL A 1 404 ? -3.868 -5.262 -17.013 1.00 79.12 404 VAL A N 1
ATOM 3126 C CA . VAL A 1 404 ? -4.196 -4.803 -18.364 1.00 79.12 404 VAL A CA 1
ATOM 3127 C C . VAL A 1 404 ? -2.957 -4.129 -18.939 1.00 79.12 404 VAL A C 1
ATOM 3129 O O . VAL A 1 404 ? -2.508 -3.094 -18.439 1.00 79.12 404 VAL A O 1
ATOM 3132 N N . TYR A 1 405 ? -2.397 -4.739 -19.979 1.00 85.69 405 TYR A N 1
ATOM 3133 C CA . TYR A 1 405 ? -1.211 -4.244 -20.671 1.00 85.69 405 TYR A CA 1
ATOM 3134 C C . TYR A 1 405 ? -1.603 -3.387 -21.876 1.00 85.69 405 TYR A C 1
ATOM 3136 O O . TYR A 1 405 ? -2.663 -3.583 -22.471 1.00 85.69 405 TYR A O 1
ATOM 3144 N N . SER A 1 406 ? -0.760 -2.408 -22.199 1.00 85.50 406 SER A N 1
ATOM 3145 C CA . SER A 1 406 ? -0.903 -1.556 -23.378 1.00 85.50 406 SER A CA 1
ATOM 3146 C C . SER A 1 406 ? -0.852 -2.373 -24.670 1.00 85.50 406 SER A C 1
ATOM 3148 O O . SER A 1 406 ? -0.053 -3.297 -24.778 1.00 85.50 406 SER A O 1
ATOM 3150 N N . ASP A 1 407 ? -1.643 -1.973 -25.669 1.00 88.56 407 ASP A N 1
ATOM 3151 C CA . ASP A 1 407 ? -1.525 -2.474 -27.048 1.00 88.56 407 ASP A CA 1
ATOM 3152 C C . ASP A 1 407 ? -0.374 -1.786 -27.819 1.00 88.56 407 ASP A C 1
ATOM 3154 O O . ASP A 1 407 ? -0.012 -2.206 -28.920 1.00 88.56 407 ASP A O 1
ATOM 3158 N N . GLU A 1 408 ? 0.184 -0.696 -27.275 1.00 92.31 408 GLU A N 1
ATOM 3159 C CA . GLU A 1 408 ? 1.347 -0.002 -27.833 1.00 92.31 408 GLU A CA 1
ATOM 3160 C C . GLU A 1 408 ? 2.647 -0.531 -27.214 1.00 92.31 408 GLU A C 1
ATOM 3162 O O . GLU A 1 408 ? 2.737 -0.730 -26.000 1.00 92.31 408 GLU A O 1
ATOM 3167 N N . TRP A 1 409 ? 3.671 -0.714 -28.052 1.00 94.31 409 TRP A N 1
ATOM 3168 C CA . TRP A 1 409 ? 5.004 -1.118 -27.611 1.00 94.31 409 TRP A CA 1
ATOM 3169 C C . TRP A 1 409 ? 5.739 0.034 -26.921 1.00 94.31 409 TRP A C 1
ATOM 3171 O O . TRP A 1 409 ? 6.028 1.057 -27.546 1.00 94.31 409 TRP A O 1
ATOM 3181 N N . SER A 1 410 ? 6.138 -0.185 -25.672 1.00 94.12 410 SER A N 1
ATOM 3182 C CA . SER A 1 410 ? 7.153 0.606 -24.976 1.00 94.12 410 SER A CA 1
ATOM 3183 C C . SER A 1 410 ? 8.551 0.066 -25.303 1.00 94.12 410 SER A C 1
ATOM 3185 O O . SER A 1 410 ? 8.722 -1.101 -25.672 1.00 94.12 410 SER A O 1
ATOM 3187 N N . HIS A 1 411 ? 9.578 0.914 -25.203 1.00 94.75 411 HIS A N 1
ATOM 3188 C CA . HIS A 1 411 ? 10.956 0.503 -25.469 1.00 94.75 411 HIS A CA 1
ATOM 3189 C C . HIS A 1 411 ? 12.003 1.360 -24.748 1.00 94.75 411 HIS A C 1
ATOM 3191 O O . HIS A 1 411 ? 11.808 2.554 -24.520 1.00 94.75 411 HIS A O 1
ATOM 3197 N N . ASP A 1 412 ? 13.169 0.768 -24.505 1.00 94.69 412 ASP A N 1
ATOM 3198 C CA . ASP A 1 412 ? 14.414 1.450 -24.143 1.00 94.69 412 ASP A CA 1
ATOM 3199 C C . ASP A 1 412 ? 15.532 1.092 -25.143 1.00 94.69 412 ASP A C 1
ATOM 3201 O O . ASP A 1 412 ? 15.256 0.560 -26.218 1.00 94.69 412 ASP A O 1
ATOM 3205 N N . ASP A 1 413 ? 16.792 1.409 -24.833 1.00 92.50 413 ASP A N 1
ATOM 3206 C CA . ASP A 1 413 ? 17.929 1.122 -25.723 1.00 92.50 413 ASP A CA 1
ATOM 3207 C C . ASP A 1 413 ? 18.257 -0.384 -25.834 1.00 92.50 413 ASP A C 1
ATOM 3209 O O . ASP A 1 413 ? 18.960 -0.795 -26.759 1.00 92.50 413 ASP A O 1
ATOM 3213 N N . SER A 1 414 ? 17.776 -1.215 -24.900 1.00 93.12 414 SER A N 1
ATOM 3214 C CA . SER A 1 414 ? 18.100 -2.648 -24.806 1.00 93.12 414 SER A CA 1
ATOM 3215 C C . SER A 1 414 ? 16.938 -3.553 -25.225 1.00 93.12 414 SER A C 1
ATOM 3217 O O . SER A 1 414 ? 17.156 -4.560 -25.898 1.00 93.12 414 SER A O 1
ATOM 3219 N N . THR A 1 415 ? 15.709 -3.204 -24.847 1.00 95.69 415 THR A N 1
ATOM 3220 C CA . THR A 1 415 ? 14.523 -4.065 -24.952 1.00 95.69 415 THR A CA 1
ATOM 3221 C C . THR A 1 415 ? 13.258 -3.296 -25.342 1.00 95.69 415 THR A C 1
ATOM 3223 O O . THR A 1 415 ? 13.198 -2.067 -25.270 1.00 95.69 415 THR A O 1
ATOM 3226 N N . HIS A 1 416 ? 12.228 -4.034 -25.756 1.00 95.62 416 HIS A N 1
ATOM 3227 C CA . HIS A 1 416 ? 10.858 -3.555 -25.948 1.00 95.62 416 HIS A CA 1
ATOM 3228 C C . HIS A 1 416 ? 9.865 -4.436 -25.184 1.00 95.62 416 HIS A C 1
ATOM 3230 O O . HIS A 1 416 ? 10.135 -5.618 -24.994 1.00 95.62 416 HIS A O 1
ATOM 3236 N N . TRP A 1 417 ? 8.751 -3.861 -24.722 1.00 95.56 417 TRP A N 1
ATOM 3237 C CA . TRP A 1 417 ? 7.735 -4.536 -23.901 1.00 95.56 417 TRP A CA 1
ATOM 3238 C C . TRP A 1 417 ? 6.353 -3.876 -24.035 1.00 95.56 417 TRP A C 1
ATOM 3240 O O . TRP A 1 417 ? 6.246 -2.727 -24.461 1.00 95.56 417 TRP A O 1
ATOM 3250 N N . HIS A 1 418 ? 5.300 -4.575 -23.613 1.00 92.19 418 HIS A N 1
ATOM 3251 C CA . HIS A 1 418 ? 3.988 -3.985 -23.341 1.00 92.19 418 HIS A CA 1
ATOM 3252 C C . HIS A 1 418 ? 3.915 -3.535 -21.879 1.00 92.19 418 HIS A C 1
ATOM 3254 O O . HIS A 1 418 ? 4.166 -4.314 -20.953 1.00 92.19 418 HIS A O 1
ATOM 3260 N N . GLU A 1 419 ? 3.605 -2.260 -21.660 1.00 88.62 419 GLU A N 1
ATOM 3261 C CA . GLU A 1 419 ? 3.581 -1.647 -20.329 1.00 88.62 419 GLU A CA 1
ATOM 3262 C C . GLU A 1 419 ? 2.247 -1.885 -19.616 1.00 88.62 419 GLU A C 1
ATOM 3264 O O . GLU A 1 419 ? 1.177 -1.798 -20.224 1.00 88.62 419 GLU A O 1
ATOM 3269 N N . CYS A 1 420 ? 2.299 -2.220 -18.325 1.00 86.81 420 CYS A N 1
ATOM 3270 C CA . CYS A 1 420 ? 1.098 -2.355 -17.505 1.00 86.81 420 CYS A CA 1
ATOM 3271 C C . CYS A 1 420 ? 0.513 -0.970 -17.195 1.00 86.81 420 CYS A C 1
ATOM 3273 O O . CYS A 1 420 ? 1.145 -0.168 -16.516 1.00 86.81 420 CYS A O 1
ATOM 3275 N N . ASN A 1 421 ? -0.725 -0.715 -17.629 1.00 74.25 421 ASN A N 1
ATOM 3276 C CA . ASN A 1 421 ? -1.425 0.558 -17.398 1.00 74.25 421 ASN A CA 1
ATOM 3277 C C . ASN A 1 421 ? -2.319 0.540 -16.139 1.00 74.25 421 ASN A C 1
ATOM 3279 O O . ASN A 1 421 ? -3.166 1.417 -15.956 1.00 74.25 421 ASN A O 1
ATOM 3283 N N . GLY A 1 422 ? -2.192 -0.487 -15.294 1.00 65.50 422 GLY A N 1
ATOM 3284 C CA . GLY A 1 422 ? -2.957 -0.610 -14.053 1.00 65.50 422 GLY A CA 1
ATOM 3285 C C . GLY A 1 422 ? -2.561 0.445 -13.014 1.00 65.50 422 GLY A C 1
ATOM 3286 O O . GLY A 1 422 ? -1.384 0.747 -12.846 1.00 65.50 422 GLY A O 1
ATOM 3287 N N . SER A 1 423 ? -3.538 1.001 -12.293 1.00 57.06 423 SER A N 1
ATOM 3288 C CA . SER A 1 423 ? -3.285 1.873 -11.137 1.00 57.06 423 SER A CA 1
ATOM 3289 C C . SER A 1 423 ? -2.969 1.045 -9.884 1.00 57.06 423 SER A C 1
ATOM 3291 O O . SER A 1 423 ? -3.738 0.138 -9.571 1.00 57.06 423 SER A O 1
ATOM 3293 N N . GLY A 1 424 ? -1.924 1.394 -9.129 1.00 63.94 424 GLY A N 1
ATOM 3294 C CA . GLY A 1 424 ? -1.542 0.735 -7.867 1.00 63.94 424 GLY A CA 1
ATOM 3295 C C . GLY A 1 424 ? -0.046 0.408 -7.823 1.00 63.94 424 GLY A C 1
ATOM 3296 O O . GLY A 1 424 ? 0.715 1.015 -8.567 1.00 63.94 424 GLY A O 1
ATOM 3297 N N . ASP A 1 425 ? 0.353 -0.584 -7.017 1.00 59.41 425 ASP A N 1
ATOM 3298 C CA . ASP A 1 425 ? 1.718 -1.163 -6.916 1.00 59.41 425 ASP A CA 1
ATOM 3299 C C . ASP A 1 425 ? 2.182 -1.892 -8.208 1.00 59.41 425 ASP A C 1
ATOM 3301 O O . ASP A 1 425 ? 2.902 -2.888 -8.185 1.00 59.41 425 ASP A O 1
ATOM 3305 N N . CYS A 1 426 ? 1.731 -1.428 -9.374 1.00 64.88 426 CYS A N 1
ATOM 3306 C CA . CYS A 1 426 ? 2.028 -1.981 -10.696 1.00 64.88 426 CYS A CA 1
ATOM 3307 C C . CYS A 1 426 ? 3.242 -1.323 -11.362 1.00 64.88 426 CYS A C 1
ATOM 3309 O O . CYS A 1 426 ? 3.498 -1.580 -12.542 1.00 64.88 426 CYS A O 1
ATOM 3311 N N . ASP A 1 427 ? 3.960 -0.463 -10.638 1.00 58.16 427 ASP A N 1
ATOM 3312 C CA . ASP A 1 427 ? 5.085 0.288 -11.175 1.00 58.16 427 ASP A CA 1
ATOM 3313 C C . ASP A 1 427 ? 6.127 -0.681 -11.768 1.00 58.16 427 ASP A C 1
ATOM 3315 O O . ASP A 1 427 ? 6.726 -1.499 -11.071 1.00 58.16 427 ASP A O 1
ATOM 3319 N N . ALA A 1 428 ? 6.335 -0.570 -13.085 1.00 65.50 428 ALA A N 1
ATOM 3320 C CA . ALA A 1 428 ? 7.346 -1.273 -13.883 1.00 65.50 428 ALA A CA 1
ATOM 3321 C C . ALA A 1 428 ? 7.101 -2.753 -14.254 1.00 65.50 428 ALA A C 1
ATOM 3323 O O . ALA A 1 428 ? 8.048 -3.439 -14.650 1.00 65.50 428 ALA A O 1
ATOM 3324 N N . LEU A 1 429 ? 5.862 -3.259 -14.225 1.00 82.38 429 LEU A N 1
ATOM 3325 C CA . LEU A 1 429 ? 5.586 -4.578 -14.814 1.00 82.38 429 LEU A CA 1
ATOM 3326 C C . LEU A 1 429 ? 5.627 -4.532 -16.351 1.00 82.38 429 LEU A C 1
ATOM 3328 O O . LEU A 1 429 ? 4.843 -3.832 -16.995 1.00 82.38 429 LEU A O 1
ATOM 3332 N N . LYS A 1 430 ? 6.527 -5.336 -16.926 1.00 89.50 430 LYS A N 1
ATOM 3333 C CA . LYS A 1 430 ? 6.719 -5.512 -18.369 1.00 89.50 430 LYS A CA 1
ATOM 3334 C C . LYS A 1 430 ? 6.133 -6.849 -18.828 1.00 89.50 430 LYS A C 1
ATOM 3336 O O . LYS A 1 430 ? 6.468 -7.890 -18.265 1.00 89.50 430 LYS A O 1
ATOM 3341 N N . ALA A 1 431 ? 5.293 -6.831 -19.858 1.00 88.50 431 ALA A N 1
ATOM 3342 C CA . ALA A 1 431 ? 4.882 -8.032 -20.586 1.00 88.50 431 ALA A CA 1
ATOM 3343 C C . ALA A 1 431 ? 5.604 -8.115 -21.935 1.00 88.50 431 ALA A C 1
ATOM 3345 O O . ALA A 1 431 ? 5.959 -7.092 -22.515 1.00 88.50 431 ALA A O 1
ATOM 3346 N N . ASP A 1 432 ? 5.821 -9.336 -22.427 1.00 92.06 432 ASP A N 1
ATOM 3347 C CA . ASP A 1 432 ? 6.469 -9.605 -23.719 1.00 92.06 432 ASP A CA 1
ATOM 3348 C C . ASP A 1 432 ? 7.828 -8.905 -23.903 1.00 92.06 432 ASP A C 1
ATOM 3350 O O . ASP A 1 432 ? 8.186 -8.506 -25.010 1.00 92.06 432 ASP A O 1
ATOM 3354 N N . GLU A 1 433 ? 8.586 -8.743 -22.812 1.00 95.12 433 GLU A N 1
ATOM 3355 C CA . GLU A 1 433 ? 9.901 -8.108 -22.863 1.00 95.12 433 GLU A CA 1
ATOM 3356 C C . GLU A 1 433 ? 10.868 -8.926 -23.728 1.00 95.12 433 GLU A C 1
ATOM 3358 O O . GLU A 1 433 ? 11.113 -10.110 -23.475 1.00 95.12 433 GLU A O 1
ATOM 3363 N N . ALA A 1 434 ? 11.435 -8.280 -24.744 1.00 95.88 434 ALA A N 1
ATOM 3364 C CA . ALA A 1 434 ? 12.389 -8.890 -25.658 1.00 95.88 434 ALA A CA 1
ATOM 3365 C C . ALA A 1 434 ? 13.450 -7.888 -26.130 1.00 95.88 434 ALA A C 1
ATOM 3367 O O . ALA A 1 434 ? 13.218 -6.680 -26.196 1.00 95.88 434 ALA A O 1
ATOM 3368 N N . GLU A 1 435 ? 14.629 -8.400 -26.491 1.00 96.44 435 GLU A N 1
ATOM 3369 C CA . GLU A 1 435 ? 15.676 -7.610 -27.148 1.00 96.44 435 GLU A CA 1
ATOM 3370 C C . GLU A 1 435 ? 15.218 -7.114 -28.527 1.00 96.44 435 GLU A C 1
ATOM 3372 O O . GLU A 1 435 ? 14.411 -7.747 -29.213 1.00 96.44 435 GLU A O 1
ATOM 3377 N N . HIS A 1 436 ? 15.764 -5.981 -28.969 1.00 95.00 436 HIS A N 1
ATOM 3378 C CA . HIS A 1 436 ? 15.465 -5.436 -30.295 1.00 95.00 436 HIS A CA 1
ATOM 3379 C C . HIS A 1 436 ? 15.912 -6.352 -31.437 1.00 95.00 436 HIS A C 1
ATOM 3381 O O . HIS A 1 436 ? 17.024 -6.874 -31.442 1.00 95.00 436 HIS A O 1
ATOM 3387 N N . VAL A 1 437 ? 15.064 -6.469 -32.463 1.00 96.00 437 VAL A N 1
ATOM 3388 C CA . VAL A 1 437 ? 15.333 -7.294 -33.649 1.00 96.00 437 VAL A CA 1
ATOM 3389 C C . VAL A 1 437 ? 15.646 -6.406 -34.851 1.00 96.00 437 VAL A C 1
ATOM 3391 O O . VAL A 1 437 ? 14.742 -5.791 -35.430 1.00 96.00 437 VAL A O 1
ATOM 3394 N N . TYR A 1 438 ? 16.922 -6.381 -35.238 1.00 95.56 438 TYR A N 1
ATOM 3395 C CA . TYR A 1 438 ? 17.446 -5.660 -36.402 1.00 95.56 438 TYR A CA 1
ATOM 3396 C C . TYR A 1 438 ? 17.697 -6.612 -37.582 1.00 95.56 438 TYR A C 1
ATOM 3398 O O . TYR A 1 438 ? 17.976 -7.793 -37.389 1.00 95.56 438 TYR A O 1
ATOM 3406 N N . GLY A 1 439 ? 17.571 -6.098 -38.805 1.00 93.62 439 GLY A N 1
ATOM 3407 C CA . GLY A 1 439 ? 17.883 -6.810 -40.049 1.00 93.62 439 GLY A CA 1
ATOM 3408 C C . GLY A 1 439 ? 19.285 -6.503 -40.585 1.00 93.62 439 GLY A C 1
ATOM 3409 O O . GLY A 1 439 ? 20.073 -5.831 -39.931 1.00 93.62 439 GLY A O 1
ATOM 3410 N N . ASP A 1 440 ? 19.574 -6.949 -41.811 1.00 91.06 440 ASP A N 1
ATOM 3411 C CA . ASP A 1 440 ? 20.908 -6.833 -42.430 1.00 91.06 440 ASP A CA 1
ATOM 3412 C C . ASP A 1 440 ? 20.972 -5.827 -43.594 1.00 91.06 440 ASP A C 1
ATOM 3414 O O . ASP A 1 440 ? 22.039 -5.591 -44.159 1.00 91.06 440 ASP A O 1
ATOM 3418 N N . GLU A 1 441 ? 19.851 -5.194 -43.962 1.00 90.69 441 GLU A N 1
ATOM 3419 C CA . GLU A 1 441 ? 19.780 -4.319 -45.140 1.00 90.69 441 GLU A CA 1
ATOM 3420 C C . GLU A 1 441 ? 19.104 -2.971 -44.863 1.00 90.69 441 GLU A C 1
ATOM 3422 O O . GLU A 1 441 ? 18.098 -2.867 -44.152 1.00 90.69 441 GLU A O 1
ATOM 3427 N N . GLY A 1 442 ? 19.648 -1.912 -45.467 1.00 92.12 442 GLY A N 1
ATOM 3428 C CA . GLY A 1 442 ? 19.093 -0.562 -45.388 1.00 92.12 442 GLY A CA 1
ATOM 3429 C C . GLY A 1 442 ? 18.857 -0.099 -43.948 1.00 92.12 442 GLY A C 1
ATOM 3430 O O . GLY A 1 442 ? 19.710 -0.269 -43.074 1.00 92.12 442 GLY A O 1
ATOM 3431 N N . ASN A 1 443 ? 17.677 0.478 -43.703 1.00 92.69 443 ASN A N 1
ATOM 3432 C CA . ASN A 1 443 ? 17.298 1.001 -42.387 1.00 92.69 443 ASN A CA 1
ATOM 3433 C C . ASN A 1 443 ? 16.987 -0.102 -41.367 1.00 92.69 443 ASN A C 1
ATOM 3435 O O . ASN A 1 443 ? 17.056 0.146 -40.166 1.00 92.69 443 ASN A O 1
ATOM 3439 N N . SER A 1 444 ? 16.693 -1.329 -41.816 1.00 94.31 444 SER A N 1
ATOM 3440 C CA . SER A 1 444 ? 16.407 -2.438 -40.895 1.00 94.31 444 SER A CA 1
ATOM 3441 C C . SER A 1 444 ? 17.613 -2.793 -40.018 1.00 94.31 444 SER A C 1
ATOM 3443 O O . SER A 1 444 ? 17.426 -3.282 -38.911 1.00 94.31 444 SER A O 1
ATOM 3445 N N . ARG A 1 445 ? 18.836 -2.443 -40.448 1.00 95.06 445 ARG A N 1
ATOM 3446 C CA . ARG A 1 445 ? 20.087 -2.621 -39.688 1.00 95.06 445 ARG A CA 1
ATOM 3447 C C . ARG A 1 445 ? 20.153 -1.887 -38.355 1.00 95.06 445 ARG A C 1
ATOM 3449 O O . ARG A 1 445 ? 21.025 -2.168 -37.539 1.00 95.06 445 ARG A O 1
ATOM 3456 N N . TYR A 1 446 ? 19.267 -0.923 -38.144 1.00 95.94 446 TYR A N 1
ATOM 3457 C CA . TYR A 1 446 ? 19.247 -0.112 -36.932 1.00 95.94 446 TYR A CA 1
ATOM 3458 C C . TYR A 1 446 ? 17.834 0.304 -36.514 1.00 95.94 446 TYR A C 1
ATOM 3460 O O . TYR A 1 446 ? 17.683 1.131 -35.623 1.00 95.94 446 TYR A O 1
ATOM 3468 N N . THR A 1 447 ? 16.789 -0.223 -37.154 1.00 96.50 447 THR A N 1
ATOM 3469 C CA . THR A 1 447 ? 15.392 -0.009 -36.755 1.00 96.50 447 THR A CA 1
ATOM 3470 C C . THR A 1 447 ? 14.767 -1.342 -36.375 1.00 96.50 447 THR A C 1
ATOM 3472 O O . THR A 1 447 ? 14.743 -2.264 -37.189 1.00 96.50 447 THR A O 1
ATOM 3475 N N . CYS A 1 448 ? 14.272 -1.438 -35.143 1.00 97.06 448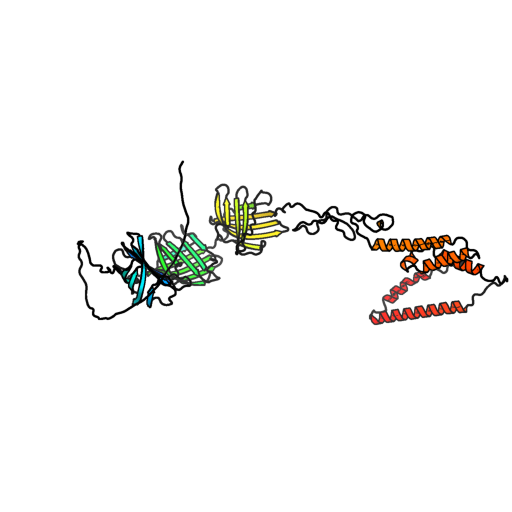 CYS A N 1
ATOM 3476 C CA . CYS A 1 448 ? 13.632 -2.634 -34.624 1.00 97.06 448 CYS A CA 1
ATOM 3477 C C . CYS A 1 448 ? 12.366 -2.938 -35.429 1.00 97.06 448 CYS A C 1
ATOM 3479 O O . CYS A 1 448 ? 11.474 -2.098 -35.557 1.00 97.06 448 CYS A O 1
ATOM 3481 N N . SER A 1 449 ? 12.281 -4.156 -35.957 1.00 95.38 449 SER A N 1
ATOM 3482 C CA . SER A 1 449 ? 11.145 -4.612 -36.771 1.00 95.38 449 SER A CA 1
ATOM 3483 C C . SER A 1 449 ? 9.845 -4.808 -35.982 1.00 95.38 449 SER A C 1
ATOM 3485 O O . SER A 1 449 ? 8.781 -4.898 -36.593 1.00 95.38 449 SER A O 1
ATOM 3487 N N . VAL A 1 450 ? 9.929 -4.860 -34.649 1.00 95.44 450 VAL A N 1
ATOM 3488 C CA . VAL A 1 450 ? 8.787 -5.092 -33.755 1.00 95.44 450 VAL A CA 1
ATOM 3489 C C . VAL A 1 450 ? 8.221 -3.771 -33.233 1.00 95.44 450 VAL A C 1
ATOM 3491 O O . VAL A 1 450 ? 7.076 -3.440 -33.525 1.00 95.44 450 VAL A O 1
ATOM 3494 N N . CYS A 1 451 ? 9.027 -2.988 -32.510 1.00 95.19 451 CYS A N 1
ATOM 3495 C CA . CYS A 1 451 ? 8.572 -1.760 -31.847 1.00 95.19 451 CYS A CA 1
ATOM 3496 C C . CYS A 1 451 ? 8.910 -0.462 -32.603 1.00 95.19 451 CYS A C 1
ATOM 3498 O O . CYS A 1 451 ? 8.484 0.613 -32.195 1.00 95.19 451 CYS A O 1
ATOM 3500 N N . GLY A 1 452 ? 9.699 -0.521 -33.682 1.00 94.62 452 GLY A N 1
ATOM 3501 C CA . GLY A 1 452 ? 10.108 0.664 -34.447 1.00 94.62 452 GLY A CA 1
ATOM 3502 C C . GLY A 1 452 ? 11.221 1.509 -33.814 1.00 94.62 452 GLY A C 1
ATOM 3503 O O . GLY A 1 452 ? 11.603 2.523 -34.398 1.00 94.62 452 GLY A O 1
ATOM 3504 N N . HIS A 1 453 ? 11.773 1.101 -32.666 1.00 95.62 453 HIS A N 1
ATOM 3505 C CA . HIS A 1 453 ? 12.914 1.770 -32.033 1.00 95.62 453 HIS A CA 1
ATOM 3506 C C . HIS A 1 453 ? 14.109 1.890 -32.992 1.00 95.62 453 HIS A C 1
ATOM 3508 O O . HIS A 1 453 ? 14.469 0.929 -33.675 1.00 95.62 453 HIS A O 1
ATOM 3514 N N . VAL A 1 454 ? 14.752 3.060 -33.014 1.00 96.75 454 VAL A N 1
ATOM 3515 C CA . VAL A 1 454 ? 15.940 3.336 -33.830 1.00 96.75 454 VAL A CA 1
ATOM 3516 C C . VAL A 1 454 ? 17.176 3.382 -32.941 1.00 96.75 454 VAL A C 1
ATOM 3518 O O . VAL A 1 454 ? 17.334 4.303 -32.143 1.00 96.75 454 VAL A O 1
ATOM 3521 N N . ASN A 1 455 ? 18.099 2.444 -33.141 1.00 96.19 455 ASN A N 1
ATOM 3522 C CA . ASN A 1 455 ? 19.390 2.471 -32.470 1.00 96.19 455 ASN A CA 1
ATOM 3523 C C . ASN A 1 455 ? 20.323 3.460 -33.178 1.00 96.19 455 ASN A C 1
ATOM 3525 O O . ASN A 1 455 ? 20.930 3.155 -34.209 1.00 96.19 455 ASN A O 1
ATOM 3529 N N . GLU A 1 456 ? 20.448 4.662 -32.617 1.00 95.00 456 GLU A N 1
ATOM 3530 C CA . GLU A 1 456 ? 21.258 5.733 -33.207 1.00 95.00 456 GLU A CA 1
ATOM 3531 C C . GLU A 1 456 ? 22.754 5.381 -33.281 1.00 95.00 456 GLU A C 1
ATOM 3533 O O . GLU A 1 456 ? 23.448 5.827 -34.197 1.00 95.00 456 GLU A O 1
ATOM 3538 N N . THR A 1 457 ? 23.254 4.520 -32.389 1.00 94.50 457 THR A N 1
ATOM 3539 C CA . THR A 1 457 ? 24.655 4.076 -32.431 1.00 94.50 457 THR A CA 1
ATOM 3540 C C . THR A 1 457 ? 24.908 3.167 -33.633 1.00 94.50 457 THR A C 1
ATOM 3542 O O . THR A 1 457 ? 25.813 3.435 -34.427 1.00 94.50 457 THR A O 1
ATOM 3545 N N . LEU A 1 458 ? 24.075 2.137 -33.823 1.00 94.38 458 LEU A N 1
ATOM 3546 C CA . LEU A 1 458 ? 24.152 1.250 -34.988 1.00 94.38 458 LEU A CA 1
ATOM 3547 C C . LEU A 1 458 ? 23.927 2.020 -36.290 1.00 94.38 458 LEU A C 1
ATOM 3549 O O . LEU A 1 458 ? 24.634 1.804 -37.271 1.00 94.38 458 LEU A O 1
ATOM 3553 N N . LYS A 1 459 ? 22.983 2.963 -36.300 1.00 95.88 459 LYS A N 1
ATOM 3554 C CA . LYS A 1 459 ? 22.705 3.807 -37.465 1.00 95.88 459 LYS A CA 1
ATOM 3555 C C . LYS A 1 459 ? 23.934 4.585 -37.916 1.00 95.88 459 LYS A C 1
ATOM 3557 O O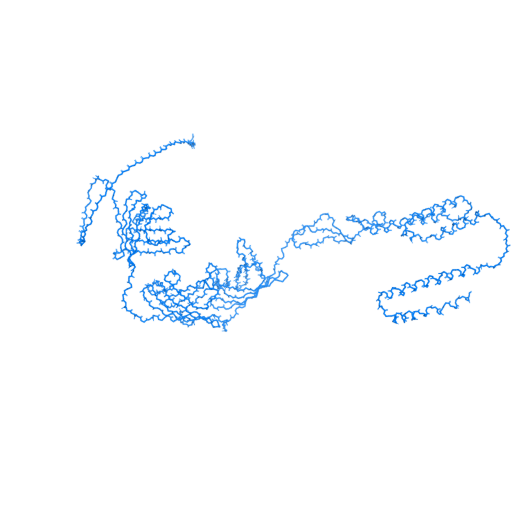 . LYS A 1 459 ? 24.290 4.527 -39.089 1.00 95.88 459 LYS A O 1
ATOM 3562 N N . VAL A 1 460 ? 24.610 5.276 -36.999 1.00 95.31 460 VAL A N 1
ATOM 3563 C CA . VAL A 1 460 ? 25.844 6.009 -37.322 1.00 95.31 460 VAL A CA 1
ATOM 3564 C C . VAL A 1 460 ? 26.945 5.057 -37.792 1.00 95.31 460 VAL A C 1
ATOM 3566 O O . VAL A 1 460 ? 27.638 5.367 -38.760 1.00 95.31 460 VAL A O 1
ATOM 3569 N N . GLN A 1 461 ? 27.090 3.892 -37.155 1.00 95.25 461 GLN A N 1
ATOM 3570 C CA . GLN A 1 461 ? 28.078 2.888 -37.549 1.00 95.25 461 GLN A CA 1
ATOM 3571 C C . GLN A 1 461 ? 27.870 2.417 -38.995 1.00 95.25 461 GLN A C 1
ATOM 3573 O O . GLN A 1 461 ? 28.807 2.479 -39.791 1.00 95.25 461 GLN A O 1
ATOM 3578 N N . TYR A 1 462 ? 26.655 1.997 -39.352 1.00 95.56 462 TYR A N 1
ATOM 3579 C CA . TYR A 1 462 ? 26.360 1.513 -40.701 1.00 95.56 462 TYR A CA 1
ATOM 3580 C C . TYR A 1 462 ? 26.457 2.615 -41.753 1.00 95.56 462 TYR A C 1
ATOM 3582 O O . TYR A 1 462 ? 27.020 2.376 -42.813 1.00 95.56 462 TYR A O 1
ATOM 3590 N N . LEU A 1 463 ? 26.000 3.836 -41.456 1.00 94.75 463 LEU A N 1
ATOM 3591 C CA . LEU A 1 463 ? 26.147 4.963 -42.384 1.00 94.75 463 LEU A CA 1
ATOM 3592 C C . LEU A 1 463 ? 27.618 5.322 -42.635 1.00 94.75 463 LEU A C 1
ATOM 3594 O O . LEU A 1 463 ? 27.985 5.694 -43.749 1.00 94.75 463 LEU A O 1
ATOM 3598 N N . ASN A 1 464 ? 28.475 5.211 -41.617 1.00 96.44 464 ASN A N 1
ATOM 3599 C CA . ASN A 1 464 ? 29.909 5.414 -41.793 1.00 96.44 464 ASN A CA 1
ATOM 3600 C C . ASN A 1 464 ? 30.550 4.297 -42.617 1.00 96.44 464 ASN A C 1
ATOM 3602 O O . ASN A 1 464 ? 31.388 4.592 -43.470 1.00 96.44 464 ASN A O 1
ATOM 3606 N N . GLN A 1 465 ? 30.153 3.047 -42.374 1.00 96.12 465 GLN A N 1
ATOM 3607 C CA . GLN A 1 465 ? 30.647 1.905 -43.132 1.00 96.12 465 GLN A CA 1
ATOM 3608 C C . GLN A 1 465 ? 30.231 1.991 -44.603 1.00 96.12 465 GLN A C 1
ATOM 3610 O O . GLN A 1 465 ? 31.101 1.914 -45.461 1.00 96.12 465 GLN A O 1
ATOM 3615 N N . ASP A 1 466 ? 28.954 2.254 -44.896 1.00 95.94 466 ASP A N 1
ATOM 3616 C CA . ASP A 1 466 ? 28.449 2.375 -46.269 1.00 95.94 466 ASP A CA 1
ATOM 3617 C C . ASP A 1 466 ? 29.219 3.463 -47.050 1.00 95.94 466 ASP A C 1
ATOM 3619 O O . ASP A 1 466 ? 29.676 3.232 -48.169 1.00 95.94 466 ASP A O 1
ATOM 3623 N N . ALA A 1 467 ? 29.443 4.637 -46.442 1.00 96.88 467 ALA A N 1
ATOM 3624 C CA . ALA A 1 467 ? 30.198 5.723 -47.074 1.00 96.88 467 ALA A CA 1
ATOM 3625 C C . ALA A 1 467 ? 31.670 5.352 -47.343 1.00 96.88 467 ALA A C 1
ATOM 3627 O O . ALA A 1 467 ? 32.247 5.756 -48.355 1.00 96.88 467 ALA A O 1
ATOM 3628 N N . ALA A 1 468 ? 32.297 4.597 -46.439 1.00 97.94 468 ALA A N 1
ATOM 3629 C CA . ALA A 1 468 ? 33.654 4.102 -46.640 1.00 97.94 468 ALA A CA 1
ATOM 3630 C C . ALA A 1 468 ? 33.707 3.021 -47.731 1.00 97.94 468 ALA A C 1
ATOM 3632 O O . ALA A 1 468 ? 34.610 3.051 -48.570 1.00 97.94 468 ALA A O 1
ATOM 3633 N N . ASP A 1 469 ? 32.732 2.111 -47.760 1.00 97.56 469 ASP A N 1
ATOM 3634 C CA . ASP A 1 469 ? 32.615 1.037 -48.748 1.00 97.56 469 ASP A CA 1
ATOM 3635 C C . ASP A 1 469 ? 32.467 1.592 -50.172 1.00 97.56 469 ASP A C 1
ATOM 3637 O O . ASP A 1 469 ? 33.131 1.106 -51.091 1.00 97.56 469 ASP A O 1
ATOM 3641 N N . GLU A 1 470 ? 31.685 2.662 -50.356 1.00 97.50 470 GLU A N 1
ATOM 3642 C CA . GLU A 1 470 ? 31.568 3.372 -51.638 1.00 97.50 470 GLU A CA 1
ATOM 3643 C C . GLU A 1 470 ? 32.928 3.882 -52.144 1.00 97.50 470 GLU A C 1
ATOM 3645 O O . GLU A 1 470 ? 33.287 3.689 -53.309 1.00 97.50 470 GLU A O 1
ATOM 3650 N N . VAL A 1 471 ? 33.732 4.493 -51.269 1.00 98.62 471 VAL A N 1
ATOM 3651 C CA . VAL A 1 471 ? 35.072 4.980 -51.634 1.00 98.62 471 VAL A CA 1
ATOM 3652 C C . VAL A 1 471 ? 36.041 3.826 -51.875 1.00 98.62 471 VAL A C 1
ATOM 3654 O O . VAL A 1 471 ? 36.817 3.867 -52.832 1.00 98.62 471 VAL A O 1
ATOM 3657 N N . MET A 1 472 ? 35.987 2.769 -51.060 1.00 98.38 472 MET A N 1
ATOM 3658 C CA . MET A 1 472 ? 36.803 1.573 -51.273 1.00 98.38 472 MET A CA 1
ATOM 3659 C C . MET A 1 472 ? 36.512 0.930 -52.633 1.00 98.38 472 MET A C 1
ATOM 3661 O O . MET A 1 472 ? 37.450 0.481 -53.299 1.00 98.38 472 MET A O 1
ATOM 3665 N N . ALA A 1 473 ? 35.249 0.915 -53.070 1.00 98.25 473 ALA A N 1
ATOM 3666 C CA . ALA A 1 473 ? 34.857 0.434 -54.391 1.00 98.25 473 ALA A CA 1
ATOM 3667 C C . ALA A 1 473 ? 35.488 1.273 -55.516 1.00 98.25 473 ALA A C 1
ATOM 3669 O O . ALA A 1 473 ? 36.115 0.695 -56.405 1.00 98.25 473 ALA A O 1
ATOM 3670 N N . LEU A 1 474 ? 35.428 2.609 -55.430 1.00 98.25 474 LEU A N 1
ATOM 3671 C CA . LEU A 1 474 ? 36.067 3.512 -56.402 1.00 98.25 474 LEU A CA 1
ATOM 3672 C C . LEU A 1 474 ? 37.586 3.303 -56.486 1.00 98.25 474 LEU A C 1
ATOM 3674 O O . LEU A 1 474 ? 38.143 3.231 -57.579 1.00 98.25 474 LEU A O 1
ATOM 3678 N N . ILE A 1 475 ? 38.262 3.149 -55.343 1.00 98.44 475 ILE A N 1
ATOM 3679 C CA . ILE A 1 475 ? 39.708 2.879 -55.305 1.00 98.44 475 ILE A CA 1
ATOM 3680 C C . ILE A 1 475 ? 40.033 1.537 -55.975 1.00 98.44 475 ILE A C 1
ATOM 3682 O O . ILE A 1 475 ? 41.015 1.425 -56.707 1.00 98.44 475 ILE A O 1
ATOM 3686 N N . ASN A 1 476 ? 39.214 0.505 -55.757 1.00 97.56 476 ASN A N 1
ATOM 3687 C CA . ASN A 1 476 ? 39.418 -0.791 -56.405 1.00 97.56 476 ASN A CA 1
ATOM 3688 C C . ASN A 1 476 ? 39.158 -0.740 -57.924 1.00 97.56 476 ASN A C 1
ATOM 3690 O O . ASN A 1 476 ? 39.743 -1.537 -58.657 1.00 97.56 476 ASN A O 1
ATOM 3694 N N . GLU A 1 477 ? 38.328 0.189 -58.407 1.00 97.81 477 GLU A N 1
ATOM 3695 C CA . GLU A 1 477 ? 38.012 0.360 -59.831 1.00 97.81 477 GLU A CA 1
ATOM 3696 C C . GLU A 1 477 ? 39.136 1.033 -60.645 1.00 97.81 477 GLU A C 1
ATOM 3698 O O . GLU A 1 477 ? 39.151 0.916 -61.879 1.00 97.81 477 GLU A O 1
ATOM 3703 N N . ILE A 1 478 ? 40.103 1.686 -59.981 1.00 97.06 478 ILE A N 1
ATOM 3704 C CA . ILE A 1 478 ? 41.281 2.293 -60.628 1.00 97.06 478 ILE A CA 1
ATOM 3705 C C . ILE A 1 478 ? 41.967 1.273 -61.548 1.00 97.06 478 ILE A C 1
ATOM 3707 O O . ILE A 1 478 ? 42.178 1.558 -62.727 1.00 97.06 478 ILE A O 1
ATOM 3711 N N . GLY A 1 479 ? 42.202 0.057 -61.044 1.00 93.44 479 GLY A N 1
ATOM 3712 C CA . GLY A 1 479 ? 42.808 -1.030 -61.813 1.00 93.44 479 GLY A CA 1
ATOM 3713 C C . GLY A 1 479 ? 44.282 -0.779 -62.147 1.00 93.44 479 GLY A C 1
ATOM 3714 O O . GLY A 1 479 ? 45.020 -0.215 -61.344 1.00 93.44 479 GLY A O 1
ATOM 3715 N N . GLU A 1 480 ? 44.719 -1.251 -63.316 1.00 95.19 480 GLU A N 1
ATOM 3716 C CA . GLU A 1 480 ? 46.062 -0.978 -63.841 1.00 95.19 480 GLU A CA 1
ATOM 3717 C C . GLU A 1 480 ? 46.158 0.483 -64.307 1.00 95.19 480 GLU A C 1
ATOM 3719 O O . GLU A 1 480 ? 45.248 0.998 -64.960 1.00 95.19 480 GLU A O 1
ATOM 3724 N N . VAL A 1 481 ? 47.246 1.156 -63.939 1.00 96.75 481 VAL A N 1
ATOM 3725 C CA . VAL A 1 481 ? 47.449 2.584 -64.206 1.00 96.75 481 VAL A CA 1
ATOM 3726 C C . VAL A 1 481 ? 48.296 2.762 -65.462 1.00 96.75 481 VAL A C 1
ATOM 3728 O O . VAL A 1 481 ? 49.397 2.218 -65.543 1.00 96.75 481 VAL A O 1
ATOM 3731 N N . ASP A 1 482 ? 47.798 3.546 -66.418 1.00 94.44 482 ASP A N 1
ATOM 3732 C CA . ASP A 1 482 ? 48.504 3.931 -67.642 1.00 94.44 482 ASP A CA 1
ATOM 3733 C C . ASP A 1 482 ? 48.458 5.460 -67.875 1.00 94.44 482 ASP A C 1
ATOM 3735 O O . ASP A 1 482 ? 47.906 6.210 -67.071 1.00 94.44 482 ASP A O 1
ATOM 3739 N N . GLU A 1 483 ? 49.054 5.944 -68.972 1.00 92.44 483 GLU A N 1
ATOM 3740 C CA . GLU A 1 483 ? 49.085 7.376 -69.336 1.00 92.44 483 GLU A CA 1
ATOM 3741 C C . GLU A 1 483 ? 47.744 7.917 -69.880 1.00 92.44 483 GLU A C 1
ATOM 3743 O O . GLU A 1 483 ? 47.669 9.052 -70.362 1.00 92.44 483 GLU A O 1
ATOM 3748 N N . SER A 1 484 ? 46.673 7.114 -69.862 1.00 95.25 484 SER A N 1
ATOM 3749 C CA . SER A 1 484 ? 45.385 7.508 -70.421 1.00 95.25 484 SER A CA 1
ATOM 3750 C C . SER A 1 484 ? 44.618 8.463 -69.505 1.00 95.25 484 SER A C 1
ATOM 3752 O O . SER A 1 484 ? 44.689 8.423 -68.275 1.00 95.25 484 SER A O 1
ATOM 3754 N N . ASN A 1 485 ? 43.756 9.274 -70.124 1.00 93.88 485 ASN A N 1
ATOM 3755 C CA . ASN A 1 485 ? 42.797 10.093 -69.383 1.00 93.88 485 ASN A CA 1
ATOM 3756 C C . ASN A 1 485 ? 41.837 9.245 -68.530 1.00 93.88 485 ASN A C 1
ATOM 3758 O O . ASN A 1 485 ? 41.327 9.745 -67.536 1.00 93.88 485 ASN A O 1
ATOM 3762 N N . ALA A 1 486 ? 41.600 7.975 -68.880 1.00 95.06 486 ALA A N 1
ATOM 3763 C CA . ALA A 1 486 ? 40.703 7.111 -68.119 1.00 95.06 486 ALA A CA 1
ATOM 3764 C C . ALA A 1 486 ? 41.295 6.738 -66.750 1.00 95.06 486 ALA A C 1
ATOM 3766 O O . ALA A 1 486 ? 40.583 6.793 -65.747 1.00 95.06 486 ALA A O 1
ATOM 3767 N N . SER A 1 487 ? 42.592 6.408 -66.683 1.00 96.25 487 SER A N 1
ATOM 3768 C CA . SER A 1 487 ? 43.281 6.195 -65.402 1.00 96.25 487 SER A CA 1
ATOM 3769 C C . SER A 1 487 ? 43.287 7.474 -64.570 1.00 96.25 487 SER A C 1
ATOM 3771 O O . SER A 1 487 ? 42.957 7.432 -63.385 1.00 96.25 487 SER A O 1
ATOM 3773 N N . LYS A 1 488 ? 43.554 8.622 -65.204 1.00 96.00 488 LYS A N 1
ATOM 3774 C CA . LYS A 1 488 ? 43.500 9.929 -64.541 1.00 96.00 488 LYS A CA 1
ATOM 3775 C C . LYS A 1 488 ? 42.1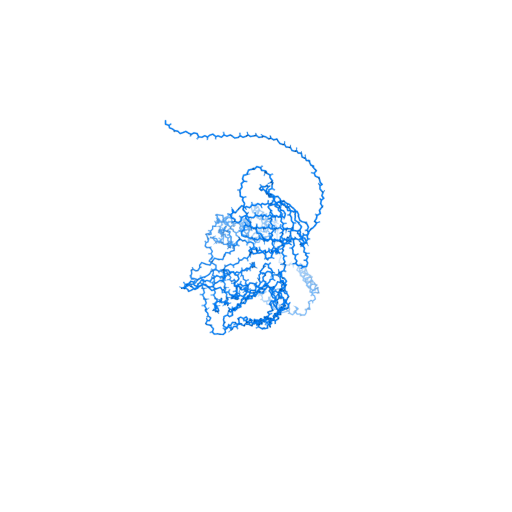39 10.213 -63.902 1.00 96.00 488 LYS A C 1
ATOM 3777 O O . LYS A 1 488 ? 42.077 10.528 -62.719 1.00 96.00 488 LYS A O 1
ATOM 3782 N N . GLU A 1 489 ? 41.057 10.077 -64.667 1.00 97.62 489 GLU A N 1
ATOM 3783 C CA . GLU A 1 489 ? 39.694 10.364 -64.204 1.00 97.62 489 GLU A CA 1
ATOM 3784 C C . GLU A 1 489 ? 39.287 9.464 -63.029 1.00 97.62 489 GLU A C 1
ATOM 3786 O O . GLU A 1 489 ? 38.689 9.942 -62.066 1.00 97.62 489 GLU A O 1
ATOM 3791 N N . LYS A 1 490 ? 39.651 8.176 -63.061 1.00 98.31 490 LYS A N 1
ATOM 3792 C CA . LYS A 1 490 ? 39.379 7.242 -61.957 1.00 98.31 490 LYS A CA 1
ATOM 3793 C C . LYS A 1 490 ? 40.145 7.597 -60.682 1.00 98.31 490 LYS A C 1
ATOM 3795 O O . LYS A 1 490 ? 39.564 7.560 -59.597 1.00 98.31 490 LYS A O 1
ATOM 3800 N N . ILE A 1 491 ? 41.426 7.952 -60.806 1.00 98.06 491 ILE A N 1
ATOM 3801 C CA . ILE A 1 491 ? 42.264 8.374 -59.675 1.00 98.06 491 ILE A CA 1
ATOM 3802 C C . ILE A 1 491 ? 41.710 9.665 -59.059 1.00 98.06 491 ILE A C 1
ATOM 3804 O O . ILE A 1 491 ? 41.522 9.738 -57.844 1.00 98.06 491 ILE A O 1
ATOM 3808 N N . GLU A 1 492 ? 41.381 10.661 -59.888 1.00 97.81 492 GLU A N 1
ATOM 3809 C CA . GLU A 1 492 ? 40.794 11.926 -59.435 1.00 97.81 492 GLU A CA 1
ATOM 3810 C C . GLU A 1 492 ? 39.441 11.699 -58.743 1.00 97.81 492 GLU A C 1
ATOM 3812 O O . GLU A 1 492 ? 39.230 12.203 -57.639 1.00 97.81 492 GLU A O 1
ATOM 3817 N N . ALA A 1 493 ? 38.559 10.871 -59.315 1.00 98.12 493 ALA A N 1
ATOM 3818 C CA . ALA A 1 493 ? 37.266 10.540 -58.716 1.00 98.12 493 ALA A CA 1
ATOM 3819 C C . ALA A 1 493 ? 37.410 9.863 -57.342 1.00 98.12 493 ALA A C 1
ATOM 3821 O O . ALA A 1 493 ? 36.746 10.261 -56.379 1.00 98.12 493 ALA A O 1
ATOM 3822 N N . ALA A 1 494 ? 38.306 8.878 -57.221 1.00 98.38 494 ALA A N 1
ATOM 3823 C CA . ALA A 1 494 ? 38.580 8.204 -55.955 1.00 98.38 494 ALA A CA 1
ATOM 3824 C C . ALA A 1 494 ? 39.172 9.168 -54.908 1.00 98.38 494 ALA A C 1
ATOM 3826 O O . ALA A 1 494 ? 38.743 9.164 -53.750 1.00 98.38 494 ALA A O 1
ATOM 3827 N N . ARG A 1 495 ? 40.100 10.049 -55.306 1.00 98.56 495 ARG A N 1
ATOM 3828 C CA . ARG A 1 495 ? 40.696 11.064 -54.424 1.00 98.56 495 ARG A CA 1
ATOM 3829 C C . ARG A 1 495 ? 39.678 12.093 -53.951 1.00 98.56 495 ARG A C 1
ATOM 3831 O O . ARG A 1 495 ? 39.652 12.432 -52.766 1.00 98.56 495 ARG A O 1
ATOM 3838 N N . GLU A 1 496 ? 38.832 12.594 -54.842 1.00 98.31 496 GLU A N 1
ATOM 3839 C CA . GLU A 1 496 ? 37.773 13.534 -54.485 1.00 98.31 496 GLU A CA 1
ATOM 3840 C C . GLU A 1 496 ? 36.760 12.914 -53.521 1.00 98.31 496 GLU A C 1
ATOM 3842 O O . GLU A 1 496 ? 36.380 13.557 -52.537 1.00 98.31 496 GLU A O 1
ATOM 3847 N N . ALA A 1 497 ? 36.343 11.670 -53.773 1.00 98.38 497 ALA A N 1
ATOM 3848 C CA . ALA A 1 497 ? 35.424 10.946 -52.904 1.00 98.38 497 ALA A CA 1
ATOM 3849 C C . ALA A 1 497 ? 36.047 10.693 -51.521 1.00 98.38 497 ALA A C 1
ATOM 3851 O O . ALA A 1 497 ? 35.446 11.041 -50.504 1.00 98.38 497 ALA A O 1
ATOM 3852 N N . TYR A 1 498 ? 37.296 10.219 -51.473 1.00 98.50 498 TYR A N 1
ATOM 3853 C CA . TYR A 1 498 ? 38.034 10.036 -50.223 1.00 98.50 498 TYR A CA 1
ATOM 3854 C C . TYR A 1 498 ? 38.172 11.344 -49.437 1.00 98.50 498 TYR A C 1
ATOM 3856 O O . TYR A 1 498 ? 37.971 11.375 -48.225 1.00 98.50 498 TYR A O 1
ATOM 3864 N N . ASN A 1 499 ? 38.478 12.459 -50.104 1.00 98.06 499 ASN A N 1
ATOM 3865 C CA . ASN A 1 499 ? 38.665 13.744 -49.433 1.00 98.06 499 ASN A CA 1
ATOM 3866 C C . ASN A 1 499 ? 37.389 14.257 -48.747 1.00 98.06 499 ASN A C 1
ATOM 3868 O O . ASN A 1 499 ? 37.514 14.914 -47.709 1.00 98.06 499 ASN A O 1
ATOM 3872 N N . LYS A 1 500 ? 36.203 13.921 -49.276 1.00 98.25 500 LYS A N 1
ATOM 3873 C CA . LYS A 1 500 ? 34.890 14.276 -48.706 1.00 98.25 500 LYS A CA 1
ATOM 3874 C C . LYS A 1 500 ? 34.529 13.481 -47.448 1.00 98.25 500 LYS A C 1
ATOM 3876 O O . LYS A 1 500 ? 33.689 13.949 -46.683 1.00 98.25 500 LYS A O 1
ATOM 3881 N N . LEU A 1 501 ? 35.150 12.321 -47.222 1.00 98.44 501 LEU A N 1
ATOM 3882 C CA . LEU A 1 501 ? 34.888 11.506 -46.037 1.00 98.44 501 LEU A CA 1
ATOM 3883 C C . LEU A 1 501 ? 35.292 12.227 -44.744 1.00 98.44 501 LEU A C 1
ATOM 3885 O O . LEU A 1 501 ? 36.306 12.936 -44.675 1.00 98.44 501 LEU A O 1
ATOM 3889 N N . THR A 1 502 ? 34.517 11.980 -43.690 1.00 98.00 502 THR A N 1
ATOM 3890 C CA . THR A 1 502 ? 34.857 12.392 -42.321 1.00 98.00 502 THR A CA 1
ATOM 3891 C C . THR A 1 502 ? 36.062 11.601 -41.787 1.00 98.00 502 THR A C 1
ATOM 3893 O O . THR A 1 502 ? 36.379 10.537 -42.324 1.00 98.00 502 THR A O 1
ATOM 3896 N N . PRO A 1 503 ? 36.746 12.064 -40.719 1.00 97.44 503 PRO A N 1
ATOM 3897 C CA . PRO A 1 503 ? 37.862 11.321 -40.130 1.00 97.44 503 PRO A CA 1
ATOM 3898 C C . PRO A 1 503 ? 37.511 9.871 -39.762 1.00 97.44 503 PRO A C 1
ATOM 3900 O O . PRO A 1 503 ? 38.234 8.964 -40.157 1.00 97.44 503 PRO A O 1
ATOM 3903 N N . ALA A 1 504 ? 36.361 9.647 -39.114 1.00 95.19 504 ALA A N 1
ATOM 3904 C CA . ALA A 1 504 ? 35.907 8.308 -38.731 1.00 95.19 504 ALA A CA 1
ATOM 3905 C C . ALA A 1 504 ? 35.634 7.401 -39.945 1.00 95.19 504 ALA A C 1
ATOM 3907 O O . ALA A 1 504 ? 35.933 6.215 -39.910 1.00 95.19 504 ALA A O 1
ATOM 3908 N N . GLN A 1 505 ? 35.110 7.951 -41.044 1.00 98.44 505 GLN A N 1
ATOM 3909 C CA . GLN A 1 505 ? 34.897 7.194 -42.284 1.00 98.44 505 GLN A CA 1
ATOM 3910 C C . GLN A 1 505 ? 36.218 6.865 -42.991 1.00 98.44 505 GLN A C 1
ATOM 3912 O O . GLN A 1 505 ? 36.372 5.767 -43.513 1.00 98.44 505 GLN A O 1
ATOM 3917 N N . LYS A 1 506 ? 37.196 7.784 -42.990 1.00 97.88 506 LYS A N 1
ATOM 3918 C CA . LYS A 1 506 ? 38.524 7.548 -43.587 1.00 97.88 506 LYS A CA 1
ATOM 3919 C C . LYS A 1 506 ? 39.265 6.397 -42.916 1.00 97.88 506 LYS A C 1
ATOM 3921 O O . LYS A 1 506 ? 39.940 5.644 -43.606 1.00 97.88 506 LYS A O 1
ATOM 3926 N N . GLU A 1 507 ? 39.114 6.241 -41.603 1.00 97.38 507 GLU A N 1
ATOM 3927 C CA . GLU A 1 507 ? 39.702 5.124 -40.851 1.00 97.38 507 GLU A CA 1
ATOM 3928 C C . GLU A 1 507 ? 39.178 3.753 -41.308 1.00 97.38 507 GLU A C 1
ATOM 3930 O O . GLU A 1 507 ? 39.898 2.760 -41.206 1.00 97.38 507 GLU A O 1
ATOM 3935 N N . LEU A 1 508 ? 37.961 3.695 -41.861 1.00 98.19 508 LEU A N 1
ATOM 3936 C CA . LEU A 1 508 ? 37.355 2.464 -42.379 1.00 98.19 508 LEU A CA 1
ATOM 3937 C C . LEU A 1 508 ? 37.827 2.116 -43.807 1.00 98.19 508 LEU A C 1
ATOM 3939 O O . LEU A 1 508 ? 37.661 0.977 -44.245 1.00 98.19 508 LEU A O 1
ATOM 3943 N N . VAL A 1 509 ? 38.455 3.054 -44.532 1.00 98.19 509 VAL A N 1
ATOM 3944 C CA . VAL A 1 509 ? 38.969 2.846 -45.900 1.00 98.19 509 VAL A CA 1
ATOM 3945 C C . VAL A 1 509 ? 40.330 2.143 -45.857 1.00 98.19 509 VAL A C 1
ATOM 3947 O O . VAL A 1 509 ? 41.394 2.764 -45.877 1.00 98.19 509 VAL A O 1
ATOM 3950 N N . ASN A 1 510 ? 40.316 0.814 -45.824 1.00 97.75 510 ASN A N 1
ATOM 3951 C CA . ASN A 1 510 ? 41.529 0.009 -45.630 1.00 97.75 510 ASN A CA 1
ATOM 3952 C C . ASN A 1 510 ? 42.413 -0.167 -46.886 1.00 97.75 510 ASN A C 1
ATOM 3954 O O . ASN A 1 510 ? 43.546 -0.633 -46.773 1.00 97.75 510 ASN A O 1
ATOM 3958 N N . ASN A 1 511 ? 41.941 0.222 -48.075 1.00 97.75 511 ASN A N 1
ATOM 3959 C CA . ASN A 1 511 ? 42.689 0.122 -49.334 1.00 97.75 511 ASN A CA 1
ATOM 3960 C C . ASN A 1 511 ? 43.307 1.456 -49.790 1.00 97.75 511 ASN A C 1
ATOM 3962 O O . ASN A 1 511 ? 43.755 1.558 -50.931 1.00 97.75 511 ASN A O 1
ATOM 3966 N N . TYR A 1 512 ? 43.375 2.454 -48.904 1.00 98.12 512 TYR A N 1
ATOM 3967 C CA . TYR A 1 512 ? 43.888 3.794 -49.202 1.00 98.12 512 TYR A CA 1
ATOM 3968 C C . TYR A 1 512 ? 45.278 3.806 -49.862 1.00 98.12 512 TYR A C 1
ATOM 3970 O O . TYR A 1 512 ? 45.527 4.609 -50.757 1.00 98.12 512 TYR A O 1
ATOM 3978 N N . GLN A 1 513 ? 46.168 2.886 -49.482 1.00 97.81 513 GLN A N 1
ATOM 3979 C CA . GLN A 1 513 ? 47.504 2.779 -50.077 1.00 97.81 513 GLN A CA 1
ATOM 3980 C C . GLN A 1 513 ? 47.465 2.553 -51.600 1.00 97.81 513 GLN A C 1
ATOM 3982 O O . GLN A 1 513 ? 48.304 3.088 -52.320 1.00 97.81 513 GLN A O 1
ATOM 3987 N N . LYS A 1 514 ? 46.459 1.834 -52.117 1.00 98.06 514 LYS A N 1
ATOM 3988 C CA . LYS A 1 514 ? 46.309 1.629 -53.565 1.00 98.06 514 LYS A CA 1
ATOM 3989 C C . LYS A 1 514 ? 46.057 2.940 -54.305 1.00 98.06 514 LYS A C 1
ATOM 3991 O O . LYS A 1 514 ? 46.523 3.103 -55.425 1.00 98.06 514 LYS A O 1
ATOM 3996 N N . LEU A 1 515 ? 45.329 3.871 -53.683 1.00 98.31 515 LEU A N 1
ATOM 3997 C CA . LEU A 1 515 ? 45.084 5.191 -54.259 1.00 98.31 515 LEU A CA 1
ATOM 3998 C C . LEU A 1 515 ? 46.388 5.988 -54.361 1.00 98.31 515 LEU A C 1
ATOM 4000 O O . LEU A 1 515 ? 46.660 6.561 -55.408 1.00 98.31 515 LEU A O 1
ATOM 4004 N N . THR A 1 516 ? 47.213 5.987 -53.311 1.00 98.00 516 THR A N 1
ATOM 4005 C CA . THR A 1 516 ? 48.495 6.711 -53.328 1.00 98.00 516 THR A CA 1
ATOM 4006 C C . THR A 1 516 ? 49.492 6.102 -54.310 1.00 98.00 516 THR A C 1
ATOM 4008 O O . THR A 1 516 ? 50.132 6.828 -55.059 1.00 98.00 516 THR A O 1
ATOM 4011 N N . GLU A 1 517 ? 49.579 4.771 -54.376 1.00 97.44 517 GLU A N 1
ATOM 4012 C CA . GLU A 1 517 ? 50.444 4.088 -55.346 1.00 97.44 517 GLU A CA 1
ATOM 4013 C C . GLU A 1 517 ? 50.008 4.366 -56.789 1.00 97.44 517 GLU A C 1
ATOM 4015 O O . GLU A 1 517 ? 50.850 4.546 -57.671 1.00 97.44 517 GLU A O 1
ATOM 4020 N N . ALA A 1 518 ? 48.697 4.434 -57.035 1.00 97.69 518 ALA A N 1
ATOM 4021 C CA . ALA A 1 518 ? 48.163 4.782 -58.343 1.00 97.69 518 ALA A CA 1
ATOM 4022 C C . ALA A 1 518 ? 48.488 6.229 -58.742 1.00 97.69 518 ALA A C 1
ATOM 4024 O O . ALA A 1 518 ? 48.838 6.478 -59.895 1.00 97.69 518 ALA A O 1
ATOM 4025 N N . GLU A 1 519 ? 48.408 7.170 -57.801 1.00 97.12 519 GLU A N 1
ATOM 4026 C CA . GLU A 1 519 ? 48.786 8.571 -58.018 1.00 97.12 519 GLU A CA 1
ATOM 4027 C C . GLU A 1 519 ? 50.270 8.723 -58.355 1.00 97.12 519 GLU A C 1
ATOM 4029 O O . GLU A 1 519 ? 50.601 9.398 -59.331 1.00 97.12 519 GLU A O 1
ATOM 4034 N N . ASP A 1 520 ? 51.146 8.062 -57.595 1.00 96.56 520 ASP A N 1
ATOM 4035 C CA . ASP A 1 520 ? 52.593 8.085 -57.825 1.00 96.56 520 ASP A CA 1
ATOM 4036 C C . ASP A 1 520 ? 52.943 7.457 -59.182 1.00 96.56 520 ASP A C 1
ATOM 4038 O O . ASP A 1 520 ? 53.657 8.057 -59.986 1.00 96.56 520 ASP A O 1
ATOM 4042 N N . THR A 1 521 ? 52.367 6.289 -59.489 1.00 96.25 521 THR A N 1
ATOM 4043 C CA . THR A 1 521 ? 52.577 5.600 -60.773 1.00 96.25 521 THR A CA 1
ATOM 4044 C C . THR A 1 521 ? 52.131 6.468 -61.947 1.00 96.25 521 THR A C 1
ATOM 4046 O O . THR A 1 521 ? 52.855 6.605 -62.931 1.00 96.25 521 THR A O 1
ATOM 4049 N N . TYR A 1 522 ? 50.951 7.090 -61.857 1.00 95.56 522 TYR A N 1
ATOM 4050 C CA . TYR A 1 522 ? 50.462 7.973 -62.913 1.00 95.56 522 TYR A CA 1
ATOM 4051 C C . TYR A 1 522 ? 51.377 9.192 -63.090 1.00 95.56 522 TYR A C 1
ATOM 4053 O O . TYR A 1 522 ? 51.689 9.555 -64.222 1.00 95.56 522 TYR A O 1
ATOM 4061 N N . ALA A 1 523 ? 51.844 9.799 -61.991 1.00 94.56 523 ALA A N 1
ATOM 4062 C CA . ALA A 1 523 ? 52.776 10.925 -62.028 1.00 94.56 523 ALA A CA 1
ATOM 4063 C C . ALA A 1 523 ? 54.098 10.559 -62.726 1.00 94.56 523 ALA A C 1
ATOM 4065 O O . ALA A 1 523 ? 54.556 11.314 -63.581 1.00 94.56 523 ALA A O 1
ATOM 4066 N N . GLU A 1 524 ? 54.667 9.386 -62.430 1.00 92.88 524 GLU A N 1
ATOM 4067 C CA . GLU A 1 524 ? 55.880 8.881 -63.089 1.00 92.88 524 GLU A CA 1
ATOM 4068 C C . GLU A 1 524 ? 55.687 8.647 -64.594 1.00 92.88 524 GLU A C 1
ATOM 4070 O O . GLU A 1 524 ? 56.589 8.930 -65.383 1.00 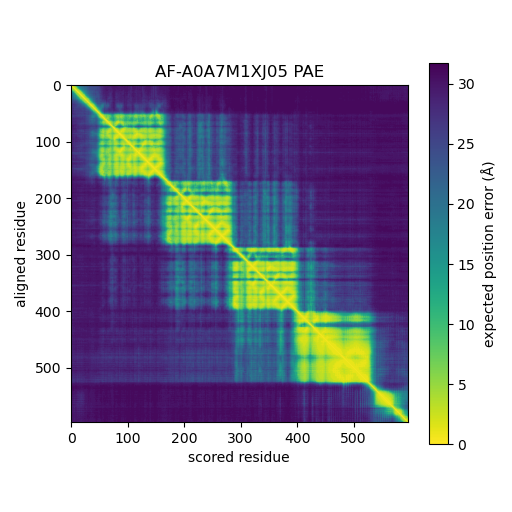92.88 524 GLU A O 1
ATOM 4075 N N . LEU A 1 525 ? 54.514 8.157 -65.007 1.00 92.00 525 LEU A N 1
ATOM 4076 C CA . LEU A 1 525 ? 54.200 7.905 -66.416 1.00 92.00 525 LEU A CA 1
ATOM 4077 C C . LEU A 1 525 ? 54.047 9.195 -67.234 1.00 92.00 525 LEU A C 1
ATOM 4079 O O . LEU A 1 525 ? 54.351 9.197 -68.426 1.00 92.00 525 LEU A O 1
ATOM 4083 N N . VAL A 1 526 ? 53.595 10.289 -66.612 1.00 88.44 526 VAL A N 1
ATOM 4084 C CA . VAL A 1 526 ? 53.373 11.579 -67.293 1.00 88.44 526 VAL A CA 1
ATOM 4085 C C . VAL A 1 526 ? 54.519 12.584 -67.114 1.00 88.44 526 VAL A C 1
ATOM 4087 O O . VAL A 1 526 ? 54.494 13.656 -67.728 1.00 88.44 526 VAL A O 1
ATOM 4090 N N . GLU A 1 527 ? 55.540 12.259 -66.315 1.00 77.12 527 GLU A N 1
ATOM 4091 C CA . GLU A 1 527 ? 56.785 13.029 -66.249 1.00 77.12 527 GLU A CA 1
ATOM 4092 C C . GLU A 1 527 ? 57.549 12.936 -67.590 1.00 77.12 527 GLU A C 1
ATOM 4094 O O . GLU A 1 527 ? 57.727 11.852 -68.152 1.00 77.12 527 GLU A O 1
ATOM 4099 N N . PRO A 1 528 ? 58.064 14.051 -68.145 1.00 59.66 528 PRO A N 1
ATOM 4100 C CA . PRO A 1 528 ? 58.828 14.009 -69.386 1.00 59.66 528 PRO A CA 1
ATOM 4101 C C . PRO A 1 528 ? 60.153 13.262 -69.170 1.00 59.66 528 PRO A C 1
ATOM 4103 O O . PRO A 1 528 ? 61.059 13.758 -68.500 1.00 59.66 528 PRO A O 1
ATOM 4106 N N . THR A 1 529 ? 60.296 12.080 -69.776 1.00 48.75 529 THR A N 1
ATOM 4107 C CA . THR A 1 529 ? 61.493 11.234 -69.663 1.00 48.75 529 THR A CA 1
ATOM 4108 C C . THR A 1 529 ? 62.771 11.990 -70.058 1.00 48.75 529 THR A C 1
ATOM 4110 O O . THR A 1 529 ? 63.063 12.155 -71.244 1.00 48.75 529 THR A O 1
ATOM 4113 N N . ASN A 1 530 ? 63.588 12.392 -69.082 1.00 48.25 530 ASN A N 1
ATOM 4114 C CA . ASN A 1 530 ? 64.993 12.723 -69.310 1.00 48.25 530 ASN A CA 1
ATOM 4115 C C . ASN A 1 530 ? 65.818 11.447 -69.125 1.00 48.25 530 ASN A C 1
ATOM 4117 O O . ASN A 1 530 ? 66.130 11.032 -68.011 1.00 48.25 530 ASN A O 1
ATOM 4121 N N . THR A 1 531 ? 66.178 10.804 -70.233 1.00 45.41 531 THR A N 1
ATOM 4122 C CA . THR A 1 531 ? 67.114 9.679 -70.236 1.00 45.41 531 THR A CA 1
ATOM 4123 C C . THR A 1 531 ? 68.487 10.119 -69.722 1.00 45.41 531 THR A C 1
ATOM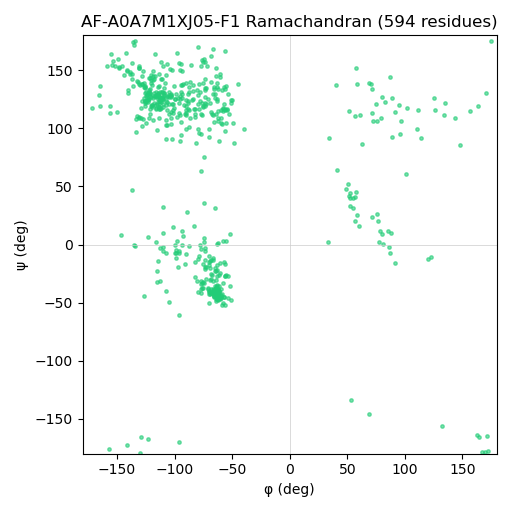 4125 O O . THR A 1 531 ? 69.229 10.767 -70.460 1.00 45.41 531 THR A O 1
ATOM 4128 N N . ASN A 1 532 ? 68.878 9.693 -68.519 1.00 45.25 532 ASN A N 1
ATOM 4129 C CA . ASN A 1 532 ? 70.220 9.144 -68.329 1.00 45.25 532 ASN A CA 1
ATOM 4130 C C . ASN A 1 532 ? 70.283 8.202 -67.120 1.00 45.25 532 ASN A C 1
ATOM 4132 O O . ASN A 1 532 ? 70.023 8.599 -65.986 1.00 45.25 532 ASN A O 1
ATOM 4136 N N . LYS A 1 533 ? 70.639 6.947 -67.401 1.00 54.16 533 LYS A N 1
ATOM 4137 C CA . LYS A 1 533 ? 71.044 5.951 -66.408 1.00 54.16 533 LYS A CA 1
ATOM 4138 C C . LYS A 1 533 ? 72.437 6.320 -65.876 1.00 54.16 533 LYS A C 1
ATOM 4140 O O . LYS A 1 533 ? 73.224 6.920 -66.600 1.00 54.16 533 LYS A O 1
ATOM 4145 N N . ASP A 1 534 ? 72.702 5.891 -64.642 1.00 52.53 534 ASP A N 1
ATOM 4146 C CA . ASP A 1 534 ? 73.982 5.901 -63.912 1.00 52.53 534 ASP A CA 1
ATOM 4147 C C . ASP A 1 534 ? 74.302 7.169 -63.097 1.00 52.53 534 ASP A C 1
ATOM 4149 O O . ASP A 1 534 ? 74.961 8.063 -63.606 1.00 52.53 534 ASP A O 1
ATOM 4153 N N . VAL A 1 535 ? 73.939 7.190 -61.801 1.00 44.66 535 VAL A N 1
ATOM 4154 C CA . VAL A 1 535 ? 74.853 7.509 -60.673 1.00 44.66 535 VAL A CA 1
ATOM 4155 C C . VAL A 1 535 ? 74.310 6.875 -59.378 1.00 44.66 535 VAL A C 1
ATOM 4157 O O . VAL A 1 535 ? 73.279 7.272 -58.840 1.00 44.66 535 VAL A O 1
ATOM 4160 N N . GLU A 1 536 ? 75.051 5.897 -58.859 1.00 48.12 536 GLU A N 1
ATOM 4161 C CA . GLU A 1 536 ? 74.997 5.422 -57.473 1.00 48.12 536 GLU A CA 1
ATOM 4162 C C . GLU A 1 536 ? 75.339 6.529 -56.451 1.00 48.12 536 GLU A C 1
ATOM 4164 O O . GLU A 1 536 ? 76.284 7.290 -56.643 1.00 48.12 536 GLU A O 1
ATOM 4169 N N . LYS A 1 537 ? 74.691 6.442 -55.277 1.00 49.34 537 LYS A N 1
ATOM 4170 C CA . LYS A 1 537 ? 75.105 6.948 -53.946 1.00 49.34 537 LYS A CA 1
ATOM 4171 C C . LYS A 1 537 ? 75.089 8.462 -53.692 1.00 49.34 537 LYS A C 1
ATOM 4173 O O . LYS A 1 537 ? 75.998 9.195 -54.062 1.00 49.34 537 LYS A O 1
ATOM 4178 N N . GLY A 1 538 ? 74.180 8.855 -52.794 1.00 43.88 538 GLY A N 1
ATOM 4179 C CA . GLY A 1 538 ? 74.414 9.967 -51.870 1.00 43.88 538 GLY A CA 1
ATOM 4180 C C . GLY A 1 538 ? 73.162 10.758 -51.513 1.00 43.88 538 GLY A C 1
ATOM 4181 O O . GLY A 1 538 ? 72.925 11.811 -52.091 1.00 43.88 538 GLY A O 1
ATOM 4182 N N . MET A 1 539 ? 72.397 10.314 -50.511 1.00 41.81 539 MET A N 1
ATOM 4183 C CA . MET A 1 539 ? 71.464 11.225 -49.840 1.00 41.81 539 MET A CA 1
ATOM 4184 C C . MET A 1 539 ? 72.297 12.215 -48.999 1.00 41.81 539 MET A C 1
ATOM 4186 O O . MET A 1 539 ? 73.146 11.771 -48.219 1.00 41.81 539 MET A O 1
ATOM 4190 N N . PRO A 1 540 ? 72.139 13.541 -49.162 1.00 50.31 540 PRO A N 1
ATOM 4191 C CA . PRO A 1 540 ? 73.016 14.514 -48.526 1.00 50.31 540 PRO A CA 1
ATOM 4192 C C . PRO A 1 540 ? 72.768 14.521 -47.016 1.00 50.31 540 PRO A C 1
ATOM 4194 O O . PRO A 1 540 ? 71.662 14.803 -46.553 1.00 50.31 540 PRO A O 1
ATOM 4197 N N . GLY A 1 541 ? 73.818 14.253 -46.234 1.00 52.31 541 GLY A N 1
ATOM 4198 C CA . GLY A 1 541 ? 73.792 14.161 -44.766 1.00 52.31 541 GLY A CA 1
ATOM 4199 C C . GLY A 1 541 ? 73.299 15.406 -44.008 1.00 52.31 541 GLY A C 1
ATOM 4200 O O . GLY A 1 541 ? 73.286 15.398 -42.782 1.00 52.31 541 GLY A O 1
ATOM 4201 N N . GLY A 1 542 ? 72.863 16.462 -44.701 1.00 56.81 542 GLY A N 1
ATOM 4202 C CA . GLY A 1 542 ? 72.240 17.644 -44.105 1.00 56.81 542 GLY A CA 1
ATOM 4203 C C . GLY A 1 542 ? 70.778 17.443 -43.689 1.00 56.81 542 GLY A C 1
ATOM 4204 O O . GLY A 1 542 ? 70.373 17.983 -42.662 1.00 56.81 542 GLY A O 1
ATOM 4205 N N . LEU A 1 543 ? 69.989 16.642 -44.421 1.00 52.91 543 LEU A N 1
ATOM 4206 C CA . LEU A 1 543 ? 68.557 16.477 -44.115 1.00 52.91 543 LEU A CA 1
ATOM 4207 C C . LEU A 1 543 ? 68.331 15.548 -42.910 1.00 52.91 543 LEU A C 1
ATOM 4209 O O . LEU A 1 543 ? 67.508 15.836 -42.045 1.00 52.91 543 LEU A O 1
ATOM 4213 N N . ILE A 1 544 ? 69.138 14.488 -42.794 1.00 56.50 544 ILE A N 1
ATOM 4214 C CA . ILE A 1 544 ? 69.122 13.578 -41.636 1.00 56.50 544 ILE A CA 1
ATOM 4215 C C . ILE A 1 544 ? 69.582 14.320 -40.371 1.00 56.50 544 ILE A C 1
ATOM 4217 O O . ILE A 1 544 ? 68.967 14.175 -39.318 1.00 56.50 544 ILE A O 1
ATOM 4221 N N . ALA A 1 545 ? 70.609 15.174 -40.469 1.00 56.91 545 ALA A N 1
ATOM 4222 C CA . ALA A 1 545 ? 71.062 15.990 -39.343 1.00 56.91 545 ALA A CA 1
ATOM 4223 C C . ALA A 1 545 ? 69.976 16.971 -38.864 1.00 56.91 545 ALA A C 1
ATOM 4225 O O . ALA A 1 545 ? 69.792 17.135 -37.660 1.00 56.91 545 ALA A O 1
ATOM 4226 N N . LEU A 1 546 ? 69.213 17.573 -39.783 1.00 64.69 546 LEU A N 1
ATOM 4227 C CA . LEU A 1 546 ? 68.126 18.491 -39.439 1.00 64.69 546 LEU A CA 1
ATOM 4228 C C . LEU A 1 546 ? 66.955 17.774 -38.747 1.00 64.69 546 LEU A C 1
ATOM 4230 O O . LEU A 1 546 ? 66.439 18.276 -37.752 1.00 64.69 546 LEU A O 1
ATOM 4234 N N . ILE A 1 547 ? 66.579 16.581 -39.220 1.00 71.31 547 ILE A N 1
ATOM 4235 C CA . ILE A 1 547 ? 65.514 15.762 -38.616 1.00 71.31 547 ILE A CA 1
ATOM 4236 C C . ILE A 1 547 ? 65.919 15.280 -37.215 1.00 71.31 547 ILE A C 1
ATOM 4238 O O . ILE A 1 547 ? 65.107 15.323 -36.290 1.00 71.31 547 ILE A O 1
ATOM 4242 N N . VAL A 1 548 ? 67.184 14.893 -37.017 1.00 71.25 548 VAL A N 1
ATOM 4243 C CA . VAL A 1 548 ? 67.706 14.497 -35.697 1.00 71.25 548 VAL A CA 1
ATOM 4244 C C . VAL A 1 548 ? 67.744 15.688 -34.734 1.00 71.25 548 VAL A C 1
ATOM 4246 O O . VAL A 1 548 ? 67.340 15.550 -33.581 1.00 71.25 548 VAL A O 1
ATOM 4249 N N . ILE A 1 549 ? 68.159 16.873 -35.195 1.00 75.00 549 ILE A N 1
ATOM 4250 C CA . ILE A 1 549 ? 68.173 18.093 -34.371 1.00 75.00 549 ILE A CA 1
ATOM 4251 C C . ILE A 1 549 ? 66.746 18.517 -33.992 1.00 75.00 549 ILE A C 1
ATOM 4253 O O . ILE A 1 549 ? 66.493 18.808 -32.825 1.00 75.00 549 ILE A O 1
ATOM 4257 N N . LEU A 1 550 ? 65.799 18.496 -34.935 1.00 74.50 550 LEU A N 1
ATOM 4258 C CA . LEU A 1 550 ? 64.391 18.809 -34.663 1.00 74.50 550 LEU A CA 1
ATOM 4259 C C . LEU A 1 550 ? 63.757 17.806 -33.690 1.00 74.50 550 LEU A C 1
ATOM 4261 O O . LEU A 1 550 ? 63.035 18.213 -32.782 1.00 74.50 550 LEU A O 1
ATOM 4265 N N . SER A 1 551 ? 64.093 16.520 -33.815 1.00 77.94 551 SER A N 1
ATOM 4266 C CA . SER A 1 551 ? 63.634 15.478 -32.888 1.00 77.94 551 SER A CA 1
ATOM 4267 C C . SER A 1 551 ? 64.185 15.700 -31.476 1.00 77.94 551 SER A C 1
ATOM 4269 O O . SER A 1 551 ? 63.437 15.642 -30.503 1.00 77.94 551 SER A O 1
ATOM 4271 N N . LEU A 1 552 ? 65.473 16.034 -31.340 1.00 77.69 552 LEU A N 1
ATOM 4272 C CA . LEU A 1 552 ? 66.091 16.331 -30.042 1.00 77.69 552 LEU A CA 1
ATOM 4273 C C . LEU A 1 552 ? 65.503 17.587 -29.382 1.00 77.69 552 LEU A C 1
ATOM 4275 O O . LEU A 1 552 ? 65.286 17.594 -28.171 1.00 77.69 552 LEU A O 1
ATOM 4279 N N . ILE A 1 553 ? 65.200 18.626 -30.166 1.00 81.62 553 ILE A N 1
ATOM 4280 C CA . ILE A 1 553 ? 64.538 19.842 -29.671 1.00 81.62 553 ILE A CA 1
ATOM 4281 C C . ILE A 1 553 ? 63.118 19.521 -29.189 1.00 81.62 553 ILE A C 1
ATOM 4283 O O . ILE A 1 553 ? 62.723 19.978 -28.117 1.00 81.62 553 ILE A O 1
ATOM 4287 N N . PHE A 1 554 ? 62.370 18.697 -29.926 1.00 83.69 554 PHE A N 1
ATOM 4288 C CA . PHE A 1 554 ? 61.030 18.271 -29.528 1.00 83.69 554 PHE A CA 1
ATOM 4289 C C . PHE A 1 554 ? 61.041 17.507 -28.195 1.00 83.69 554 PHE A C 1
ATOM 4291 O O . PHE A 1 554 ? 60.279 17.841 -27.287 1.00 83.69 554 PHE A O 1
ATOM 4298 N N . PHE A 1 555 ? 61.958 16.548 -28.024 1.00 80.69 555 PHE A N 1
ATOM 4299 C CA . PHE A 1 555 ? 62.096 15.814 -26.761 1.00 80.69 555 PHE A CA 1
ATOM 4300 C C . PHE A 1 555 ? 62.548 16.707 -25.597 1.00 80.69 555 PHE A C 1
ATOM 4302 O O . PHE A 1 555 ? 62.071 16.528 -24.477 1.00 80.69 555 PHE A O 1
ATOM 4309 N N . ALA A 1 556 ? 63.406 17.703 -25.845 1.00 80.00 556 ALA A N 1
ATOM 4310 C CA . ALA A 1 556 ? 63.806 18.670 -24.823 1.00 80.00 556 ALA A CA 1
ATOM 4311 C C . ALA A 1 556 ? 62.632 19.558 -24.373 1.00 80.00 556 ALA A C 1
ATOM 4313 O O . ALA A 1 556 ? 62.457 19.792 -23.178 1.00 80.00 556 ALA A O 1
ATOM 4314 N N . ILE A 1 557 ? 61.789 20.009 -25.308 1.00 81.94 557 ILE A N 1
ATOM 4315 C CA . ILE A 1 557 ? 60.581 20.788 -24.996 1.00 81.94 557 ILE A CA 1
ATOM 4316 C C . ILE A 1 557 ? 59.587 19.936 -24.201 1.00 81.94 557 ILE A C 1
ATOM 4318 O O . ILE A 1 557 ? 59.064 20.395 -23.186 1.00 81.94 557 ILE A O 1
ATOM 4322 N N . LEU A 1 558 ? 59.373 18.682 -24.607 1.00 81.50 558 LEU A N 1
ATOM 4323 C CA . LEU A 1 558 ? 58.482 17.760 -23.905 1.00 81.50 558 LEU A CA 1
ATOM 4324 C C . LEU A 1 558 ? 58.974 17.475 -22.475 1.00 81.50 558 LEU A C 1
ATOM 4326 O O . LEU A 1 558 ? 58.181 17.517 -21.536 1.00 81.50 558 LEU A O 1
ATOM 4330 N N . ALA A 1 559 ? 60.281 17.275 -22.286 1.00 77.38 559 ALA A N 1
ATOM 4331 C CA . ALA A 1 559 ? 60.883 17.099 -20.965 1.00 77.38 559 ALA A CA 1
ATOM 4332 C C . ALA A 1 559 ? 60.711 18.344 -20.076 1.00 77.38 559 ALA A C 1
ATOM 4334 O O . ALA A 1 559 ? 60.359 18.216 -18.904 1.00 77.38 559 ALA A O 1
ATOM 4335 N N . CYS A 1 560 ? 60.880 19.550 -20.628 1.00 78.44 560 CYS A N 1
ATOM 4336 C CA . CYS A 1 560 ? 60.637 20.800 -19.903 1.00 78.44 560 CYS A CA 1
ATOM 4337 C C . CYS A 1 560 ? 59.166 20.964 -19.491 1.00 78.44 560 CYS A C 1
ATOM 4339 O O . CYS A 1 560 ? 58.895 21.403 -18.375 1.00 78.44 560 CYS A O 1
ATOM 4341 N N . ILE A 1 561 ? 58.216 20.581 -20.351 1.00 76.56 561 ILE A N 1
ATOM 4342 C CA . ILE A 1 561 ? 56.780 20.615 -20.034 1.00 76.56 561 ILE A CA 1
ATOM 4343 C C . ILE A 1 561 ? 56.453 19.623 -18.913 1.00 76.56 561 ILE A C 1
ATOM 4345 O O . ILE A 1 561 ? 55.749 19.976 -17.970 1.00 76.56 561 ILE A O 1
ATOM 4349 N N . VAL A 1 562 ? 57.000 18.406 -18.972 1.00 75.50 562 VAL A N 1
ATOM 4350 C CA . VAL A 1 562 ? 56.816 17.397 -17.919 1.00 75.50 562 VAL A CA 1
ATOM 4351 C C . VAL A 1 562 ? 57.392 17.890 -16.589 1.00 75.50 562 VAL A C 1
ATOM 4353 O O . VAL A 1 562 ? 56.709 17.813 -15.571 1.00 75.50 562 VAL A O 1
ATOM 4356 N N . LEU A 1 563 ? 58.594 18.476 -16.588 1.00 72.75 563 LEU A N 1
ATOM 4357 C CA . LEU A 1 563 ? 59.197 19.056 -15.383 1.00 72.75 563 LEU A CA 1
ATOM 4358 C C . LEU A 1 563 ? 58.376 20.229 -14.825 1.00 72.75 563 LEU A C 1
ATOM 4360 O O . LEU A 1 563 ? 58.190 20.314 -13.615 1.00 72.75 563 LEU A O 1
ATOM 4364 N N . PHE A 1 564 ? 57.817 21.082 -15.686 1.00 71.69 564 PHE A N 1
ATOM 4365 C CA . PHE A 1 564 ? 56.948 22.191 -15.279 1.00 71.69 564 PHE A CA 1
ATOM 4366 C C . PHE A 1 564 ? 55.619 21.710 -14.668 1.00 71.69 564 PHE A C 1
ATOM 4368 O O . PHE A 1 564 ? 55.135 22.277 -13.688 1.00 71.69 564 PHE A O 1
ATOM 4375 N N . ILE A 1 565 ? 55.032 20.638 -15.211 1.00 67.25 565 ILE A N 1
ATOM 4376 C CA . ILE A 1 565 ? 53.813 20.020 -14.665 1.00 67.25 565 ILE A CA 1
ATOM 4377 C C . ILE A 1 565 ? 54.093 19.354 -13.309 1.00 67.25 565 ILE A C 1
ATOM 4379 O O . ILE A 1 565 ? 53.249 19.424 -12.412 1.00 67.25 565 ILE A O 1
ATOM 4383 N N . LEU A 1 566 ? 55.261 18.726 -13.147 1.00 62.56 566 LEU A N 1
ATOM 4384 C CA . LEU A 1 566 ? 55.662 18.074 -11.897 1.00 62.56 566 LEU A CA 1
ATOM 4385 C C . LEU A 1 566 ? 55.986 19.090 -10.787 1.00 62.56 566 LEU A C 1
ATOM 4387 O O . LEU A 1 566 ? 55.575 18.876 -9.646 1.00 62.56 566 LEU A O 1
ATOM 4391 N N . ASP A 1 567 ? 56.613 20.221 -11.127 1.00 57.94 567 ASP A N 1
ATOM 4392 C CA . ASP A 1 567 ? 56.890 21.332 -10.200 1.00 57.94 567 ASP A CA 1
ATOM 4393 C C . ASP A 1 567 ? 55.590 21.963 -9.667 1.00 57.94 567 ASP A C 1
ATOM 4395 O O . ASP A 1 567 ? 55.407 22.130 -8.461 1.00 57.94 567 ASP A O 1
ATOM 4399 N N . ARG A 1 568 ? 54.594 22.181 -10.541 1.00 61.88 568 ARG A N 1
ATOM 4400 C CA . ARG A 1 568 ? 53.283 22.727 -10.137 1.00 61.88 568 ARG A CA 1
ATOM 4401 C C . ARG A 1 568 ? 52.477 21.817 -9.205 1.00 61.88 568 ARG A C 1
ATOM 4403 O O . ARG A 1 568 ? 51.553 22.300 -8.553 1.00 61.88 568 ARG A O 1
ATOM 4410 N N . LYS A 1 569 ? 52.777 20.515 -9.172 1.00 62.53 569 LYS A N 1
ATOM 4411 C CA . LYS A 1 569 ? 52.065 19.520 -8.354 1.00 62.53 569 LYS A CA 1
ATOM 4412 C C . LYS A 1 569 ? 52.786 19.153 -7.052 1.00 62.53 569 LYS A C 1
ATOM 4414 O O . LYS A 1 569 ? 52.232 18.372 -6.286 1.00 62.53 569 LYS A O 1
ATOM 4419 N N . ASN A 1 570 ? 53.963 19.725 -6.767 1.00 56.88 570 ASN A N 1
ATOM 4420 C CA . ASN A 1 570 ? 54.721 19.493 -5.527 1.00 56.88 570 ASN A CA 1
ATOM 4421 C C . ASN A 1 570 ? 55.008 17.997 -5.244 1.00 56.88 570 ASN A C 1
ATOM 4423 O O . ASN A 1 570 ? 55.057 17.553 -4.096 1.00 56.88 570 ASN A O 1
ATOM 4427 N N . ILE A 1 571 ? 55.169 17.196 -6.305 1.00 60.69 571 ILE A N 1
ATOM 4428 C CA . ILE A 1 571 ? 55.468 15.762 -6.208 1.00 60.69 571 ILE A CA 1
ATOM 4429 C C . ILE A 1 571 ? 56.993 15.606 -6.153 1.00 60.69 571 ILE A C 1
ATOM 4431 O O . ILE A 1 571 ? 57.693 15.958 -7.100 1.00 60.69 571 ILE A O 1
ATOM 4435 N N . LEU A 1 572 ? 57.514 15.082 -5.036 1.00 52.19 572 LEU A N 1
ATOM 4436 C CA . LEU A 1 572 ? 58.938 14.775 -4.845 1.00 52.19 572 LEU A CA 1
ATOM 4437 C C . LEU A 1 572 ? 59.475 13.933 -6.019 1.00 52.19 572 LEU A C 1
ATOM 4439 O O . LEU A 1 572 ? 58.989 12.839 -6.280 1.00 52.19 572 LEU A O 1
ATOM 4443 N N . VAL A 1 573 ? 60.499 14.449 -6.706 1.00 57.97 573 VAL A N 1
ATOM 4444 C CA . VAL A 1 573 ? 61.028 13.974 -8.007 1.00 57.97 573 VAL A CA 1
ATOM 4445 C C . VAL A 1 573 ? 61.724 12.598 -7.944 1.00 57.97 573 VAL A C 1
ATOM 4447 O O . VAL A 1 573 ? 61.969 11.962 -8.967 1.00 57.97 573 VAL A O 1
ATOM 4450 N N . LEU A 1 574 ? 62.029 12.090 -6.749 1.00 54.50 574 LEU A N 1
ATOM 4451 C CA . LEU A 1 574 ? 62.897 10.920 -6.569 1.00 54.50 574 LEU A CA 1
ATOM 4452 C C . LEU A 1 574 ? 62.273 9.533 -6.874 1.00 54.50 574 LEU A C 1
ATOM 4454 O O . LEU A 1 574 ? 63.010 8.683 -7.372 1.00 54.50 574 LEU A O 1
ATOM 4458 N N . PRO A 1 575 ? 60.969 9.256 -6.645 1.00 54.31 575 PRO A N 1
ATOM 4459 C CA . PRO A 1 575 ? 60.395 7.931 -6.915 1.00 54.31 575 PRO A CA 1
ATOM 4460 C C . PRO A 1 575 ? 60.046 7.702 -8.395 1.00 54.31 575 PRO A C 1
ATOM 4462 O O . PRO A 1 575 ? 60.149 6.582 -8.888 1.00 54.31 575 PRO A O 1
ATOM 4465 N N . VAL A 1 576 ? 59.670 8.759 -9.126 1.00 55.00 576 VAL A N 1
ATOM 4466 C CA . VAL A 1 576 ? 59.240 8.669 -10.537 1.00 55.00 576 VAL A CA 1
ATOM 4467 C C . VAL A 1 576 ? 60.433 8.461 -11.478 1.00 55.00 576 VAL A C 1
ATOM 4469 O O . VAL A 1 576 ? 60.323 7.737 -12.466 1.00 55.00 576 VAL A O 1
ATOM 4472 N N . LEU A 1 577 ? 61.604 9.018 -11.145 1.00 52.41 577 LEU A N 1
ATOM 4473 C CA . LEU A 1 577 ? 62.828 8.809 -11.927 1.00 52.41 577 LEU A CA 1
ATOM 4474 C C . LEU A 1 577 ? 63.326 7.354 -11.868 1.00 52.41 577 LEU A C 1
ATOM 4476 O O . LEU A 1 577 ? 63.894 6.872 -12.845 1.00 52.41 577 LEU A O 1
ATOM 4480 N N . HIS A 1 578 ? 63.092 6.653 -10.750 1.00 54.53 578 HIS A N 1
ATOM 4481 C CA . HIS A 1 578 ? 63.466 5.242 -10.593 1.00 54.53 578 HIS A CA 1
ATOM 4482 C C . HIS A 1 578 ? 62.600 4.331 -11.477 1.00 54.53 578 HIS A C 1
ATOM 4484 O O . HIS A 1 578 ? 63.135 3.480 -12.180 1.00 54.53 578 HIS A O 1
ATOM 4490 N N . GLN A 1 579 ? 61.285 4.578 -11.545 1.00 55.31 579 GLN A N 1
ATOM 4491 C CA . GLN A 1 579 ? 60.382 3.805 -12.411 1.00 55.31 579 GLN A CA 1
ATOM 4492 C C . GLN A 1 579 ? 60.622 4.043 -13.913 1.00 55.31 579 GLN A C 1
ATOM 4494 O O . GLN A 1 579 ? 60.418 3.139 -14.720 1.00 55.31 579 GLN A O 1
ATOM 4499 N N . LEU A 1 580 ? 61.088 5.235 -14.301 1.00 50.34 580 LEU A N 1
ATOM 4500 C CA . LEU A 1 580 ? 61.480 5.533 -15.685 1.00 50.34 580 LEU A CA 1
ATOM 4501 C C . LEU A 1 580 ? 62.818 4.884 -16.077 1.00 50.34 580 LEU A C 1
ATOM 4503 O O . LEU A 1 580 ? 62.977 4.482 -17.229 1.00 50.34 580 LEU A O 1
ATOM 4507 N N . PHE A 1 581 ? 63.761 4.741 -15.138 1.00 54.66 581 PHE A N 1
ATOM 4508 C CA . PHE A 1 581 ? 65.032 4.050 -15.386 1.00 54.66 581 PHE A CA 1
ATOM 4509 C C . PHE A 1 581 ? 64.871 2.525 -15.505 1.00 54.66 581 PHE A C 1
ATOM 4511 O O . PHE A 1 581 ? 65.588 1.904 -16.290 1.00 54.66 581 PHE A O 1
ATOM 4518 N N . ASP A 1 582 ? 63.884 1.935 -14.826 1.00 48.69 582 ASP A N 1
ATOM 4519 C CA . ASP A 1 582 ? 63.586 0.496 -14.914 1.00 48.69 582 ASP A CA 1
ATOM 4520 C C . ASP A 1 582 ? 62.916 0.076 -16.241 1.00 48.69 582 ASP A C 1
ATOM 4522 O O . ASP A 1 582 ? 62.916 -1.105 -16.587 1.00 48.69 582 ASP A O 1
ATOM 4526 N N . MET A 1 583 ? 62.424 1.024 -17.053 1.00 45.00 583 MET A N 1
ATOM 4527 C CA . MET A 1 583 ? 61.894 0.758 -18.406 1.00 45.00 583 MET A CA 1
ATOM 4528 C C . MET A 1 583 ? 62.959 0.781 -19.523 1.00 45.00 583 MET A C 1
ATOM 4530 O O . MET A 1 583 ? 62.661 0.495 -20.685 1.00 45.00 583 MET A O 1
ATOM 4534 N N . ILE A 1 584 ? 64.227 1.053 -19.196 1.00 47.16 584 ILE A N 1
ATOM 4535 C CA . ILE A 1 584 ? 65.340 1.124 -20.159 1.00 47.16 584 ILE A CA 1
ATOM 4536 C C . ILE A 1 584 ? 65.776 -0.228 -20.801 1.00 47.16 584 ILE A C 1
ATOM 4538 O O . ILE A 1 584 ? 66.437 -0.167 -21.846 1.00 47.16 584 ILE A O 1
ATOM 4542 N N . PRO A 1 585 ? 65.405 -1.458 -20.354 1.00 43.06 585 PRO A N 1
ATOM 4543 C CA . PRO A 1 585 ? 65.863 -2.673 -21.043 1.00 43.06 585 PRO A CA 1
ATOM 4544 C C . PRO A 1 585 ? 65.319 -2.865 -22.469 1.00 43.06 585 PRO A C 1
ATOM 4546 O O . PRO A 1 585 ? 65.849 -3.700 -23.201 1.00 43.06 585 PRO A O 1
ATOM 4549 N N . PHE A 1 586 ? 64.318 -2.098 -22.913 1.00 41.41 586 PHE A N 1
ATOM 4550 C CA . PHE A 1 586 ? 63.719 -2.284 -24.241 1.00 41.41 586 PHE A CA 1
ATOM 4551 C C . PHE A 1 586 ? 64.651 -1.901 -25.411 1.00 41.41 586 PHE A C 1
ATOM 4553 O O . PHE A 1 586 ? 64.485 -2.391 -26.525 1.00 41.41 586 PHE A O 1
ATOM 4560 N N . PHE A 1 587 ? 65.693 -1.093 -25.178 1.00 40.44 587 PHE A N 1
ATOM 4561 C CA . PHE A 1 587 ? 66.571 -0.600 -26.253 1.00 40.44 587 PHE A CA 1
ATOM 4562 C C . PHE A 1 587 ? 67.883 -1.371 -26.441 1.00 40.44 587 PHE A C 1
ATOM 4564 O O . PHE A 1 587 ? 68.684 -1.004 -27.302 1.00 40.44 587 PHE A O 1
ATOM 4571 N N . LYS A 1 588 ? 68.126 -2.459 -25.693 1.00 39.47 588 LYS A N 1
ATOM 4572 C CA . LYS A 1 588 ? 69.373 -3.232 -25.844 1.00 39.47 588 LYS A CA 1
ATOM 4573 C C . LYS A 1 588 ? 69.310 -4.368 -26.876 1.00 39.47 588 LYS A C 1
ATOM 4575 O O . LYS A 1 588 ? 70.365 -4.890 -27.213 1.00 39.47 588 LYS A O 1
ATOM 4580 N N . ASN A 1 589 ? 68.138 -4.695 -27.432 1.00 40.56 589 ASN A N 1
ATOM 4581 C CA . ASN A 1 589 ? 67.978 -5.852 -28.331 1.00 40.56 589 ASN A CA 1
ATOM 4582 C C . ASN A 1 589 ? 67.710 -5.547 -29.815 1.00 40.56 589 ASN A C 1
ATOM 4584 O O . ASN A 1 589 ? 67.456 -6.470 -30.575 1.00 40.56 589 ASN A O 1
ATOM 4588 N N . LYS A 1 590 ? 67.831 -4.296 -30.276 1.00 36.91 590 LYS A N 1
ATOM 4589 C CA . LYS A 1 590 ? 67.618 -3.950 -31.698 1.00 36.91 590 LYS A CA 1
ATOM 4590 C C . LYS A 1 590 ? 68.897 -3.551 -32.443 1.00 36.91 590 LYS A C 1
ATOM 4592 O O . LYS A 1 590 ? 68.871 -2.683 -33.305 1.00 36.91 590 LYS A O 1
ATOM 4597 N N . LYS A 1 591 ? 70.038 -4.144 -32.069 1.00 32.28 591 LYS A N 1
ATOM 4598 C CA . LYS A 1 591 ? 71.331 -3.925 -32.748 1.00 32.28 591 LYS A CA 1
ATOM 4599 C C . LYS A 1 591 ? 71.908 -5.182 -33.414 1.00 32.28 591 LYS A C 1
ATOM 4601 O O . LYS A 1 591 ? 72.989 -5.100 -33.987 1.00 32.28 591 LYS A O 1
ATOM 4606 N N . GLU A 1 592 ? 71.199 -6.312 -33.366 1.00 37.59 592 GLU A N 1
ATOM 4607 C CA . GLU A 1 592 ? 71.615 -7.567 -34.017 1.00 37.59 592 GLU A CA 1
ATOM 4608 C C . GLU A 1 592 ? 70.806 -7.941 -35.273 1.00 37.59 592 GLU A C 1
ATOM 4610 O O . GLU A 1 592 ? 71.245 -8.819 -36.006 1.00 37.59 592 GLU A O 1
ATOM 4615 N N . GLU A 1 593 ? 69.719 -7.236 -35.611 1.00 36.50 593 GLU A N 1
ATOM 4616 C CA . GLU A 1 593 ? 68.923 -7.535 -36.822 1.00 36.50 593 GLU A CA 1
ATOM 4617 C C . GLU A 1 593 ? 69.271 -6.691 -38.064 1.00 36.50 593 GLU A C 1
ATOM 4619 O O . GLU A 1 593 ? 68.806 -7.002 -39.150 1.00 36.50 593 GLU A O 1
ATOM 4624 N N . GLU A 1 594 ? 70.158 -5.692 -37.979 1.00 36.41 594 GLU A N 1
ATOM 4625 C CA . GLU A 1 594 ? 70.650 -4.951 -39.168 1.00 36.41 594 GLU A CA 1
ATOM 4626 C C . GLU A 1 594 ? 71.907 -5.588 -39.804 1.00 36.41 594 GLU A C 1
ATOM 4628 O O . GLU A 1 594 ? 72.746 -4.914 -40.406 1.00 36.41 594 GLU A O 1
ATOM 4633 N N . LYS A 1 595 ? 72.079 -6.909 -39.655 1.00 38.44 595 LYS A N 1
ATOM 4634 C CA . LYS A 1 595 ? 73.176 -7.664 -40.281 1.00 38.44 595 LYS A CA 1
ATOM 4635 C C . LYS A 1 595 ? 72.718 -9.006 -40.873 1.00 38.44 595 LYS A C 1
ATOM 4637 O O . LYS A 1 595 ? 73.375 -10.025 -40.672 1.00 38.44 595 LYS A O 1
ATOM 4642 N N . GLN A 1 596 ? 71.619 -8.980 -41.620 1.00 32.81 596 GLN A N 1
ATOM 4643 C CA . GLN A 1 596 ? 71.229 -9.911 -42.689 1.00 32.81 596 GLN A CA 1
ATOM 4644 C C . GLN A 1 596 ? 70.482 -9.105 -43.749 1.00 32.81 596 GLN A C 1
ATOM 4646 O O . GLN A 1 596 ? 70.613 -9.478 -44.935 1.00 32.81 596 GLN A O 1
#